Protein AF-A0A0M0BXH1-F1 (afdb_monomer_lite)

Secondary structure (DSSP, 8-state):
------------HHHHHHHHHHHHHHHHTPPPHHHHHHHHHHTPPP--EEEE--HHHHHHHHHHHHHT-SSEEEEE--HHHHHHHHHTHHHHHHHHHTT-EEEEEE---TTTTTHHHHHHTTSEEEE--TTPPPEEEETTTEEEE--S---TT-TT--S---TTEEEE--HHHHHHHHHHHHHHHHHS-PPPHHHHHHHHHTTTS--TT---TTHHHHTBTT-SS-EEPPTTSS-HHHHHHHHHHHHHHHHHTTTS--S-EEEEEEEEEEEE---TTSSS--EEEEEEEE-TTSTTSS-EEEEEEEE-TT-TT--EEEEEEEES-STTHHHHHHHTTTSGGGG-EEE--TTTEEEEEETTEEEEEESS-EEEETTEEE-SEEEEEEEEEEEEEEEEEEE-TTSEEEEEEEEEEEEEEEEEEGGGTEEEEESEEEEEEEEEEEEEE----

Sequence (449 aa):
KGKIEAVLCTNCQSIIKSFYNVFQDLWNKSSDIKERIYEIESGKPPSIMELIKDPKTAKKKYYNELDQAKNEILIVTSPKRLNEISKNVKMIRKWCKKGVSTKIMAPINYENLKAIPQLLTCTEVRHIPVGYRETTIIDGKKLFQFNKPCPQGIEDCELLNLQNVFFTTDLDYIKNTKNNLFEIWDKTHTPPTQGIEFIVKGRSSNNSDSIQHHSVLEKRGYNIELKHHKIGILSKKDVLTKINKERKITLKQKGKKTETRRYFGQRAFGLITLPKNFSLPNMIIGIFQDDELSATRGQKYMIIDIPQESTSDNTYIPVAYIQNSSELLEFRRKCLVDLPIANNMQVIKEDKFQIQVKGNTMFAGWTIPITLTPKYILPPACILFEGFGKVKSGMFTNNTPINRKYEIWYNSLDAFVTFFLPDYKYVGSGTEGFIDIDSVWINSLEKTN

Radius of gyration: 29.14 Å; chains: 1; bounding box: 98×65×79 Å

pLDDT: mean 85.39, std 14.07, range [36.31, 98.38]

Foldseek 3Di:
DDDPPDDDDDPPPVVVVVVVVVVVVCVVPDDDVVLVVCCVVVVPPDKDKDWDQDQVVLVVVVVVLVVPFQEEKEWEDELVVLQLCLVVLVSVVVCLVSVYAYEYEYAHAPVNLVSQVSNVVRYFYWYDDPDDFTKMQGPLFKIKTAPDDPDPPDPPPPDDNRGGIIIIRPSVVSVVVVVVVVLVVVQTDRFDPVLSCCQVVVPVPPPQFDDCQCVVVVLAPQFDDKFWDTWPPDDPVNLVVVVVVVLVVLVVCPPPDDLKFKWKFKKKKFFDDDPPPDLAATKIKMWDFTDCSGPCRGKTKMWIWGADPPDPRSHTYTQAIEIQDPPCLVVVLVQQVVGNHSVHYDHDHCVAWDWDDDDQKIKIWGQQWGDRDPSDIRHTWMKMWRFDDDWIWTWIWGAGPQQKIKIKTFTKGWTWMWIGDVVVSHTYTTSGMMMGRIMMIMIHHHPPD

Organism: NCBI:txid1685124

Structure (mmCIF, N/CA/C/O backbone):
data_AF-A0A0M0BXH1-F1
#
_entry.id   AF-A0A0M0BXH1-F1
#
loop_
_atom_site.group_PDB
_atom_site.id
_atom_site.type_symbol
_atom_site.label_atom_id
_atom_site.label_alt_id
_atom_site.label_comp_id
_atom_site.label_asym_id
_atom_site.label_entity_id
_atom_site.label_seq_id
_atom_site.pdbx_PDB_ins_code
_atom_site.Cartn_x
_atom_site.Cartn_y
_atom_site.Cartn_z
_atom_site.occupancy
_atom_site.B_iso_or_equiv
_atom_site.auth_seq_id
_atom_site.auth_comp_id
_atom_site.auth_asym_id
_atom_site.auth_atom_id
_atom_site.pdbx_PDB_model_num
ATOM 1 N N . LYS A 1 1 ? -60.736 15.916 41.309 1.00 45.72 1 LYS A N 1
ATOM 2 C CA . LYS A 1 1 ? -60.615 17.299 40.782 1.00 45.72 1 LYS A CA 1
ATOM 3 C C . LYS A 1 1 ? -59.588 18.032 41.638 1.00 45.72 1 LYS A C 1
ATOM 5 O O . LYS A 1 1 ? -59.911 18.341 42.776 1.00 45.72 1 LYS A O 1
ATOM 10 N N . GLY A 1 2 ? -58.356 18.218 41.157 1.00 54.97 2 GLY A N 1
ATOM 11 C CA . GLY A 1 2 ? -57.358 19.014 41.880 1.00 54.97 2 GLY A CA 1
ATOM 12 C C . GLY A 1 2 ? -57.732 20.493 41.802 1.00 54.97 2 GLY A C 1
ATOM 13 O O . GLY A 1 2 ? -57.953 20.997 40.702 1.00 54.97 2 GLY A O 1
ATOM 14 N N . LYS A 1 3 ? -57.878 21.164 42.948 1.00 57.50 3 LYS A N 1
ATOM 15 C CA . LYS A 1 3 ? -57.998 22.626 43.000 1.00 57.50 3 LYS A CA 1
ATOM 16 C C . LYS A 1 3 ? -56.649 23.208 42.579 1.00 57.50 3 LYS A C 1
ATOM 18 O O . LYS A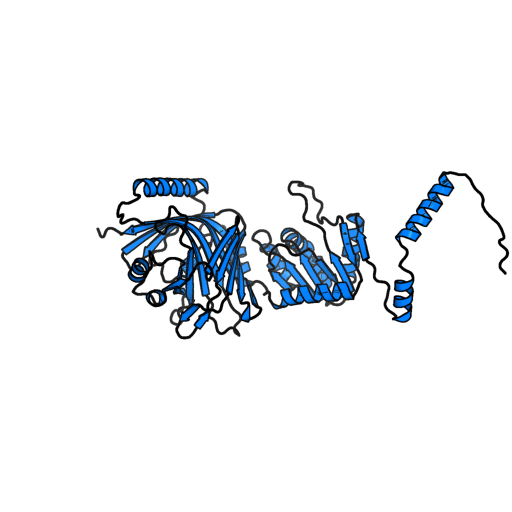 1 3 ? -55.628 22.830 43.137 1.00 57.50 3 LYS A O 1
ATOM 23 N N . ILE A 1 4 ? -56.639 24.102 41.594 1.00 61.06 4 ILE A N 1
ATOM 24 C CA . ILE A 1 4 ? -55.467 24.943 41.335 1.00 61.06 4 ILE A CA 1
ATOM 25 C C . ILE A 1 4 ? -55.407 25.939 42.496 1.00 61.06 4 ILE A C 1
ATOM 27 O O . ILE A 1 4 ? -56.326 26.739 42.651 1.00 61.06 4 ILE A O 1
ATOM 31 N N . GLU A 1 5 ? -54.385 25.838 43.346 1.00 73.25 5 GLU A N 1
ATOM 32 C CA . GLU A 1 5 ? -54.315 26.607 44.599 1.00 73.25 5 GLU A CA 1
ATOM 33 C C . GLU A 1 5 ? -53.728 28.016 44.421 1.00 73.25 5 GLU A C 1
ATOM 35 O O . GLU A 1 5 ? -54.073 28.911 45.186 1.00 73.25 5 GLU A O 1
ATOM 40 N N . ALA A 1 6 ? -52.914 28.259 43.386 1.00 72.38 6 ALA A N 1
ATOM 41 C CA . ALA A 1 6 ? -52.411 29.590 43.039 1.00 72.38 6 ALA A CA 1
ATOM 42 C C . ALA A 1 6 ? -51.923 29.650 41.580 1.00 72.38 6 ALA A C 1
ATOM 44 O O . ALA A 1 6 ? -51.388 28.672 41.058 1.00 72.38 6 ALA A O 1
ATOM 45 N N . VAL A 1 7 ? -52.077 30.810 40.931 1.00 79.00 7 VAL A N 1
ATOM 46 C CA . VAL A 1 7 ? -51.557 31.092 39.581 1.00 79.00 7 VAL A CA 1
ATOM 47 C C . VAL A 1 7 ? -50.621 32.294 39.658 1.00 79.00 7 VAL A C 1
ATOM 49 O O . VAL A 1 7 ? -51.010 33.356 40.139 1.00 79.00 7 VAL A O 1
ATOM 52 N N . LEU A 1 8 ? -49.390 32.132 39.170 1.00 78.69 8 LEU A N 1
ATOM 53 C CA . LEU A 1 8 ? -48.438 33.229 39.023 1.00 78.69 8 LEU A CA 1
ATOM 54 C C . LEU A 1 8 ? -48.594 33.862 37.635 1.00 78.69 8 LEU A C 1
ATOM 56 O O . LEU A 1 8 ? -48.186 33.278 36.634 1.00 78.69 8 LEU A O 1
ATOM 60 N N . CYS A 1 9 ? -49.137 35.077 37.586 1.00 85.88 9 CYS A N 1
ATOM 61 C CA . CYS A 1 9 ? -49.152 35.916 36.388 1.00 85.88 9 CYS A CA 1
ATOM 62 C C . CYS A 1 9 ? -48.051 36.973 36.510 1.00 85.88 9 CYS A C 1
ATOM 64 O O . CYS A 1 9 ? -48.033 37.740 37.470 1.00 85.88 9 CYS A O 1
ATOM 66 N N . THR A 1 10 ? -47.124 37.031 35.554 1.00 87.44 10 THR A N 1
ATOM 67 C CA . THR A 1 10 ? -46.030 38.010 35.576 1.00 87.44 10 THR A CA 1
ATOM 68 C C . THR A 1 10 ? -45.705 38.513 34.175 1.00 87.44 10 THR A C 1
ATOM 70 O O . THR A 1 10 ? -45.758 37.762 33.206 1.00 87.44 10 THR A O 1
ATOM 73 N N . ASN A 1 11 ? -45.344 39.791 34.076 1.00 88.81 11 ASN A N 1
ATOM 74 C CA . ASN A 1 11 ? -44.764 40.419 32.887 1.00 88.81 11 ASN A CA 1
ATOM 75 C C . ASN A 1 11 ? -43.248 40.661 33.048 1.00 88.81 11 ASN A C 1
ATOM 77 O O . ASN A 1 11 ? -42.631 41.342 32.227 1.00 88.81 11 ASN A O 1
ATOM 81 N N . CYS A 1 12 ? -42.638 40.126 34.112 1.00 92.94 12 CYS A N 1
ATOM 82 C CA . CYS A 1 12 ? -41.218 40.287 34.384 1.00 92.94 12 CYS A CA 1
ATOM 83 C C . CYS A 1 12 ? -40.387 39.544 33.326 1.00 92.94 12 CYS A C 1
ATOM 85 O O . CYS A 1 12 ? -40.346 38.312 33.290 1.00 92.94 12 CYS A O 1
ATOM 87 N N . GLN A 1 13 ? -39.698 40.301 32.470 1.00 93.25 13 GLN A N 1
ATOM 88 C CA . GLN A 1 13 ? -38.986 39.763 31.306 1.00 93.25 13 GLN A CA 1
ATOM 89 C C . GLN A 1 13 ? -37.889 38.752 31.666 1.00 93.25 13 GLN A C 1
ATOM 91 O O . GLN A 1 13 ? -37.664 37.796 30.926 1.00 93.25 13 GLN A O 1
ATOM 96 N N . SER A 1 14 ? -37.222 38.912 32.812 1.00 76.75 14 SER A N 1
ATOM 97 C CA . SER A 1 14 ? -36.190 37.971 33.267 1.00 76.75 14 SER A CA 1
ATOM 98 C C . SER A 1 14 ? -36.777 36.610 33.655 1.00 76.75 14 SER A C 1
ATOM 100 O O . SER A 1 14 ? -36.201 35.576 33.306 1.00 76.75 14 SER A O 1
ATOM 102 N N . ILE A 1 15 ? -37.945 36.595 34.306 1.00 83.06 15 ILE A N 1
ATOM 103 C CA . ILE A 1 15 ? -38.664 35.367 34.671 1.00 83.06 15 ILE A CA 1
ATOM 104 C C . ILE A 1 15 ? -39.186 34.685 33.407 1.00 83.06 15 ILE A C 1
ATOM 106 O O . ILE A 1 15 ? -38.923 33.501 33.203 1.00 83.06 15 ILE A O 1
ATOM 110 N N . ILE A 1 16 ? -39.835 35.441 32.514 1.00 89.31 16 ILE A N 1
ATOM 111 C CA . ILE A 1 16 ? -40.334 34.927 31.230 1.00 89.31 16 ILE A CA 1
ATOM 112 C C . ILE A 1 16 ? -39.198 34.286 30.426 1.00 89.31 16 ILE A C 1
ATOM 114 O O . ILE A 1 16 ? -39.330 33.153 29.971 1.00 89.31 16 ILE A O 1
ATOM 118 N N . LYS A 1 17 ? -38.052 34.965 30.298 1.00 84.06 17 LYS A N 1
ATOM 119 C CA . LYS A 1 17 ? -36.892 34.449 29.558 1.00 84.06 17 LYS A CA 1
ATOM 120 C C . LYS A 1 17 ? -36.299 33.193 30.199 1.00 84.06 17 LYS A C 1
ATOM 122 O O . LYS A 1 17 ? -35.901 32.276 29.486 1.00 84.06 17 LYS A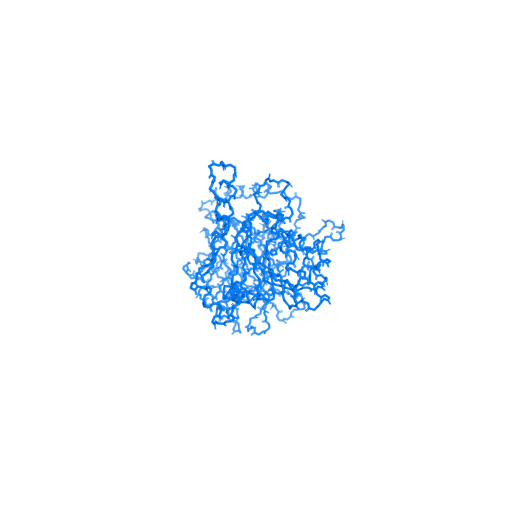 O 1
ATOM 127 N N . SER A 1 18 ? -36.266 33.129 31.529 1.00 75.12 18 SER A N 1
ATOM 128 C CA . SER A 1 18 ? -35.787 31.950 32.260 1.00 75.12 18 SER A CA 1
ATOM 129 C C . SER A 1 18 ? -36.677 30.735 32.002 1.00 75.12 18 SER A C 1
ATOM 131 O O . SER A 1 18 ? -36.173 29.686 31.607 1.00 75.12 18 SER A O 1
ATOM 133 N N . PHE A 1 19 ? -38.000 30.885 32.130 1.00 83.31 19 PHE A N 1
ATOM 134 C CA . PHE A 1 19 ? -38.938 29.799 31.839 1.00 83.31 19 PHE A CA 1
ATOM 135 C C . PHE A 1 19 ? -38.948 29.423 30.359 1.00 83.31 19 PHE A C 1
ATOM 137 O O . PHE A 1 19 ? -38.947 28.239 30.046 1.00 83.31 19 PHE A O 1
ATOM 144 N N . TYR A 1 20 ? -38.879 30.396 29.449 1.00 84.88 20 TYR A N 1
ATOM 145 C CA . TYR A 1 20 ? -38.756 30.129 28.017 1.00 84.88 20 TYR A CA 1
ATOM 146 C C . TYR A 1 20 ? -37.539 29.252 27.705 1.00 84.88 20 TYR A C 1
ATOM 148 O O . TYR A 1 20 ? -37.662 28.279 26.967 1.00 84.88 20 TYR A O 1
ATOM 156 N N . ASN A 1 21 ? -36.383 29.539 28.311 1.00 78.75 21 ASN A N 1
ATOM 157 C CA . ASN A 1 21 ? -35.187 28.718 28.136 1.00 78.75 21 ASN A CA 1
ATOM 158 C C . ASN A 1 21 ? -35.370 27.303 28.699 1.00 78.75 21 ASN A C 1
ATOM 160 O O . ASN A 1 21 ? -34.952 26.352 28.049 1.00 78.75 21 ASN A O 1
ATOM 164 N N . VAL A 1 22 ? -36.019 27.147 29.860 1.00 79.69 22 VAL A N 1
ATOM 165 C CA . VAL A 1 22 ? -36.348 25.823 30.421 1.00 79.69 22 VAL A CA 1
ATOM 166 C C . VAL A 1 22 ? -37.282 25.053 29.487 1.00 79.69 22 VAL A C 1
ATOM 168 O O . VAL A 1 22 ? -37.027 23.889 29.202 1.00 79.69 22 VAL A O 1
ATOM 171 N N . PHE A 1 23 ? -38.327 25.694 28.959 1.00 83.25 23 PHE A N 1
ATOM 172 C CA . PHE A 1 23 ? -39.249 25.068 28.010 1.00 83.25 23 PHE A CA 1
ATOM 173 C C . PHE A 1 23 ? -38.561 24.684 26.705 1.00 83.25 23 PHE A C 1
ATOM 175 O O . PHE A 1 23 ? -38.762 23.574 26.232 1.00 83.25 23 PHE A O 1
ATOM 182 N N . GLN A 1 24 ? -37.732 25.560 26.140 1.00 83.50 24 GLN A N 1
ATOM 183 C CA . GLN A 1 24 ? -36.962 25.245 24.939 1.00 83.50 24 GLN A CA 1
ATOM 184 C C . GLN A 1 24 ? -35.974 24.107 25.185 1.00 83.50 24 GLN A C 1
ATOM 186 O O . GLN A 1 24 ? -35.815 23.238 24.335 1.00 83.50 24 GLN A O 1
ATOM 191 N N . ASP A 1 25 ? -35.326 24.075 26.346 1.00 70.25 25 ASP A N 1
ATOM 192 C CA . ASP A 1 25 ? -34.417 22.992 26.707 1.00 70.25 25 ASP A CA 1
ATOM 193 C C . ASP A 1 25 ? -35.170 21.661 26.874 1.00 70.25 25 ASP A C 1
ATOM 195 O O . ASP A 1 25 ? -34.749 20.651 26.318 1.00 70.25 25 ASP A O 1
ATOM 199 N N . LEU A 1 26 ? -36.328 21.663 27.547 1.00 74.81 26 LEU A N 1
ATOM 200 C CA . LEU A 1 26 ? -37.208 20.492 27.662 1.00 74.81 26 LEU A CA 1
ATOM 201 C C . LEU A 1 26 ? -37.731 20.030 26.298 1.00 74.81 26 LEU A C 1
ATOM 203 O O . LEU A 1 26 ? -37.719 18.837 26.015 1.00 74.81 26 LEU A O 1
ATOM 207 N N . TRP A 1 27 ? -38.160 20.964 25.449 1.00 81.62 27 TRP A N 1
ATOM 208 C CA . TRP A 1 27 ? -38.701 20.679 24.123 1.00 81.62 27 TRP A CA 1
ATOM 209 C C . TRP A 1 27 ? -37.642 20.065 23.209 1.00 81.62 27 TRP A C 1
ATOM 211 O O . TRP A 1 27 ? -37.849 18.992 22.650 1.00 81.62 27 TRP A O 1
ATOM 221 N N . ASN A 1 28 ? -36.462 20.684 23.130 1.00 71.62 28 ASN A N 1
ATOM 222 C CA . ASN A 1 28 ? -35.353 20.192 22.310 1.00 71.62 28 ASN A CA 1
ATOM 223 C C . ASN A 1 28 ? -34.763 18.866 22.821 1.00 71.62 28 ASN A C 1
ATOM 225 O O . ASN A 1 28 ? -34.081 18.177 22.067 1.00 71.62 28 ASN A O 1
ATOM 229 N N . LYS A 1 29 ? -34.999 18.514 24.092 1.00 71.06 29 LYS A N 1
ATOM 230 C CA . LYS A 1 29 ? -34.599 17.233 24.697 1.00 71.06 29 LYS A CA 1
ATOM 231 C C . LYS A 1 29 ? -35.717 16.188 24.714 1.00 71.06 29 LYS A C 1
ATOM 233 O O . LYS A 1 29 ? -35.462 15.062 25.138 1.00 71.06 29 LYS A O 1
ATOM 238 N N . SER A 1 30 ? -36.938 16.545 24.316 1.00 74.12 30 SER A N 1
ATOM 239 C CA . SER A 1 30 ? -38.062 15.609 24.288 1.00 74.12 30 SER A CA 1
ATOM 240 C C . SER A 1 30 ? -37.917 14.619 23.128 1.00 74.12 30 SER A C 1
ATOM 242 O O . SER A 1 30 ? -37.426 14.978 22.059 1.00 74.12 30 SER A O 1
ATOM 244 N N . SER A 1 31 ? -38.302 13.362 23.354 1.00 69.88 31 SER A N 1
ATOM 245 C CA . SER A 1 31 ? -38.364 12.332 22.313 1.00 69.88 31 SER A CA 1
ATOM 246 C C . SER A 1 31 ? -39.736 12.319 21.640 1.00 69.88 31 SER A C 1
ATOM 248 O O . SER A 1 31 ? -40.735 12.737 22.235 1.00 69.88 31 SER A O 1
ATOM 250 N N . ASP A 1 32 ? -39.798 11.829 20.398 1.00 80.06 32 ASP A N 1
ATOM 251 C CA . ASP A 1 32 ? -41.076 11.639 19.715 1.00 80.06 32 ASP A CA 1
ATOM 252 C C . ASP A 1 32 ? -41.952 10.653 20.504 1.00 80.06 32 ASP A C 1
ATOM 254 O O . ASP A 1 32 ? -41.497 9.604 20.970 1.00 80.06 32 ASP A O 1
ATOM 258 N N . ILE A 1 33 ? -43.231 10.992 20.678 1.00 80.25 33 ILE A N 1
ATOM 259 C CA . ILE A 1 33 ? -44.138 10.206 21.519 1.00 80.25 33 ILE A CA 1
ATOM 260 C C . ILE A 1 33 ? -44.372 8.794 20.969 1.00 80.25 33 ILE A C 1
ATOM 262 O O . ILE A 1 33 ? -44.551 7.865 21.753 1.00 80.25 33 ILE A O 1
ATOM 266 N N . LYS A 1 34 ? -44.348 8.600 19.645 1.00 78.88 34 LYS A N 1
ATOM 267 C CA . LYS A 1 34 ? -44.528 7.275 19.034 1.00 78.88 34 LYS A CA 1
ATOM 268 C C . LYS A 1 34 ? -43.299 6.411 19.262 1.00 78.88 34 LYS A C 1
ATOM 270 O O . LYS A 1 34 ? -43.436 5.235 19.583 1.00 78.88 34 LYS A O 1
ATOM 275 N N . GLU A 1 35 ? -42.118 7.009 19.150 1.00 71.19 35 GLU A N 1
ATOM 276 C CA . GLU A 1 35 ? -40.853 6.354 19.477 1.00 71.19 35 GLU A CA 1
ATOM 277 C C . GLU A 1 35 ? -40.832 5.951 20.957 1.00 71.19 35 GLU A C 1
ATOM 279 O O . GLU A 1 35 ? -40.525 4.808 21.291 1.00 71.19 35 GLU A O 1
ATOM 284 N N . ARG A 1 36 ? -41.319 6.832 21.841 1.00 75.00 36 ARG A N 1
ATOM 285 C CA . ARG A 1 36 ? -41.430 6.548 23.273 1.00 75.00 36 ARG A CA 1
ATOM 286 C C . ARG A 1 36 ? -42.415 5.426 23.606 1.00 75.00 36 ARG A C 1
ATOM 288 O O . ARG A 1 36 ? -42.128 4.610 24.479 1.00 75.00 36 ARG A O 1
ATOM 295 N N . ILE A 1 37 ? -43.567 5.378 22.938 1.00 79.88 37 ILE A N 1
ATOM 296 C CA . ILE A 1 37 ? -44.537 4.282 23.089 1.00 79.88 37 ILE A CA 1
ATOM 297 C C . ILE A 1 37 ? -43.896 2.967 22.642 1.00 79.88 37 ILE A C 1
ATOM 299 O O . ILE A 1 37 ? -43.903 1.999 23.397 1.00 79.88 37 ILE A O 1
ATOM 303 N N . TYR A 1 38 ? -43.254 2.958 21.473 1.00 76.62 38 TYR A N 1
ATOM 304 C CA . TYR A 1 38 ? -42.578 1.775 20.952 1.00 76.62 38 TYR A CA 1
ATOM 305 C C . TYR A 1 38 ? -41.443 1.283 21.867 1.00 76.62 38 TYR A C 1
ATOM 307 O O . TYR A 1 38 ? -41.312 0.081 22.086 1.00 76.62 38 TYR A O 1
ATOM 315 N N . GLU A 1 39 ? -40.634 2.175 22.446 1.00 75.81 39 GLU A N 1
ATOM 316 C CA . GLU A 1 39 ? -39.606 1.828 23.443 1.00 75.81 39 GLU A CA 1
ATOM 317 C C . GLU A 1 39 ? -40.203 1.125 24.667 1.00 75.81 39 GLU A C 1
ATOM 319 O O . GLU A 1 39 ? -39.691 0.094 25.108 1.00 75.81 39 GLU A O 1
ATOM 324 N N . ILE A 1 40 ? -41.300 1.672 25.202 1.00 78.50 40 ILE A N 1
ATOM 325 C CA . ILE A 1 40 ? -41.991 1.127 26.375 1.00 78.50 40 ILE A CA 1
ATOM 326 C C . ILE A 1 40 ? -42.589 -0.245 26.051 1.00 78.50 40 ILE A C 1
ATOM 328 O O . ILE A 1 40 ? -42.398 -1.188 26.816 1.00 78.50 40 ILE A O 1
ATOM 332 N N . GLU A 1 41 ? -43.270 -0.375 24.914 1.00 84.25 41 GLU A N 1
ATOM 333 C CA . GLU A 1 41 ? -43.922 -1.618 24.492 1.00 84.25 41 GLU A CA 1
ATOM 334 C C . GLU A 1 41 ? -42.915 -2.713 24.119 1.00 84.25 41 GLU A C 1
ATOM 336 O O . GLU A 1 41 ? -43.134 -3.888 24.411 1.00 84.25 41 GLU A O 1
ATOM 341 N N . SER A 1 42 ? -41.786 -2.344 23.508 1.00 77.38 42 SER A N 1
ATOM 342 C CA . SER A 1 42 ? -40.736 -3.289 23.105 1.00 77.38 42 SER A CA 1
ATOM 343 C C . SER A 1 42 ? -39.723 -3.605 24.211 1.00 77.38 42 SER A C 1
ATOM 345 O O . SER A 1 42 ? -38.884 -4.491 24.034 1.00 77.38 42 SER A O 1
ATOM 347 N N . GLY A 1 43 ? -39.757 -2.879 25.333 1.00 73.12 43 GLY A N 1
ATOM 348 C CA . GLY A 1 43 ? -38.765 -2.979 26.407 1.00 73.12 43 GLY A CA 1
ATOM 349 C C . GLY A 1 43 ? -37.360 -2.508 26.005 1.00 73.12 43 GLY A C 1
ATOM 350 O O . GLY A 1 43 ? -36.387 -2.798 26.709 1.00 73.12 43 GLY A O 1
ATOM 351 N N . LYS A 1 44 ? -37.220 -1.806 24.871 1.00 67.00 44 LYS A N 1
ATOM 352 C CA . LYS A 1 44 ? -35.939 -1.269 24.402 1.00 67.00 44 LYS A CA 1
ATOM 353 C C . LYS A 1 44 ? -35.648 0.066 25.102 1.00 67.00 44 LYS A C 1
ATOM 355 O O . LYS A 1 44 ? -36.516 0.934 25.141 1.00 67.00 44 LYS A O 1
ATOM 360 N N . PRO A 1 45 ? -34.441 0.265 25.662 1.00 67.19 45 PRO A N 1
ATOM 361 C CA . PRO A 1 45 ? -34.079 1.545 26.258 1.00 67.19 45 PRO A CA 1
ATOM 362 C C . PRO A 1 45 ? -34.021 2.643 25.185 1.00 67.19 45 PRO A C 1
ATOM 364 O O . PRO A 1 45 ? -33.654 2.339 24.047 1.00 67.19 45 PRO A O 1
ATOM 367 N N . PRO A 1 46 ? -34.312 3.907 25.548 1.00 69.38 46 PRO A N 1
ATOM 368 C CA . PRO A 1 46 ? -34.284 5.011 24.603 1.00 69.38 46 PRO A CA 1
ATOM 369 C C . PRO A 1 46 ? -32.937 5.139 23.902 1.00 69.38 46 PRO A C 1
ATOM 371 O O . PRO A 1 46 ? -31.881 5.166 24.548 1.00 69.38 46 PRO A O 1
ATOM 374 N N . SER A 1 47 ? -32.975 5.220 22.572 1.00 78.44 47 SER A N 1
ATOM 375 C CA . SER A 1 47 ? -31.788 5.473 21.765 1.00 78.44 47 SER A CA 1
ATOM 376 C C . SER A 1 47 ? -31.415 6.943 21.866 1.00 78.44 47 SER A C 1
ATOM 378 O O . SER A 1 47 ? -32.139 7.827 21.423 1.00 78.44 47 SER A O 1
ATOM 380 N N . ILE A 1 48 ? -30.252 7.218 22.444 1.00 86.31 48 ILE A N 1
ATOM 381 C CA . ILE A 1 48 ? -29.688 8.560 22.468 1.00 86.31 48 ILE A CA 1
ATOM 382 C C . ILE A 1 48 ? -28.948 8.756 21.150 1.00 86.31 48 ILE A C 1
ATOM 384 O O . ILE A 1 48 ? -28.139 7.914 20.757 1.00 86.31 48 ILE A O 1
ATOM 388 N N . MET A 1 49 ? -29.190 9.878 20.485 1.00 88.19 49 MET A N 1
ATOM 389 C CA . MET A 1 49 ? -28.383 10.359 19.372 1.00 88.19 49 MET A CA 1
ATOM 390 C C . MET A 1 49 ? -28.099 11.838 19.611 1.00 88.19 49 MET A C 1
ATOM 392 O O . MET A 1 49 ? -29.014 12.654 19.646 1.00 88.19 49 MET A O 1
ATOM 396 N N . GLU A 1 50 ? -26.836 12.192 19.826 1.00 90.50 50 GLU A N 1
ATOM 397 C CA . GLU A 1 50 ? -26.458 13.564 20.167 1.00 90.50 50 GLU A CA 1
ATOM 398 C C . GLU A 1 50 ? -25.209 14.014 19.408 1.00 90.50 50 GLU A C 1
ATOM 400 O O . GLU A 1 50 ? -24.283 13.242 19.143 1.00 90.50 50 GLU A O 1
ATOM 405 N N . LEU A 1 51 ? -25.173 15.307 19.091 1.00 90.00 51 LEU A N 1
ATOM 406 C CA . LEU A 1 51 ? -23.988 15.981 18.580 1.00 90.00 51 LEU A CA 1
ATOM 407 C C . LEU A 1 51 ? -23.360 16.809 19.704 1.00 90.00 51 LEU A C 1
ATOM 409 O O . LEU A 1 51 ? -23.830 17.901 20.031 1.00 90.00 51 LEU A O 1
ATOM 413 N N . ILE A 1 52 ? -22.268 16.310 20.277 1.00 89.31 52 ILE A N 1
ATOM 414 C CA . ILE A 1 52 ? -21.529 16.983 21.343 1.00 89.31 52 ILE A CA 1
ATOM 415 C C . ILE A 1 52 ? -20.587 18.008 20.711 1.00 89.31 52 ILE A C 1
ATOM 417 O O . ILE A 1 52 ? -19.542 17.668 20.153 1.00 89.31 52 ILE A O 1
ATOM 421 N N . LYS A 1 53 ? -20.972 19.284 20.775 1.00 86.56 53 LYS A N 1
ATOM 422 C CA . LYS A 1 53 ? -20.198 20.389 20.188 1.00 86.56 53 LYS A CA 1
ATOM 423 C C . LYS A 1 53 ? -18.975 20.765 21.027 1.00 86.56 53 LYS A C 1
ATOM 425 O O . LYS A 1 53 ? -17.930 21.065 20.459 1.00 86.56 53 LYS A O 1
ATOM 430 N N . ASP A 1 54 ? -19.113 20.747 22.355 1.00 85.25 54 ASP A N 1
ATOM 431 C CA . ASP A 1 54 ? -18.060 21.150 23.292 1.00 85.25 54 ASP A CA 1
ATOM 432 C C . ASP A 1 54 ? -16.991 20.049 23.467 1.00 85.25 54 ASP A C 1
ATOM 434 O O . ASP A 1 54 ? -17.315 18.956 23.953 1.00 85.25 54 ASP A O 1
ATOM 438 N N . PRO A 1 55 ? -15.711 20.321 23.146 1.00 85.00 55 PRO A N 1
ATOM 439 C CA . PRO A 1 55 ? -14.644 19.329 23.242 1.00 85.00 55 PRO A CA 1
ATOM 440 C C . PRO A 1 55 ? -14.406 18.800 24.661 1.00 85.00 55 PRO A C 1
ATOM 442 O O . PRO A 1 55 ? -14.100 17.618 24.825 1.00 85.00 55 PRO A O 1
ATOM 445 N N . LYS A 1 56 ? -14.556 19.633 25.703 1.00 87.12 56 LYS A N 1
ATOM 446 C CA . LYS A 1 56 ? -14.330 19.212 27.101 1.00 87.12 56 LYS A CA 1
ATOM 447 C C . LYS A 1 56 ? -15.391 18.210 27.549 1.00 87.12 56 LYS A C 1
ATOM 449 O O . LYS A 1 56 ? -15.065 17.172 28.132 1.00 87.12 56 LYS A O 1
ATOM 454 N N . THR A 1 57 ? -16.647 18.490 27.221 1.00 89.94 57 THR A N 1
ATOM 455 C CA . THR A 1 57 ? -17.796 17.614 27.465 1.00 89.94 57 THR A CA 1
ATOM 456 C C . THR A 1 57 ? -17.648 16.306 26.699 1.00 89.94 57 THR A C 1
ATOM 458 O O . THR A 1 57 ? -17.766 15.234 27.297 1.00 89.94 57 THR A O 1
ATOM 461 N N . ALA A 1 58 ? -17.291 16.378 25.413 1.00 90.25 58 ALA A N 1
ATOM 462 C CA . ALA A 1 58 ? -17.042 15.200 24.590 1.00 90.25 58 ALA A CA 1
ATOM 463 C C . ALA A 1 58 ? -15.903 14.339 25.160 1.00 90.25 58 ALA A C 1
ATOM 465 O O . ALA A 1 58 ? -16.053 13.124 25.268 1.00 90.25 58 ALA A O 1
ATOM 466 N N . LYS A 1 59 ? -14.798 14.958 25.604 1.00 88.69 59 LYS A N 1
ATOM 467 C CA . LYS A 1 59 ? -13.653 14.273 26.228 1.00 88.69 59 LYS A CA 1
ATOM 468 C C . LYS A 1 59 ? -14.064 13.521 27.481 1.00 88.69 59 LYS A C 1
ATOM 470 O O . LYS A 1 59 ? -13.770 12.334 27.612 1.00 88.69 59 LYS A O 1
ATOM 475 N N . LYS A 1 60 ? -14.750 14.213 28.393 1.00 92.25 60 LYS A N 1
ATOM 476 C CA . LYS A 1 60 ? -15.214 13.640 29.658 1.00 92.25 60 LYS A CA 1
ATOM 477 C C . LYS A 1 60 ? -16.145 12.460 29.402 1.00 92.25 60 LYS A C 1
ATOM 479 O O . LYS A 1 60 ? -15.936 11.397 29.977 1.00 92.25 60 LYS A O 1
ATOM 484 N N . LYS A 1 61 ? -17.128 12.625 28.510 1.00 94.69 61 LYS A N 1
ATOM 485 C CA . LYS A 1 61 ? -18.057 11.547 28.161 1.00 94.69 61 LYS A CA 1
ATOM 486 C C . LYS A 1 61 ? -17.318 10.362 27.544 1.00 94.69 61 LYS A C 1
ATOM 488 O O . LYS A 1 61 ? -17.419 9.260 28.064 1.00 94.69 61 LYS A O 1
ATOM 493 N N . TYR A 1 62 ? -16.507 10.598 26.515 1.00 93.62 62 TYR A N 1
ATOM 494 C CA . TYR A 1 62 ? -15.755 9.557 25.815 1.00 93.62 62 TYR A CA 1
ATOM 495 C C . TYR A 1 62 ? -14.919 8.684 26.760 1.00 93.62 62 TYR A C 1
ATOM 497 O O . TYR A 1 62 ? -15.024 7.458 26.731 1.00 93.62 62 TYR A O 1
ATOM 505 N N . TYR A 1 63 ? -14.124 9.301 27.639 1.00 91.75 63 TYR A N 1
ATOM 506 C CA . TYR A 1 63 ? -13.286 8.550 28.572 1.00 91.75 63 TYR A CA 1
ATOM 507 C C . TYR A 1 63 ? -14.078 7.863 29.687 1.00 91.75 63 TYR A C 1
ATOM 509 O O . TYR A 1 63 ? -13.715 6.750 30.068 1.00 91.75 63 TYR A O 1
ATOM 517 N N . ASN A 1 64 ? -15.170 8.469 30.166 1.00 94.75 64 ASN A N 1
ATOM 518 C CA . ASN A 1 64 ? -16.067 7.819 31.121 1.00 94.75 64 ASN A CA 1
ATOM 519 C C . ASN A 1 64 ? -16.679 6.544 30.529 1.00 94.75 64 ASN A C 1
ATOM 521 O O . ASN A 1 64 ? -16.703 5.515 31.201 1.00 94.75 64 ASN A O 1
ATOM 525 N N . GLU A 1 65 ? -17.132 6.593 29.273 1.00 95.94 65 GLU A N 1
ATOM 526 C CA . GLU A 1 65 ? -17.709 5.423 28.608 1.00 95.94 65 GLU A CA 1
ATOM 527 C C . GLU A 1 65 ? -16.672 4.319 28.380 1.00 95.94 65 GLU A C 1
ATOM 529 O O . GLU A 1 65 ? -16.960 3.144 28.603 1.00 95.94 65 GLU A O 1
ATOM 534 N N . LEU A 1 66 ? -15.449 4.684 27.986 1.00 94.44 66 LEU A N 1
ATOM 535 C CA . LEU A 1 66 ? -14.356 3.727 27.813 1.00 94.44 66 LEU A CA 1
ATOM 536 C C . LEU A 1 66 ? -13.970 3.028 29.122 1.00 94.44 66 LEU A C 1
ATOM 538 O O . LEU A 1 66 ? -13.716 1.827 29.136 1.00 94.44 66 LEU A O 1
ATOM 542 N N . ASP A 1 67 ? -13.934 3.756 30.240 1.00 93.75 67 ASP A N 1
ATOM 543 C CA . ASP A 1 67 ? -13.568 3.181 31.539 1.00 93.75 67 ASP A CA 1
ATOM 544 C C . ASP A 1 67 ? -14.605 2.188 32.088 1.00 93.75 67 ASP A C 1
ATOM 546 O O . ASP A 1 67 ? -14.253 1.336 32.920 1.00 93.75 67 ASP A O 1
ATOM 550 N N . GLN A 1 68 ? -15.847 2.279 31.600 1.00 95.38 68 GLN A N 1
ATOM 551 C CA . GLN A 1 68 ? -16.963 1.384 31.909 1.00 95.38 68 GLN A CA 1
ATOM 552 C C . GLN A 1 68 ? -17.060 0.162 30.985 1.00 95.38 68 GLN A C 1
ATOM 554 O O . GLN A 1 68 ? -17.912 -0.694 31.233 1.00 95.38 68 GLN A O 1
ATOM 559 N N . ALA A 1 69 ? -16.226 0.071 29.944 1.00 96.75 69 ALA A N 1
ATOM 560 C CA . ALA A 1 69 ? -16.242 -1.047 29.006 1.00 96.75 69 ALA A CA 1
ATOM 561 C C . ALA A 1 69 ? -16.023 -2.390 29.720 1.00 96.75 69 ALA A C 1
ATOM 563 O O . ALA A 1 69 ? -15.186 -2.492 30.626 1.00 96.75 69 ALA A O 1
ATOM 564 N N . LYS A 1 70 ? -16.770 -3.417 29.302 1.00 96.81 70 LYS A N 1
ATOM 565 C CA . LYS A 1 70 ? -16.737 -4.756 29.916 1.00 96.81 70 LYS A CA 1
ATOM 566 C C . LYS A 1 70 ? -16.261 -5.856 28.974 1.00 96.81 70 LYS A C 1
ATOM 568 O O . LYS A 1 70 ? -15.658 -6.811 29.444 1.00 96.81 70 LYS A O 1
ATOM 573 N N . ASN A 1 71 ? -16.520 -5.726 27.677 1.00 96.81 71 ASN A N 1
ATOM 574 C CA . ASN A 1 71 ? -16.355 -6.802 26.706 1.00 96.81 71 ASN A CA 1
ATOM 575 C C . ASN A 1 71 ? -15.377 -6.418 25.593 1.00 96.81 71 ASN A C 1
ATOM 577 O O . ASN A 1 71 ? -14.375 -7.099 25.388 1.00 96.81 71 ASN A O 1
ATOM 581 N N . GLU A 1 72 ? -15.662 -5.341 24.855 1.00 97.00 72 GLU A N 1
ATOM 582 C CA . GLU A 1 72 ? -14.928 -5.004 23.632 1.00 97.00 72 GLU A CA 1
ATOM 583 C C . GLU A 1 72 ? -14.870 -3.495 23.382 1.00 97.00 72 GLU A C 1
ATOM 585 O O . GLU A 1 72 ? -15.869 -2.790 23.512 1.00 97.00 72 GLU A O 1
ATOM 590 N N . ILE A 1 73 ? -13.710 -3.008 22.946 1.00 97.50 73 ILE A N 1
ATOM 591 C CA . ILE A 1 73 ? -13.520 -1.662 22.411 1.00 97.50 73 ILE A CA 1
ATOM 592 C C . ILE A 1 73 ? -12.924 -1.789 21.006 1.00 97.50 73 ILE A C 1
ATOM 594 O O . ILE A 1 73 ? -11.803 -2.270 20.838 1.00 97.50 73 ILE A O 1
ATOM 598 N N . LEU A 1 74 ? -13.660 -1.323 19.997 1.00 97.44 74 LEU A N 1
ATOM 599 C CA . LEU A 1 74 ? -13.192 -1.215 18.615 1.00 97.44 74 LEU A CA 1
ATOM 600 C C . LEU A 1 74 ? -12.915 0.252 18.286 1.00 97.44 74 LEU A C 1
ATOM 602 O O . LEU A 1 74 ? -13.806 1.084 18.432 1.00 97.44 74 LEU A O 1
ATOM 606 N N . ILE A 1 75 ? -11.707 0.567 17.824 1.00 96.06 75 ILE A N 1
ATOM 607 C CA . ILE A 1 75 ? -11.265 1.930 17.510 1.00 96.06 75 ILE A CA 1
ATOM 608 C C . ILE A 1 75 ? -10.818 1.999 16.051 1.00 96.06 75 ILE A C 1
ATOM 610 O O . ILE A 1 75 ? -9.850 1.358 15.669 1.00 96.06 75 ILE A O 1
ATOM 614 N N . VAL A 1 76 ? -11.472 2.830 15.251 1.00 94.81 76 VAL A N 1
ATOM 615 C CA . VAL A 1 76 ? -11.024 3.285 13.932 1.00 94.81 76 VAL A CA 1
ATOM 616 C C . VAL A 1 76 ? -10.454 4.686 14.099 1.00 94.81 76 VAL A C 1
ATOM 618 O O . VAL A 1 76 ? -11.155 5.579 14.574 1.00 94.81 76 VAL A O 1
ATOM 621 N N . THR A 1 77 ? -9.191 4.899 13.737 1.00 92.44 77 THR A N 1
ATOM 622 C CA . THR A 1 77 ? -8.484 6.147 14.055 1.00 92.44 77 THR A CA 1
ATOM 623 C C . THR A 1 77 ? -7.551 6.610 12.937 1.00 92.44 77 THR A C 1
ATOM 625 O O . THR A 1 77 ? -7.093 5.815 12.121 1.00 92.44 77 THR A O 1
ATOM 628 N N . SER A 1 78 ? -7.230 7.906 12.910 1.00 87.69 78 SER A N 1
ATOM 629 C CA . SER A 1 78 ? -6.210 8.462 12.014 1.00 87.69 78 SER A CA 1
ATOM 630 C C . SER A 1 78 ? -4.781 8.082 12.431 1.00 87.69 78 SER A C 1
ATOM 632 O O . SER A 1 78 ? -4.546 7.713 13.592 1.00 87.69 78 SER A O 1
ATOM 634 N N . PRO A 1 79 ? -3.791 8.253 11.527 1.00 84.81 79 PRO A N 1
ATOM 635 C CA . PRO A 1 79 ? -2.394 7.988 11.846 1.00 84.81 79 PRO A CA 1
ATOM 636 C C . PRO A 1 79 ? -1.868 8.780 13.044 1.00 84.81 79 PRO A C 1
ATOM 638 O O . PRO A 1 79 ? -1.156 8.231 13.886 1.00 84.81 79 PRO A O 1
ATOM 641 N N . LYS A 1 80 ? -2.243 10.064 13.133 1.00 84.88 80 LYS A N 1
ATOM 642 C CA . LYS A 1 80 ? -1.821 10.975 14.204 1.00 84.88 80 LYS A CA 1
ATOM 643 C C . LYS A 1 80 ? -2.361 10.517 15.559 1.00 84.88 80 LYS A C 1
ATOM 645 O O . LYS A 1 80 ? -1.603 10.406 16.518 1.00 84.88 80 LYS A O 1
ATOM 650 N N . ARG A 1 81 ? -3.647 10.171 15.618 1.00 85.88 81 ARG A N 1
ATOM 651 C CA . ARG A 1 81 ? -4.298 9.731 16.854 1.00 85.88 81 ARG A CA 1
ATOM 652 C C . ARG A 1 81 ? -3.850 8.332 17.293 1.00 85.88 81 ARG A C 1
ATOM 654 O O . ARG A 1 81 ? -3.782 8.073 18.490 1.00 85.88 81 ARG A O 1
ATOM 661 N N . LEU A 1 82 ? -3.412 7.462 16.376 1.00 90.75 82 LEU A N 1
ATOM 662 C CA . LEU A 1 82 ? -2.766 6.190 16.740 1.00 90.75 82 LEU A CA 1
ATOM 663 C C . LEU A 1 82 ? -1.504 6.399 17.601 1.00 90.75 82 LEU A C 1
ATOM 665 O O . LEU A 1 82 ? -1.318 5.714 18.607 1.00 90.75 82 LEU A O 1
ATOM 669 N N . ASN A 1 83 ? -0.670 7.385 17.252 1.00 88.06 83 ASN A N 1
ATOM 670 C CA . ASN A 1 83 ? 0.498 7.771 18.054 1.00 88.06 83 ASN A CA 1
ATOM 671 C C . ASN A 1 83 ? 0.111 8.316 19.434 1.00 88.06 83 ASN A C 1
ATOM 673 O O . ASN A 1 83 ? 0.801 8.090 20.426 1.00 88.06 83 ASN A O 1
ATOM 677 N N . GLU A 1 84 ? -0.981 9.068 19.521 1.00 85.25 84 GLU A N 1
ATOM 678 C CA . GLU A 1 84 ? -1.482 9.591 20.796 1.00 85.25 84 GLU A CA 1
ATOM 679 C C . GLU A 1 84 ? -2.005 8.467 21.693 1.00 85.25 84 GLU A C 1
ATOM 681 O O . GLU A 1 84 ? -1.748 8.449 22.901 1.00 85.25 84 GLU A O 1
ATOM 686 N N . ILE A 1 85 ? -2.688 7.494 21.090 1.00 89.69 85 ILE A N 1
ATOM 687 C CA . ILE A 1 85 ? -3.146 6.290 21.770 1.00 89.69 85 ILE A CA 1
ATOM 688 C C . ILE A 1 85 ? -1.946 5.499 22.318 1.00 89.69 85 ILE A C 1
ATOM 690 O O . ILE A 1 85 ? -1.972 5.094 23.481 1.00 89.69 85 ILE A O 1
ATOM 694 N N . SER A 1 86 ? -0.860 5.339 21.551 1.00 90.50 86 SER A N 1
ATOM 695 C CA . SER A 1 86 ? 0.327 4.612 22.029 1.00 90.50 86 SER A CA 1
ATOM 696 C C . SER A 1 86 ? 1.075 5.333 23.149 1.00 90.50 86 SER A C 1
ATOM 698 O O . SER A 1 86 ? 1.521 4.687 24.097 1.00 90.50 86 SER A O 1
ATOM 700 N N . LYS A 1 87 ? 1.132 6.672 23.132 1.00 88.62 87 LYS A N 1
ATOM 701 C CA . LYS A 1 87 ? 1.650 7.462 24.267 1.00 88.62 87 LYS A CA 1
ATOM 702 C C . LYS A 1 87 ? 0.862 7.202 25.557 1.00 88.62 87 LYS A C 1
ATOM 704 O O . LYS A 1 87 ? 1.431 7.241 26.645 1.00 88.62 87 LYS A O 1
ATOM 709 N N . ASN A 1 88 ? -0.424 6.870 25.435 1.00 85.25 88 ASN A N 1
ATOM 710 C CA . ASN A 1 88 ? -1.321 6.548 26.543 1.00 85.25 88 ASN A CA 1
ATOM 711 C C . ASN A 1 88 ? -1.578 5.037 26.702 1.00 85.25 88 ASN A C 1
ATOM 713 O O . ASN A 1 88 ? -2.591 4.642 27.283 1.00 85.25 88 ASN A O 1
ATOM 717 N N . VAL A 1 89 ? -0.651 4.171 26.264 1.00 88.44 89 VAL A N 1
ATOM 718 C CA . VAL A 1 89 ? -0.811 2.700 26.302 1.00 88.44 89 VAL A CA 1
ATOM 719 C C . VAL A 1 89 ? -1.156 2.148 27.693 1.00 88.44 89 VAL A C 1
ATOM 721 O O . VAL A 1 89 ? -1.793 1.104 27.808 1.00 88.44 89 VAL A O 1
ATOM 724 N N . LYS A 1 90 ? -0.796 2.852 28.777 1.00 90.25 90 LYS A N 1
ATOM 725 C CA . LYS A 1 90 ? -1.187 2.486 30.151 1.00 90.25 90 LYS A CA 1
ATOM 726 C C . LYS A 1 90 ? -2.710 2.394 30.319 1.00 90.25 90 LYS A C 1
ATOM 728 O O . LYS A 1 90 ? -3.178 1.495 31.014 1.00 90.25 90 LYS A O 1
ATOM 733 N N . MET A 1 91 ? -3.465 3.289 29.679 1.00 88.19 91 MET A N 1
ATOM 734 C CA . MET A 1 91 ? -4.928 3.286 29.725 1.00 88.19 91 MET A CA 1
ATOM 735 C C . MET A 1 91 ? -5.496 2.050 29.028 1.00 88.19 91 MET A C 1
ATOM 737 O O . MET A 1 91 ? -6.338 1.357 29.584 1.00 88.19 91 MET A O 1
ATOM 741 N N . ILE A 1 92 ? -4.961 1.716 27.859 1.00 90.62 92 ILE A N 1
ATOM 742 C CA . ILE A 1 92 ? -5.341 0.502 27.137 1.00 90.62 92 ILE A CA 1
ATOM 743 C C . ILE A 1 92 ? -5.025 -0.742 27.968 1.00 90.62 92 ILE A C 1
ATOM 745 O O . ILE A 1 92 ? -5.892 -1.583 28.180 1.00 90.62 92 ILE A O 1
ATOM 749 N N . ARG A 1 93 ? -3.814 -0.828 28.531 1.00 93.00 93 ARG A N 1
ATOM 750 C CA . ARG A 1 93 ? -3.416 -1.948 29.398 1.00 93.00 93 ARG A CA 1
ATOM 751 C C . ARG A 1 93 ? -4.357 -2.126 30.588 1.00 93.00 93 ARG A C 1
ATOM 753 O O . ARG A 1 93 ? -4.567 -3.258 31.010 1.00 93.00 93 ARG A O 1
ATOM 760 N N . LYS A 1 94 ? -4.921 -1.041 31.133 1.00 94.19 94 LYS A N 1
ATOM 761 C CA . LYS A 1 94 ? -5.942 -1.103 32.193 1.00 94.19 94 LYS A CA 1
ATOM 762 C C . LYS A 1 94 ? -7.194 -1.837 31.702 1.00 94.19 94 LYS A C 1
ATOM 764 O O . LYS A 1 94 ? -7.701 -2.673 32.441 1.00 94.19 94 LYS A O 1
ATOM 769 N N . TRP A 1 95 ? -7.674 -1.571 30.488 1.00 93.81 95 TRP A N 1
ATOM 770 C CA . TRP A 1 95 ? -8.829 -2.274 29.916 1.00 93.81 95 TRP A CA 1
ATOM 771 C C . TRP A 1 95 ? -8.510 -3.739 29.610 1.00 93.81 95 TRP A C 1
ATOM 773 O O . TRP A 1 95 ? -9.264 -4.619 30.012 1.00 93.81 95 TRP A O 1
ATOM 783 N N . CYS A 1 96 ? -7.346 -4.022 29.025 1.00 91.88 96 CYS A N 1
ATOM 784 C CA . CYS A 1 96 ? -6.933 -5.396 28.732 1.00 91.88 96 CYS A CA 1
ATOM 785 C C . CYS A 1 96 ? -6.792 -6.236 30.012 1.00 91.88 96 CYS A C 1
ATOM 787 O O . CYS A 1 96 ? -7.228 -7.381 30.051 1.00 91.88 96 CYS A O 1
ATOM 789 N N . LYS A 1 97 ? -6.264 -5.654 31.101 1.00 94.31 97 LYS A N 1
ATOM 790 C CA . LYS A 1 97 ? -6.206 -6.305 32.425 1.00 94.31 97 LYS A CA 1
ATOM 791 C C . LYS A 1 97 ? -7.584 -6.593 33.027 1.00 94.31 97 LYS A C 1
ATOM 793 O O . LYS A 1 97 ? -7.697 -7.509 33.831 1.00 94.31 97 LYS A O 1
ATOM 798 N N . LYS A 1 98 ? -8.615 -5.828 32.656 1.00 94.31 98 LYS A N 1
ATOM 799 C CA . LYS A 1 98 ? -10.014 -6.106 33.019 1.00 94.31 98 LYS A CA 1
ATOM 800 C C . LYS A 1 98 ? -10.652 -7.195 32.139 1.00 94.31 98 LYS A C 1
ATOM 802 O O . LYS A 1 98 ? -11.817 -7.506 32.345 1.00 94.31 98 LYS A O 1
ATOM 807 N N . GLY A 1 99 ? -9.926 -7.741 31.160 1.00 95.25 99 GLY A N 1
ATOM 808 C CA . GLY A 1 99 ? -10.448 -8.712 30.196 1.00 95.25 99 GLY A CA 1
ATOM 809 C C . GLY A 1 99 ? -11.162 -8.092 28.991 1.00 95.25 99 GLY A C 1
ATOM 810 O O . GLY A 1 99 ? -11.777 -8.820 28.220 1.00 95.25 99 GLY A O 1
ATOM 811 N N . V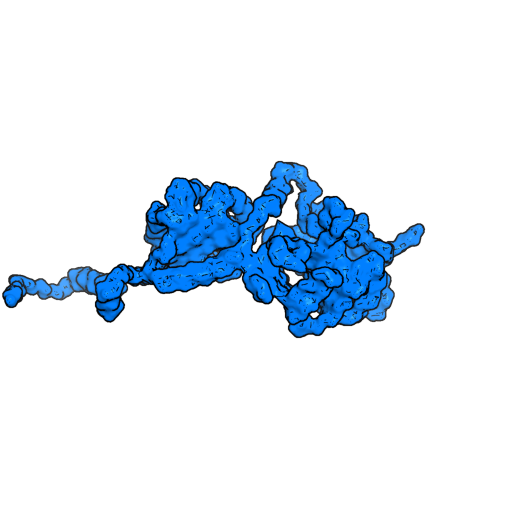AL A 1 100 ? -11.084 -6.769 28.798 1.00 97.31 100 VAL A N 1
ATOM 812 C CA . VAL A 1 100 ? -11.716 -6.090 27.656 1.00 97.31 100 VAL A CA 1
ATOM 813 C C . VAL A 1 100 ? -10.879 -6.306 26.393 1.00 97.31 100 VAL A C 1
ATOM 815 O O . VAL A 1 100 ? -9.714 -5.899 26.336 1.00 97.31 100 VAL A O 1
ATOM 818 N N . SER A 1 101 ? -11.477 -6.894 25.355 1.00 96.12 101 SER A N 1
ATOM 819 C CA . SER A 1 101 ? -10.846 -7.034 24.038 1.00 96.12 101 SER A CA 1
ATOM 820 C C . SER A 1 101 ? -10.713 -5.662 23.376 1.00 96.12 101 SER A C 1
ATOM 822 O O . SER A 1 101 ? -11.700 -4.948 23.227 1.00 96.12 101 SER A O 1
ATOM 824 N N . THR A 1 102 ? -9.500 -5.264 22.989 1.00 95.75 102 THR A N 1
ATOM 825 C CA . THR A 1 102 ? -9.265 -3.966 22.335 1.00 95.75 102 THR A CA 1
ATOM 826 C C . THR A 1 102 ? -8.701 -4.173 20.935 1.00 95.75 102 THR A C 1
ATOM 828 O O . THR A 1 102 ? -7.647 -4.791 20.768 1.00 95.75 102 THR A O 1
ATOM 831 N N . LYS A 1 103 ? -9.399 -3.622 19.939 1.00 96.50 103 LYS A N 1
ATOM 832 C CA . LYS A 1 103 ? -9.093 -3.737 18.509 1.00 96.50 103 LYS A CA 1
ATOM 833 C C . LYS A 1 103 ? -8.935 -2.349 17.906 1.00 96.50 103 LYS A C 1
ATOM 835 O O . LYS A 1 103 ? -9.809 -1.501 18.076 1.00 96.50 103 LYS A O 1
ATOM 840 N N . ILE A 1 104 ? -7.832 -2.102 17.209 1.00 96.00 104 ILE A N 1
ATOM 841 C CA . ILE A 1 104 ? -7.513 -0.800 16.619 1.00 96.00 104 ILE A CA 1
ATOM 842 C C . ILE A 1 104 ? -7.292 -0.959 15.117 1.00 96.00 104 ILE A C 1
ATOM 844 O O . ILE A 1 104 ? -6.444 -1.727 14.680 1.00 96.00 104 ILE A O 1
ATOM 848 N N . MET A 1 105 ? -8.025 -0.193 14.321 1.00 94.81 105 MET A N 1
ATOM 849 C CA . MET A 1 105 ? -7.819 -0.038 12.889 1.00 94.81 105 MET A CA 1
ATOM 850 C C . MET A 1 105 ? -7.339 1.378 12.601 1.00 94.81 105 MET A C 1
ATOM 852 O O . MET A 1 105 ? -7.977 2.354 13.000 1.00 94.81 105 MET A O 1
ATOM 856 N N . ALA A 1 106 ? -6.217 1.505 11.906 1.00 91.94 106 ALA A N 1
ATOM 857 C CA . ALA A 1 106 ? -5.694 2.807 11.519 1.00 91.94 106 ALA A CA 1
ATOM 858 C C . ALA A 1 106 ? -4.893 2.715 10.222 1.00 91.94 106 ALA A C 1
ATOM 860 O O . ALA A 1 106 ? -4.265 1.683 9.977 1.00 91.94 106 ALA A O 1
ATOM 861 N N . PRO A 1 107 ? -4.809 3.796 9.430 1.00 85.81 107 PRO A N 1
ATOM 862 C CA . PRO A 1 107 ? -3.759 3.900 8.437 1.00 85.81 107 PRO A CA 1
ATOM 863 C C . PRO A 1 107 ? -2.420 3.966 9.168 1.00 85.81 107 PRO A C 1
ATOM 865 O O . PRO A 1 107 ? -2.098 4.902 9.909 1.00 85.81 107 PRO A O 1
ATOM 868 N N . ILE A 1 108 ? -1.663 2.892 9.022 1.00 85.19 108 ILE A N 1
ATOM 869 C CA . ILE A 1 108 ? -0.302 2.789 9.541 1.00 85.19 108 ILE A CA 1
ATOM 870 C C . ILE A 1 108 ? 0.600 3.513 8.555 1.00 85.19 108 ILE A C 1
ATOM 872 O O . ILE A 1 108 ? 0.414 3.359 7.356 1.00 85.19 108 ILE A O 1
ATOM 876 N N . ASN A 1 109 ? 1.508 4.344 9.065 1.00 72.44 109 ASN A N 1
ATOM 877 C CA . ASN A 1 109 ? 2.487 5.105 8.306 1.00 72.44 109 ASN A CA 1
ATOM 878 C C . ASN A 1 109 ? 3.849 5.229 9.000 1.00 72.44 109 ASN A C 1
ATOM 880 O O . ASN A 1 109 ? 4.012 4.816 10.145 1.00 72.44 109 ASN A O 1
ATOM 884 N N . TYR A 1 110 ? 4.855 5.785 8.312 1.00 67.50 110 TYR A N 1
ATOM 885 C CA . TYR A 1 110 ? 6.194 6.012 8.892 1.00 67.50 110 TYR A CA 1
ATOM 886 C C . TYR A 1 110 ? 6.139 6.714 10.245 1.00 67.50 110 TYR A C 1
ATOM 888 O O . TYR A 1 110 ? 6.925 6.421 11.147 1.00 67.50 110 TYR A O 1
ATOM 896 N N . GLU A 1 111 ? 5.230 7.676 10.363 1.00 75.56 111 GLU A N 1
ATOM 897 C CA . GLU A 1 111 ? 5.128 8.546 11.522 1.00 75.56 111 GLU A CA 1
ATOM 898 C C . GLU A 1 111 ? 4.577 7.798 12.733 1.00 75.56 111 GLU A C 1
ATOM 900 O O . GLU A 1 111 ? 4.925 8.153 13.859 1.00 75.56 111 GLU A O 1
ATOM 905 N N . ASN A 1 112 ? 3.765 6.754 12.525 1.00 84.00 112 ASN A N 1
ATOM 906 C CA . ASN A 1 112 ? 3.163 5.963 13.598 1.00 84.00 112 ASN A CA 1
ATOM 907 C C . ASN A 1 112 ? 3.648 4.512 13.700 1.00 84.00 112 ASN A C 1
ATOM 909 O O . ASN A 1 112 ? 3.241 3.792 14.604 1.00 84.00 112 ASN A O 1
ATOM 913 N N . LEU A 1 113 ? 4.588 4.091 12.857 1.00 80.94 113 LEU A N 1
ATOM 914 C CA . LEU A 1 113 ? 5.161 2.743 12.888 1.00 80.94 113 LEU A CA 1
ATOM 915 C C . LEU A 1 113 ? 5.731 2.363 14.267 1.00 80.94 113 LEU A C 1
ATOM 917 O O . LEU A 1 113 ? 5.598 1.224 14.704 1.00 80.94 113 LEU A O 1
ATOM 921 N N . LYS A 1 114 ? 6.303 3.327 15.003 1.00 85.50 114 LYS A N 1
ATOM 922 C CA . LYS A 1 114 ? 6.820 3.104 16.368 1.00 85.50 114 LYS A CA 1
ATOM 923 C C . LYS A 1 114 ? 5.724 2.869 17.416 1.00 85.50 114 LYS A C 1
ATOM 925 O O . LYS A 1 114 ? 6.017 2.307 18.469 1.00 85.50 114 LYS A O 1
ATOM 930 N N . ALA A 1 115 ? 4.487 3.289 17.148 1.00 88.50 115 ALA A N 1
ATOM 931 C CA . ALA A 1 115 ? 3.344 3.053 18.027 1.00 88.50 115 ALA A CA 1
ATOM 932 C C . ALA A 1 115 ? 2.928 1.578 18.033 1.00 88.50 115 ALA A C 1
ATOM 934 O O . ALA A 1 115 ? 2.489 1.063 19.061 1.00 88.50 115 ALA A O 1
ATOM 935 N N . ILE A 1 116 ? 3.092 0.889 16.900 1.00 89.38 116 ILE A N 1
ATOM 936 C CA . ILE A 1 116 ? 2.531 -0.448 16.688 1.00 89.38 116 ILE A CA 1
ATOM 937 C C . ILE A 1 116 ? 3.086 -1.479 17.680 1.00 89.38 116 ILE A C 1
ATOM 939 O O . ILE A 1 116 ? 2.273 -2.101 18.363 1.00 89.38 116 ILE A O 1
ATOM 943 N N . PRO A 1 117 ? 4.416 -1.627 17.880 1.00 88.12 117 PRO A N 1
ATOM 944 C CA . PRO A 1 117 ? 4.937 -2.607 18.835 1.00 88.12 117 PRO A CA 1
ATOM 945 C C . PRO A 1 117 ? 4.450 -2.360 20.266 1.00 88.12 117 PRO A C 1
ATOM 947 O O . PRO A 1 117 ? 4.194 -3.303 21.005 1.00 88.12 117 PRO A O 1
ATOM 950 N N . GLN A 1 118 ? 4.272 -1.092 20.657 1.00 89.31 118 GLN A N 1
ATOM 951 C CA . GLN A 1 118 ? 3.772 -0.737 21.987 1.00 89.31 118 GLN A CA 1
ATOM 952 C C . GLN A 1 118 ? 2.317 -1.181 22.170 1.00 89.31 118 GLN A C 1
ATOM 954 O O . GLN A 1 118 ? 1.966 -1.737 23.212 1.00 89.31 118 GLN A O 1
ATOM 959 N N . LEU A 1 119 ? 1.480 -0.964 21.155 1.00 92.50 119 LEU A N 1
ATOM 960 C CA . LEU A 1 119 ? 0.059 -1.309 21.176 1.00 92.50 119 LEU A CA 1
ATOM 961 C C . LEU A 1 119 ? -0.177 -2.820 21.079 1.00 92.50 119 LEU A C 1
ATOM 963 O O . LEU A 1 119 ? -1.017 -3.349 21.810 1.00 92.50 119 LEU A O 1
ATOM 967 N N . LEU A 1 120 ? 0.610 -3.527 20.264 1.00 91.31 120 LEU A N 1
ATOM 968 C CA . LEU A 1 120 ? 0.518 -4.983 20.106 1.00 91.31 120 LEU A CA 1
ATOM 969 C C . LEU A 1 120 ? 0.816 -5.762 21.399 1.00 91.31 120 LEU A C 1
ATOM 971 O O . LEU A 1 120 ? 0.444 -6.923 21.505 1.00 91.31 120 LEU A O 1
ATOM 975 N N . THR A 1 121 ? 1.407 -5.128 22.424 1.00 89.19 121 THR A N 1
ATOM 976 C CA . THR A 1 121 ? 1.598 -5.768 23.743 1.00 89.19 121 THR A CA 1
ATOM 977 C C . THR A 1 121 ? 0.295 -6.131 24.459 1.00 89.19 121 THR A C 1
ATOM 979 O O . THR A 1 121 ? 0.322 -6.906 25.411 1.00 89.19 121 THR A O 1
ATOM 982 N N . CYS A 1 122 ? -0.834 -5.537 24.067 1.00 89.00 122 CYS A N 1
ATOM 983 C CA . CYS A 1 122 ? -2.116 -5.760 24.739 1.00 89.00 122 CYS A CA 1
ATOM 984 C C . CYS A 1 122 ? -3.349 -5.601 23.836 1.00 89.00 122 CYS A C 1
ATOM 986 O O . CYS A 1 122 ? -4.463 -5.809 24.305 1.00 89.00 122 CYS A O 1
ATOM 988 N N . THR A 1 123 ? -3.178 -5.241 22.563 1.00 93.06 123 THR A N 1
ATOM 989 C CA . THR A 1 123 ? -4.278 -5.003 21.615 1.00 93.06 123 THR A CA 1
ATOM 990 C C . THR A 1 123 ? -3.990 -5.648 20.275 1.00 93.06 123 THR A C 1
ATOM 992 O O . THR A 1 123 ? -2.834 -5.908 19.943 1.00 93.06 123 THR A O 1
ATOM 995 N N . GLU A 1 124 ? -5.032 -5.835 19.477 1.00 93.25 124 GLU A N 1
ATOM 996 C CA . GLU A 1 124 ? -4.878 -6.123 18.056 1.00 93.25 124 GLU A CA 1
ATOM 997 C C . GLU A 1 124 ? -4.868 -4.808 17.270 1.00 93.25 124 GLU A C 1
ATOM 999 O O . GLU A 1 124 ? -5.749 -3.966 17.454 1.00 93.25 124 GLU A O 1
ATOM 1004 N N . VAL A 1 125 ? -3.892 -4.630 16.377 1.00 93.19 125 VAL A N 1
ATOM 1005 C CA . VAL A 1 125 ? -3.798 -3.452 15.503 1.00 93.19 125 VAL A CA 1
ATOM 1006 C C . VAL A 1 125 ? -3.773 -3.903 14.049 1.00 93.19 125 VAL A C 1
ATOM 1008 O O . VAL A 1 125 ? -2.937 -4.728 13.688 1.00 93.19 125 VAL A O 1
ATOM 1011 N N . ARG A 1 126 ? -4.657 -3.359 13.208 1.00 89.81 126 ARG A N 1
ATOM 1012 C CA . ARG A 1 126 ? -4.721 -3.649 11.766 1.00 89.81 126 ARG A CA 1
ATOM 1013 C C . ARG A 1 126 ? -4.587 -2.378 10.935 1.00 89.81 126 ARG A C 1
ATOM 1015 O O . ARG A 1 126 ? -5.086 -1.315 11.314 1.00 89.81 126 ARG A O 1
ATOM 1022 N N . HIS A 1 127 ? -3.890 -2.496 9.807 1.00 86.19 127 HIS A N 1
ATOM 1023 C CA . HIS A 1 127 ? -3.808 -1.418 8.826 1.00 86.19 127 HIS A CA 1
ATOM 1024 C C . HIS A 1 127 ? -5.129 -1.315 8.056 1.00 86.19 127 HIS A C 1
ATOM 1026 O O . HIS A 1 127 ? -5.644 -2.327 7.585 1.00 86.19 127 HIS A O 1
ATOM 1032 N N . ILE A 1 128 ? -5.637 -0.096 7.887 1.00 85.69 128 ILE A N 1
ATOM 1033 C CA . ILE A 1 128 ? -6.720 0.224 6.949 1.00 85.69 128 ILE A CA 1
ATOM 1034 C C . ILE A 1 128 ? -6.295 1.400 6.056 1.00 85.69 128 ILE A C 1
ATOM 1036 O O . ILE A 1 128 ? -5.543 2.255 6.528 1.00 85.69 128 ILE A O 1
ATOM 1040 N N . PRO A 1 129 ? -6.797 1.500 4.813 1.00 74.25 129 PRO A N 1
ATOM 1041 C CA . PRO A 1 129 ? -6.567 2.668 3.962 1.00 74.25 129 PRO A CA 1
ATOM 1042 C C . PRO A 1 129 ? -7.010 3.985 4.611 1.00 74.25 129 PRO A C 1
ATOM 1044 O O . PRO A 1 129 ? -7.824 4.008 5.537 1.00 74.25 129 PRO A O 1
ATOM 1047 N N . VAL A 1 130 ? -6.526 5.117 4.100 1.00 75.25 130 VAL A N 1
ATOM 1048 C CA . VAL A 1 130 ? -7.046 6.431 4.512 1.00 75.25 130 VAL A CA 1
ATOM 1049 C C . VAL A 1 130 ? -8.504 6.625 4.068 1.00 75.25 130 VAL A C 1
ATOM 1051 O O . VAL A 1 130 ? -8.954 6.056 3.079 1.00 75.25 130 VAL A O 1
ATOM 1054 N N . GLY A 1 131 ? -9.252 7.468 4.787 1.00 73.25 131 GLY A N 1
ATOM 1055 C CA . GLY A 1 131 ? -10.616 7.870 4.406 1.00 73.25 131 GLY A CA 1
ATOM 1056 C C . GLY A 1 131 ? -11.737 7.305 5.280 1.00 73.25 131 GLY A C 1
ATOM 1057 O O . GLY A 1 131 ? -12.865 7.787 5.193 1.00 73.25 131 GLY A O 1
ATOM 1058 N N . TYR A 1 132 ? -11.442 6.361 6.177 1.00 83.19 132 TYR A N 1
ATOM 1059 C CA . TYR A 1 132 ? -12.421 5.920 7.169 1.00 83.19 132 TYR A CA 1
ATOM 1060 C C . TYR A 1 132 ? -12.698 7.006 8.206 1.00 83.19 132 TYR A C 1
ATOM 1062 O O . TYR A 1 132 ? -11.792 7.690 8.690 1.00 83.19 132 TYR A O 1
ATOM 1070 N N . ARG A 1 133 ? -13.974 7.141 8.572 1.00 85.31 133 ARG A N 1
ATOM 1071 C CA . ARG A 1 133 ? -14.401 8.041 9.641 1.00 85.31 133 ARG A CA 1
ATOM 1072 C C . ARG A 1 133 ? -13.920 7.493 10.977 1.00 85.31 133 ARG A C 1
ATOM 1074 O O . ARG A 1 133 ? -14.215 6.345 11.315 1.00 85.31 133 ARG A O 1
ATOM 1081 N N . GLU A 1 134 ? -13.216 8.320 11.746 1.00 91.12 134 GLU A N 1
ATOM 1082 C CA . GLU A 1 134 ? -12.788 7.931 13.087 1.00 91.12 134 GLU A CA 1
ATOM 1083 C C . GLU A 1 134 ? -14.011 7.543 13.920 1.00 91.12 134 GLU A C 1
ATOM 1085 O O . GLU A 1 134 ? -14.970 8.315 14.031 1.00 91.12 134 GLU A O 1
ATOM 1090 N N . THR A 1 135 ? -13.981 6.336 14.473 1.00 94.75 135 THR A N 1
ATOM 1091 C CA . THR A 1 135 ? -15.128 5.705 15.123 1.00 94.75 135 THR A CA 1
ATOM 1092 C C . THR A 1 135 ? -14.647 4.886 16.310 1.00 94.75 135 THR A C 1
ATOM 1094 O O . THR A 1 135 ? -13.697 4.125 16.176 1.00 94.75 135 THR A O 1
ATOM 1097 N N . THR A 1 136 ? -15.320 4.981 17.450 1.00 96.81 136 THR A N 1
ATOM 1098 C CA . THR A 1 136 ? -15.104 4.078 18.585 1.00 96.81 136 THR A CA 1
ATOM 1099 C C . THR A 1 136 ? -16.411 3.391 18.931 1.00 96.81 136 THR A C 1
ATOM 1101 O O . THR A 1 136 ? -17.406 4.073 19.161 1.00 96.81 136 THR A O 1
ATOM 1104 N N . ILE A 1 137 ? -16.408 2.063 19.008 1.00 97.88 137 ILE A N 1
ATOM 1105 C CA . ILE A 1 137 ? -17.545 1.255 19.456 1.00 97.88 137 ILE A CA 1
ATOM 1106 C C . ILE A 1 137 ? -17.168 0.579 20.770 1.00 97.88 137 ILE A C 1
ATOM 1108 O O . ILE A 1 137 ? -16.116 -0.049 20.862 1.00 97.88 137 ILE A O 1
ATOM 1112 N N . ILE A 1 138 ? -18.033 0.703 21.775 1.00 97.94 138 ILE A N 1
ATOM 1113 C CA . ILE A 1 138 ? -17.830 0.158 23.121 1.00 97.94 138 ILE A CA 1
ATOM 1114 C C . ILE A 1 138 ? -18.941 -0.849 23.407 1.00 97.94 138 ILE A C 1
ATOM 1116 O O . ILE A 1 138 ? -20.129 -0.519 23.340 1.00 97.94 138 ILE A O 1
ATOM 1120 N N . ASP A 1 139 ? -18.547 -2.089 23.687 1.00 96.81 139 ASP A N 1
ATOM 1121 C CA . ASP A 1 139 ? -19.386 -3.248 24.010 1.00 96.81 139 ASP A CA 1
ATOM 1122 C C . ASP A 1 139 ? -20.505 -3.547 22.996 1.00 96.81 139 ASP A C 1
ATOM 1124 O O . ASP A 1 139 ? -21.461 -4.253 23.314 1.00 96.81 139 ASP A O 1
ATOM 1128 N N . GLY A 1 140 ? -20.419 -2.994 21.780 1.00 94.81 140 GLY A N 1
ATOM 1129 C CA . GLY A 1 140 ? -21.501 -3.037 20.790 1.00 94.81 140 GLY A CA 1
ATOM 1130 C C . GLY A 1 140 ? -22.763 -2.270 21.206 1.00 94.81 140 GLY A C 1
ATOM 1131 O O . GLY A 1 140 ? -23.831 -2.543 20.672 1.00 94.81 140 GLY A O 1
ATOM 1132 N N . LYS A 1 141 ? -22.657 -1.347 22.170 1.00 95.19 141 LYS A N 1
ATOM 1133 C CA . LYS A 1 141 ? -23.797 -0.619 22.764 1.00 95.19 141 LYS A CA 1
ATOM 1134 C C . LYS A 1 141 ? -23.679 0.895 22.684 1.00 95.19 141 LYS A C 1
ATOM 1136 O O . LYS A 1 141 ? -24.674 1.595 22.832 1.00 95.19 141 LYS A O 1
ATOM 1141 N N . LYS A 1 142 ? -22.461 1.406 22.517 1.00 97.00 142 LYS A N 1
ATOM 1142 C CA . LYS A 1 142 ? -22.176 2.841 22.466 1.00 97.00 142 LYS A CA 1
ATOM 1143 C C . LYS A 1 142 ? -21.236 3.110 21.308 1.00 97.00 142 LYS A C 1
ATOM 1145 O O . LYS A 1 142 ? -20.286 2.349 21.112 1.00 97.00 142 LYS A O 1
ATOM 1150 N N . LEU A 1 143 ? -21.483 4.182 20.567 1.00 96.94 143 LEU A N 1
ATOM 1151 C CA . LEU A 1 143 ? -20.657 4.574 19.433 1.00 96.94 143 LEU A CA 1
ATOM 1152 C C . LEU A 1 143 ? -20.345 6.063 19.476 1.00 96.94 143 LEU A C 1
ATOM 1154 O O . LEU A 1 143 ? -21.223 6.890 19.700 1.00 96.94 143 LEU A O 1
ATOM 1158 N N . PHE A 1 144 ? -19.078 6.378 19.228 1.00 96.00 144 PHE A N 1
ATOM 1159 C CA . PHE A 1 144 ? -18.574 7.727 19.026 1.00 96.00 144 PHE A CA 1
ATOM 1160 C C . PHE A 1 144 ? -18.027 7.851 17.609 1.00 96.00 144 PHE A C 1
ATOM 1162 O O . PHE A 1 144 ? -17.254 7.000 17.180 1.00 96.00 144 PHE A O 1
ATOM 1169 N N . GLN A 1 145 ? -18.384 8.914 16.901 1.00 93.38 145 GLN A N 1
ATOM 1170 C CA . GLN A 1 145 ? -17.814 9.281 15.608 1.00 93.38 145 GLN A CA 1
ATOM 1171 C C . GLN A 1 145 ? -17.262 10.699 15.672 1.00 93.38 145 GLN A C 1
ATOM 1173 O O . GLN A 1 145 ? -17.922 11.617 16.160 1.00 93.38 145 GLN A O 1
ATOM 1178 N N . PHE A 1 146 ? -16.052 10.883 15.155 1.00 87.94 146 PHE A N 1
ATOM 1179 C CA . PHE A 1 146 ? -15.336 12.155 15.233 1.00 87.94 146 PHE A CA 1
ATOM 1180 C C . PHE A 1 146 ? -15.336 12.827 13.853 1.00 87.94 146 PHE A C 1
ATOM 1182 O O . PHE A 1 146 ? -15.047 12.193 12.834 1.00 87.94 146 PHE A O 1
ATOM 1189 N N . ASN A 1 147 ? -15.723 14.103 13.799 1.00 74.19 147 ASN A N 1
ATOM 1190 C CA . ASN A 1 147 ? -15.863 14.851 12.550 1.00 74.19 147 ASN A CA 1
ATOM 1191 C C . ASN A 1 147 ? -14.581 15.634 12.213 1.00 74.19 147 ASN A C 1
ATOM 1193 O O . ASN A 1 147 ? -14.302 16.642 12.846 1.00 74.19 147 ASN A O 1
ATOM 1197 N N . LYS A 1 148 ? -13.891 15.197 11.143 1.00 64.88 148 LYS A N 1
ATOM 1198 C CA . LYS A 1 148 ? -12.733 15.805 10.441 1.00 64.88 148 LYS A CA 1
ATOM 1199 C C . LYS A 1 148 ? -11.445 16.097 11.262 1.00 64.88 148 LYS A C 1
ATOM 1201 O O . LYS A 1 148 ? -11.489 16.410 12.447 1.00 64.88 148 LYS A O 1
ATOM 1206 N N . PRO A 1 149 ? -10.262 15.995 10.613 1.00 49.09 149 PRO A N 1
ATOM 1207 C CA . PRO A 1 149 ? -8.955 16.189 11.250 1.00 49.09 149 PRO A CA 1
ATOM 1208 C C . PRO A 1 149 ? -8.712 17.670 11.594 1.00 49.09 149 PRO A C 1
ATOM 1210 O O . PRO A 1 149 ? -9.321 18.539 10.972 1.00 49.09 149 PRO A O 1
ATOM 1213 N N . CYS A 1 150 ? -7.829 17.961 12.566 1.00 39.56 150 CYS A N 1
ATOM 1214 C CA . CYS A 1 150 ? -7.389 19.336 12.881 1.00 39.56 150 CYS A CA 1
ATOM 1215 C C . CYS A 1 150 ? -7.141 20.142 11.589 1.00 39.56 150 CYS A C 1
ATOM 1217 O O . CYS A 1 150 ? -6.529 19.601 10.659 1.00 39.56 150 CYS A O 1
ATOM 1219 N N . PRO A 1 151 ? -7.530 21.429 11.540 1.00 40.84 151 PRO A N 1
ATOM 1220 C CA . PRO A 1 151 ? -7.027 22.349 10.529 1.00 40.84 151 PRO A CA 1
ATOM 1221 C C . PRO A 1 151 ? -5.496 22.264 10.474 1.00 40.84 151 PRO A C 1
ATOM 1223 O O . PRO A 1 151 ? -4.825 22.312 11.508 1.00 40.84 151 PRO A O 1
ATOM 1226 N N . GLN A 1 152 ? -4.938 22.083 9.277 1.00 36.31 152 GLN A N 1
ATOM 1227 C CA . GLN A 1 152 ? -3.491 22.142 9.078 1.00 36.31 152 GLN A CA 1
ATOM 1228 C C . GLN A 1 152 ? -3.016 23.568 9.404 1.00 36.31 152 GLN A C 1
ATOM 1230 O O . GLN A 1 152 ? -3.576 24.522 8.873 1.00 36.31 152 GLN A O 1
ATOM 1235 N N . GLY A 1 153 ? -2.004 23.709 10.268 1.00 40.38 153 GLY A N 1
ATOM 1236 C CA . GLY A 1 153 ? -1.367 25.003 10.561 1.00 40.38 153 GLY A CA 1
ATOM 1237 C C . GLY A 1 153 ? -1.606 25.600 11.953 1.00 40.38 153 GLY A C 1
ATOM 1238 O O . GLY A 1 153 ? -1.186 26.727 12.181 1.00 40.38 153 GLY A O 1
ATOM 1239 N N . ILE A 1 154 ? -2.235 24.877 12.889 1.00 39.16 154 ILE A N 1
ATOM 1240 C CA . ILE A 1 154 ? -2.340 25.307 14.296 1.00 39.16 154 ILE A CA 1
ATOM 1241 C C . ILE A 1 154 ? -1.470 24.381 15.154 1.00 39.16 154 ILE A C 1
ATOM 1243 O O . ILE A 1 154 ? -1.818 23.216 15.364 1.00 39.16 154 ILE A O 1
ATOM 1247 N N . GLU A 1 155 ? -0.325 24.890 15.616 1.00 40.06 155 GLU A N 1
ATOM 1248 C CA . GLU A 1 155 ? 0.618 24.161 16.484 1.00 40.06 155 GLU A CA 1
ATOM 1249 C C . GLU A 1 155 ? 0.020 23.843 17.873 1.00 40.06 155 GLU A C 1
ATOM 1251 O O . GLU A 1 155 ? 0.404 22.844 18.475 1.00 40.06 155 GLU A O 1
ATOM 1256 N N . ASP A 1 156 ? -1.025 24.569 18.292 1.00 37.88 156 ASP A N 1
ATOM 1257 C CA . ASP A 1 156 ? -1.752 24.404 19.566 1.00 37.88 156 ASP A CA 1
ATOM 1258 C C . ASP A 1 156 ? -3.145 23.750 19.424 1.00 37.88 156 ASP A C 1
ATOM 1260 O O . ASP A 1 156 ? -4.108 24.089 20.115 1.00 37.88 156 ASP A O 1
ATOM 1264 N N . CYS A 1 157 ? -3.307 22.785 18.516 1.00 39.66 157 CYS A N 1
ATOM 1265 C CA . CYS A 1 157 ? -4.530 21.974 18.479 1.00 39.66 157 CYS A CA 1
ATOM 1266 C C . CYS A 1 157 ? -4.482 20.978 19.663 1.00 39.66 157 CYS A C 1
ATOM 1268 O O . CYS A 1 157 ? -3.867 19.915 19.539 1.00 39.66 157 CYS A O 1
ATOM 1270 N N . GLU A 1 158 ? -5.069 21.322 20.821 1.00 44.19 158 GLU A N 1
ATOM 1271 C CA . GLU A 1 158 ? -5.169 20.432 21.992 1.00 44.19 158 GLU A CA 1
ATOM 1272 C C . GLU A 1 158 ? -5.644 19.025 21.578 1.00 44.19 158 GLU A C 1
ATOM 1274 O O . GLU A 1 158 ? -6.796 18.832 21.209 1.00 44.19 158 GLU A O 1
ATOM 1279 N N . LEU A 1 159 ? -4.710 18.067 21.646 1.00 50.09 159 LEU A N 1
ATOM 1280 C CA . LEU A 1 159 ? -4.736 16.618 21.933 1.00 50.09 159 LEU A CA 1
ATOM 1281 C C . LEU A 1 159 ? -5.911 15.692 21.568 1.00 50.09 159 LEU A C 1
ATOM 1283 O O . LEU A 1 159 ? -5.694 14.490 21.563 1.00 50.09 159 LEU A O 1
ATOM 1287 N N . LEU A 1 160 ? -7.108 16.164 21.260 1.00 53.31 160 LEU A N 1
ATOM 1288 C CA . LEU A 1 160 ? -8.178 15.429 20.599 1.00 53.31 160 LEU A CA 1
ATOM 1289 C C . LEU A 1 160 ? -9.090 16.503 19.993 1.00 53.31 160 LEU A C 1
ATOM 1291 O O . LEU A 1 160 ? -9.720 17.246 20.745 1.00 53.31 160 LEU A O 1
ATOM 1295 N N . ASN A 1 161 ? -9.217 16.584 18.666 1.00 59.69 161 ASN A N 1
ATOM 1296 C CA . ASN A 1 161 ? -10.222 17.457 18.055 1.00 59.69 161 ASN A CA 1
ATOM 1297 C C . ASN A 1 161 ? -11.618 16.827 18.255 1.00 59.69 161 ASN A C 1
ATOM 1299 O O . ASN A 1 161 ? -12.213 16.280 17.333 1.00 59.69 161 ASN A O 1
ATOM 1303 N N . LEU A 1 162 ? -12.108 16.820 19.502 1.00 71.44 162 LEU A N 1
ATOM 1304 C CA . LEU A 1 162 ? -13.425 16.306 19.903 1.00 71.44 162 LEU A CA 1
ATOM 1305 C C . LEU A 1 162 ? -14.521 17.347 19.709 1.00 71.44 162 LEU A C 1
ATOM 1307 O O . LEU A 1 162 ? -15.540 17.335 20.399 1.00 71.44 162 LEU A O 1
ATOM 1311 N N . GLN A 1 163 ? -14.304 18.279 18.795 1.00 70.62 163 GLN A N 1
ATOM 1312 C CA . GLN A 1 163 ? -15.355 19.180 18.398 1.00 70.62 163 GLN A CA 1
ATOM 1313 C C . GLN A 1 163 ? -16.347 18.408 17.528 1.00 70.62 163 GLN A C 1
ATOM 1315 O O . GLN A 1 163 ? -15.954 17.657 16.635 1.00 70.62 163 GLN A O 1
ATOM 1320 N N . ASN A 1 164 ? -17.641 18.602 17.777 1.00 81.50 164 ASN A N 1
ATOM 1321 C CA . ASN A 1 164 ? -18.714 17.988 16.990 1.00 81.50 164 ASN A CA 1
ATOM 1322 C C . ASN A 1 164 ? -18.647 16.450 16.964 1.00 81.50 164 ASN A C 1
ATOM 1324 O O . ASN A 1 164 ? -18.753 15.831 15.900 1.00 81.50 164 ASN A O 1
ATOM 1328 N N . VAL A 1 165 ? -18.468 15.836 18.136 1.00 90.00 165 VAL A N 1
ATOM 1329 C CA . VAL A 1 165 ? -18.506 14.378 18.289 1.00 90.00 165 VAL A CA 1
ATOM 1330 C C . VAL A 1 165 ? -19.943 13.898 18.211 1.00 90.00 165 VAL A C 1
ATOM 1332 O O . VAL A 1 165 ? -20.796 14.330 18.980 1.00 90.00 165 VAL A O 1
ATOM 1335 N N . PHE A 1 166 ? -20.199 12.983 17.289 1.00 92.50 166 PHE A N 1
ATOM 1336 C CA . PHE A 1 166 ? -21.464 12.277 17.212 1.00 92.50 166 PHE A CA 1
ATOM 1337 C C . PHE A 1 166 ? -21.433 11.100 18.188 1.00 92.50 166 PHE A C 1
ATOM 1339 O O . PHE A 1 166 ? -20.547 10.250 18.090 1.00 92.50 166 PHE A O 1
ATOM 1346 N N . PHE A 1 167 ? -22.371 11.060 19.129 1.00 94.81 167 PHE A N 1
ATOM 1347 C CA . PHE A 1 167 ? -22.543 9.956 20.069 1.00 94.81 167 PHE A CA 1
ATOM 1348 C C . PHE A 1 167 ? -23.909 9.314 19.869 1.00 94.81 167 PHE A C 1
ATOM 1350 O O . PHE A 1 167 ? -24.911 10.013 19.714 1.00 94.81 167 PHE A O 1
ATOM 1357 N N . THR A 1 168 ? -23.958 7.983 19.909 1.00 94.56 168 THR A N 1
ATOM 1358 C CA . THR A 1 168 ? -25.230 7.268 19.866 1.00 94.56 168 THR A CA 1
ATOM 1359 C C . THR A 1 168 ? -25.238 5.966 20.666 1.00 94.56 168 THR A C 1
ATOM 1361 O O . THR A 1 168 ? -24.198 5.324 20.852 1.00 94.56 168 THR A O 1
ATOM 1364 N N . THR A 1 169 ? -26.432 5.591 21.133 1.00 94.44 169 THR A N 1
ATOM 1365 C CA . THR A 1 169 ? -26.776 4.280 21.708 1.00 94.44 169 THR A CA 1
ATOM 1366 C C . THR A 1 169 ? -27.831 3.533 20.882 1.00 94.44 169 THR A C 1
ATOM 1368 O O . THR A 1 169 ? -28.383 2.544 21.361 1.00 94.44 169 THR A O 1
ATOM 1371 N N . ASP A 1 170 ? -28.121 3.991 19.658 1.00 89.62 170 ASP A N 1
ATOM 1372 C CA . ASP A 1 170 ? -28.977 3.283 18.701 1.00 89.62 170 ASP A CA 1
ATOM 1373 C C . ASP A 1 170 ? -28.321 1.949 18.314 1.00 89.62 170 ASP A C 1
ATOM 1375 O O . ASP A 1 170 ? -27.310 1.902 17.610 1.00 89.62 170 ASP A O 1
ATOM 1379 N N . LEU A 1 171 ? -28.892 0.848 18.805 1.00 89.06 171 LEU A N 1
ATOM 1380 C CA . LEU A 1 171 ? -28.328 -0.486 18.630 1.00 89.06 171 LEU A CA 1
ATOM 1381 C C . LEU A 1 171 ? -28.321 -0.943 17.170 1.00 89.06 171 LEU A C 1
ATOM 1383 O O . LEU A 1 171 ? -27.409 -1.678 16.793 1.00 89.06 171 LEU A O 1
ATOM 1387 N N . ASP A 1 172 ? -29.278 -0.509 16.349 1.00 86.81 172 ASP A N 1
ATOM 1388 C CA . ASP A 1 172 ? -29.354 -0.911 14.945 1.00 86.81 172 ASP A CA 1
ATOM 1389 C C . ASP A 1 172 ? -28.281 -0.179 14.132 1.00 86.81 172 ASP A C 1
ATOM 1391 O O . ASP A 1 172 ? -27.517 -0.813 13.394 1.00 86.81 172 ASP A O 1
ATOM 1395 N N . TYR A 1 173 ? -28.116 1.130 14.352 1.00 88.94 173 TYR A N 1
ATOM 1396 C CA . TYR A 1 173 ? -27.015 1.896 13.758 1.00 88.94 173 TYR A CA 1
ATOM 1397 C C . TYR A 1 173 ? -25.642 1.352 14.182 1.00 88.94 173 TYR A C 1
ATOM 1399 O O . TYR A 1 173 ? -24.735 1.189 13.355 1.00 88.94 173 TYR A O 1
ATOM 1407 N N . ILE A 1 174 ? -25.483 1.031 15.470 1.00 94.44 174 ILE A N 1
ATOM 1408 C CA . ILE A 1 174 ? -24.236 0.487 16.020 1.00 94.44 174 ILE A CA 1
ATOM 1409 C C . ILE A 1 174 ? -23.946 -0.895 15.450 1.00 94.44 174 ILE A C 1
ATOM 1411 O O . ILE A 1 174 ? -22.812 -1.149 15.049 1.00 94.44 174 ILE A O 1
ATOM 1415 N N . LYS A 1 175 ? -24.946 -1.778 15.382 1.00 92.00 175 LYS A N 1
ATOM 1416 C CA . LYS A 1 175 ? -24.809 -3.124 14.818 1.00 92.00 175 LYS A CA 1
ATOM 1417 C C . LYS A 1 175 ? -24.406 -3.061 13.349 1.00 92.00 175 LYS A C 1
ATOM 1419 O O . LYS A 1 175 ? -23.442 -3.718 12.965 1.00 92.00 175 LYS A O 1
ATOM 1424 N N . ASN A 1 176 ? -25.075 -2.230 12.553 1.00 90.56 176 ASN A N 1
ATOM 1425 C CA . ASN A 1 176 ? -24.750 -2.054 1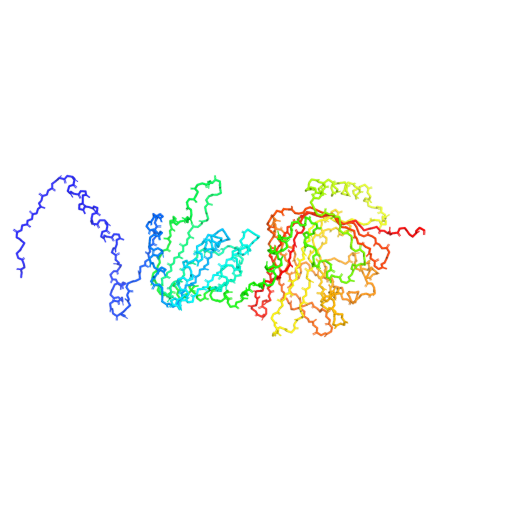1.138 1.00 90.56 176 ASN A CA 1
ATOM 1426 C C . ASN A 1 176 ? -23.332 -1.499 10.950 1.00 90.56 176 ASN A C 1
ATOM 1428 O O . ASN A 1 176 ? -22.549 -2.042 10.172 1.00 90.56 176 ASN A O 1
ATOM 1432 N N . THR A 1 177 ? -22.960 -0.470 11.719 1.00 92.88 177 THR A N 1
ATOM 1433 C CA . THR A 1 177 ? -21.604 0.097 11.663 1.00 92.88 177 THR A CA 1
ATOM 1434 C C . THR A 1 177 ? -20.556 -0.929 12.090 1.00 92.88 177 THR A C 1
ATOM 1436 O O . THR A 1 177 ? -19.539 -1.085 11.418 1.00 92.88 177 THR A O 1
ATOM 1439 N N . LYS A 1 178 ? -20.805 -1.662 13.181 1.00 94.62 178 LYS A N 1
ATOM 1440 C CA . LYS A 1 178 ? -19.920 -2.720 13.674 1.00 94.62 178 LYS A CA 1
ATOM 1441 C C . LYS A 1 178 ? -19.723 -3.799 12.612 1.00 94.62 178 LYS A C 1
ATOM 1443 O O . LYS A 1 178 ? -18.579 -4.123 12.330 1.00 94.62 178 LYS A O 1
ATOM 1448 N N . ASN A 1 179 ? -20.790 -4.304 11.996 1.00 92.00 179 ASN A N 1
ATOM 1449 C CA . ASN A 1 179 ? -20.701 -5.330 10.955 1.00 92.00 179 ASN A CA 1
ATOM 1450 C C . ASN A 1 179 ? -19.828 -4.870 9.780 1.00 92.00 179 ASN A C 1
ATOM 1452 O O . ASN A 1 179 ? -18.889 -5.573 9.420 1.00 92.00 179 ASN A O 1
ATOM 1456 N N . ASN A 1 180 ? -20.046 -3.653 9.268 1.00 88.56 180 ASN A N 1
ATOM 1457 C CA . ASN A 1 180 ? -19.223 -3.092 8.191 1.00 88.56 180 ASN A CA 1
ATOM 1458 C C . ASN A 1 180 ? -17.738 -3.003 8.581 1.00 88.56 180 ASN A C 1
ATOM 1460 O O . ASN A 1 180 ? -16.856 -3.332 7.790 1.00 88.56 180 ASN A O 1
ATOM 1464 N N . LEU A 1 181 ? -17.449 -2.570 9.812 1.00 92.50 181 LEU A N 1
ATOM 1465 C CA . LEU A 1 181 ? -16.079 -2.490 10.319 1.00 92.50 181 LEU A CA 1
ATOM 1466 C C . LEU A 1 181 ? -15.452 -3.871 10.548 1.00 92.50 181 LEU A C 1
ATOM 1468 O O . LEU A 1 181 ? -14.257 -4.026 10.316 1.00 92.50 181 LEU A O 1
ATOM 1472 N N . PHE A 1 182 ? -16.229 -4.872 10.966 1.00 90.62 182 PHE A N 1
ATOM 1473 C CA . PHE A 1 182 ? -15.749 -6.244 11.127 1.00 90.62 182 PHE A CA 1
ATOM 1474 C C . PHE A 1 182 ? -15.497 -6.939 9.792 1.00 90.62 182 PHE A C 1
ATOM 1476 O O . PHE A 1 182 ? -14.506 -7.646 9.666 1.00 90.62 182 PHE A O 1
ATOM 1483 N N . GLU A 1 183 ? -16.291 -6.661 8.759 1.00 85.81 183 GLU A N 1
ATOM 1484 C CA . GLU A 1 183 ? -15.971 -7.136 7.412 1.00 85.81 183 GLU A CA 1
ATOM 1485 C C . GLU A 1 183 ? -14.615 -6.615 6.924 1.00 85.81 183 GLU A C 1
ATOM 1487 O O . GLU A 1 183 ? -13.895 -7.324 6.226 1.00 85.81 183 GLU A O 1
ATOM 1492 N N . ILE A 1 184 ? -14.257 -5.374 7.267 1.00 84.94 184 ILE A N 1
ATOM 1493 C CA . ILE A 1 184 ? -12.937 -4.808 6.958 1.00 84.94 184 ILE A CA 1
ATOM 1494 C C . ILE A 1 184 ? -11.875 -5.441 7.853 1.00 84.94 184 ILE A C 1
ATOM 1496 O O . ILE A 1 184 ? -10.812 -5.828 7.366 1.00 84.94 184 ILE A O 1
ATOM 1500 N N . TRP A 1 185 ? -12.163 -5.569 9.149 1.00 86.94 185 TRP A N 1
ATOM 1501 C CA . TRP A 1 185 ? -11.287 -6.226 10.110 1.00 86.94 185 TRP A CA 1
ATOM 1502 C C . TRP A 1 185 ? -10.879 -7.601 9.595 1.00 86.94 185 TRP A C 1
ATOM 1504 O O . TRP A 1 185 ? -9.696 -7.819 9.376 1.00 86.94 185 TRP A O 1
ATOM 1514 N N . ASP A 1 186 ? -11.834 -8.474 9.284 1.00 83.06 186 ASP A N 1
ATOM 1515 C CA . ASP A 1 186 ? -11.600 -9.860 8.870 1.00 83.06 186 ASP A CA 1
ATOM 1516 C C . ASP A 1 186 ? -10.830 -9.980 7.549 1.00 83.06 186 ASP A C 1
ATOM 1518 O O . ASP A 1 186 ? -10.104 -10.951 7.341 1.00 83.06 186 ASP A O 1
ATOM 1522 N N . LYS A 1 187 ? -10.937 -8.976 6.672 1.00 76.06 187 LYS A N 1
ATOM 1523 C CA . LYS A 1 187 ? -10.178 -8.911 5.415 1.00 76.06 187 LYS A CA 1
ATOM 1524 C C . LYS A 1 187 ? -8.750 -8.408 5.622 1.00 76.06 187 LYS A C 1
ATOM 1526 O O . LYS A 1 187 ? -7.862 -8.802 4.871 1.00 76.06 187 LYS A O 1
ATOM 1531 N N . THR A 1 188 ? -8.523 -7.560 6.625 1.00 75.88 188 THR A N 1
ATOM 1532 C CA . THR A 1 188 ? -7.216 -6.958 6.930 1.00 75.88 188 THR A CA 1
ATOM 1533 C C . THR A 1 188 ? -6.392 -7.827 7.875 1.00 75.88 188 THR A C 1
ATOM 1535 O O . THR A 1 188 ? -6.917 -8.606 8.667 1.00 75.88 188 THR A O 1
ATOM 1538 N N . HIS A 1 189 ? -5.068 -7.700 7.799 1.00 68.56 189 HIS A N 1
ATOM 1539 C CA . HIS A 1 189 ? -4.142 -8.510 8.590 1.00 68.56 189 HIS A CA 1
ATOM 1540 C C . HIS A 1 189 ? -3.408 -7.651 9.617 1.00 68.56 189 HIS A C 1
ATOM 1542 O O . HIS A 1 189 ? -3.144 -6.465 9.391 1.00 68.56 189 HIS A O 1
ATOM 1548 N N . THR A 1 190 ? -3.061 -8.263 10.751 1.00 72.94 190 THR A N 1
ATOM 1549 C CA . THR A 1 190 ? -2.121 -7.660 11.696 1.00 72.94 190 THR A CA 1
ATOM 1550 C C . THR A 1 190 ? -0.789 -7.469 10.972 1.00 72.94 190 THR A C 1
ATOM 1552 O O . THR A 1 190 ? -0.258 -8.444 10.431 1.00 72.94 190 THR A O 1
ATOM 1555 N N . PRO A 1 191 ? -0.236 -6.247 10.936 1.00 65.31 191 PRO A N 1
ATOM 1556 C CA . PRO A 1 191 ? 1.052 -6.007 10.312 1.00 65.31 191 PRO A CA 1
ATOM 1557 C C . PRO A 1 191 ? 2.117 -6.921 10.932 1.00 65.31 191 PRO A C 1
ATOM 1559 O O . PRO A 1 191 ? 2.176 -7.027 12.163 1.00 65.31 191 PRO A O 1
ATOM 1562 N N . PRO A 1 192 ? 2.974 -7.571 10.130 1.00 61.88 192 PRO A N 1
ATOM 1563 C CA . PRO A 1 192 ? 3.984 -8.465 10.668 1.00 61.88 192 PRO A CA 1
ATOM 1564 C C . PRO A 1 192 ? 4.958 -7.690 11.556 1.00 61.88 192 PRO A C 1
ATOM 1566 O O . PRO A 1 192 ? 5.626 -6.750 11.116 1.00 61.88 192 PRO A O 1
ATOM 1569 N N . THR A 1 193 ? 5.065 -8.115 12.815 1.00 62.72 193 THR A N 1
ATOM 1570 C CA . THR A 1 193 ? 5.965 -7.522 13.812 1.00 62.72 193 THR A CA 1
ATOM 1571 C C . THR A 1 193 ? 7.412 -7.563 13.360 1.00 62.72 193 THR A C 1
ATOM 1573 O O . THR A 1 193 ? 8.115 -6.588 13.574 1.00 62.72 193 THR A O 1
ATOM 1576 N N . GLN A 1 194 ? 7.842 -8.624 12.670 1.00 54.81 194 GLN A N 1
ATOM 1577 C CA . GLN A 1 194 ? 9.194 -8.713 12.111 1.00 54.81 194 GLN A CA 1
ATOM 1578 C C . GLN A 1 194 ? 9.465 -7.582 11.110 1.00 54.81 194 GLN A C 1
ATOM 1580 O O . GLN A 1 194 ? 10.447 -6.868 11.271 1.00 54.81 194 GLN A O 1
ATOM 1585 N N . GLY A 1 195 ? 8.571 -7.349 10.140 1.00 55.59 195 GLY A N 1
ATOM 1586 C CA . GLY A 1 195 ? 8.721 -6.261 9.164 1.00 55.59 195 GLY A CA 1
ATOM 1587 C C . GLY A 1 195 ? 8.762 -4.882 9.829 1.00 55.59 195 GLY A C 1
ATOM 1588 O O . GLY A 1 195 ? 9.636 -4.070 9.533 1.00 55.59 195 GLY A O 1
ATOM 1589 N N . ILE A 1 196 ? 7.883 -4.641 10.808 1.00 61.00 196 ILE A N 1
ATOM 1590 C CA . ILE A 1 196 ? 7.893 -3.394 11.589 1.00 61.00 196 ILE A CA 1
ATOM 1591 C C . ILE A 1 196 ? 9.184 -3.261 12.399 1.00 61.00 196 ILE A C 1
ATOM 1593 O O . ILE A 1 196 ? 9.783 -2.189 12.429 1.00 61.00 196 ILE A O 1
ATOM 1597 N N . GLU A 1 197 ? 9.621 -4.326 13.065 1.00 59.50 197 GLU A N 1
ATOM 1598 C CA . GLU A 1 197 ? 10.848 -4.330 13.850 1.00 59.50 197 GLU A CA 1
ATOM 1599 C C . GLU A 1 197 ? 12.075 -4.098 12.981 1.00 59.50 197 GLU A C 1
ATOM 1601 O O . GLU A 1 197 ? 12.931 -3.341 13.412 1.00 59.50 197 GLU A O 1
ATOM 1606 N N . PHE A 1 198 ? 12.160 -4.645 11.767 1.00 55.00 198 PHE A N 1
ATOM 1607 C CA . PHE A 1 198 ? 13.230 -4.316 10.819 1.00 55.00 198 PHE A CA 1
ATOM 1608 C C . PHE A 1 198 ? 13.223 -2.819 10.473 1.00 55.00 198 PHE A C 1
ATOM 1610 O O . PHE A 1 198 ? 14.243 -2.145 10.631 1.00 55.00 198 PHE A O 1
ATOM 1617 N N . ILE A 1 199 ? 12.055 -2.261 10.131 1.00 54.66 199 ILE A N 1
ATOM 1618 C CA . ILE A 1 199 ? 11.890 -0.830 9.815 1.00 54.66 199 ILE A CA 1
ATOM 1619 C C . ILE A 1 199 ? 12.248 0.070 11.017 1.00 54.66 199 ILE A C 1
ATOM 1621 O O . ILE A 1 199 ? 12.787 1.170 10.854 1.00 54.66 199 ILE A O 1
ATOM 1625 N N . VAL A 1 200 ? 11.947 -0.370 12.243 1.00 58.69 200 VAL A N 1
ATOM 1626 C CA . VAL A 1 200 ? 12.192 0.395 13.476 1.00 58.69 200 VAL A CA 1
ATOM 1627 C C . VAL A 1 200 ? 13.624 0.209 14.001 1.00 58.69 200 VAL A C 1
ATOM 1629 O O . VAL A 1 200 ? 14.247 1.203 14.375 1.00 58.69 200 VAL A O 1
ATOM 1632 N N . LYS A 1 201 ? 14.160 -1.020 14.028 1.00 52.62 201 LYS A N 1
ATOM 1633 C CA . LYS A 1 201 ? 15.492 -1.391 14.554 1.00 52.62 201 LYS A CA 1
ATOM 1634 C C . LYS A 1 201 ? 16.631 -1.046 13.604 1.00 52.62 201 LYS A C 1
ATOM 1636 O O . LYS A 1 201 ? 17.704 -0.717 14.104 1.00 52.62 201 LYS A O 1
ATOM 1641 N N . GLY A 1 202 ? 16.396 -0.971 12.290 1.00 52.09 202 GLY A N 1
ATOM 1642 C CA . GLY A 1 202 ? 17.349 -0.391 11.329 1.00 52.09 202 GLY A CA 1
ATOM 1643 C C . GLY A 1 202 ? 17.754 1.063 11.643 1.00 52.09 202 GLY A C 1
ATOM 1644 O O . GLY A 1 202 ? 18.588 1.636 10.956 1.00 52.09 202 GLY A O 1
ATOM 1645 N N . ARG A 1 203 ? 17.176 1.674 12.690 1.00 47.78 203 ARG A N 1
ATOM 1646 C CA . ARG A 1 203 ? 17.491 3.016 13.204 1.00 47.78 203 ARG A CA 1
ATOM 1647 C C . ARG A 1 203 ? 18.327 3.010 14.490 1.00 47.78 203 ARG A C 1
ATOM 1649 O O . ARG A 1 203 ? 18.695 4.085 14.942 1.00 47.78 203 ARG A O 1
ATOM 1656 N N . SER A 1 204 ? 18.575 1.854 15.116 1.00 43.28 204 SER A N 1
ATOM 1657 C CA . SER A 1 204 ? 19.294 1.769 16.401 1.00 43.28 204 SER A CA 1
ATOM 1658 C C . SER A 1 204 ? 20.804 1.586 16.251 1.00 43.28 204 SER A C 1
ATOM 1660 O O . SER A 1 204 ? 21.527 1.801 17.223 1.00 43.28 204 SER A O 1
ATOM 1662 N N . SER A 1 205 ? 21.305 1.198 15.077 1.00 41.28 205 SER A N 1
ATOM 1663 C CA . SER A 1 205 ? 22.736 1.307 14.816 1.00 41.28 205 SER A CA 1
ATOM 1664 C C . SER A 1 205 ? 23.034 2.743 14.407 1.00 41.28 205 SER A C 1
ATOM 1666 O O . SER A 1 205 ? 22.631 3.176 13.331 1.00 41.28 205 SER A O 1
ATOM 1668 N N . ASN A 1 206 ? 23.806 3.458 15.222 1.00 42.84 206 ASN A N 1
ATOM 1669 C CA . ASN A 1 206 ? 24.425 4.740 14.863 1.00 42.84 206 ASN A CA 1
ATOM 1670 C C . ASN A 1 206 ? 25.408 4.642 13.673 1.00 42.84 206 ASN A C 1
ATOM 1672 O O . ASN A 1 206 ? 26.082 5.617 13.356 1.00 42.84 206 ASN A O 1
ATOM 1676 N N . ASN A 1 207 ? 25.474 3.501 12.983 1.00 38.69 207 ASN A N 1
ATOM 1677 C CA . ASN A 1 207 ? 26.139 3.390 11.696 1.00 38.69 207 ASN A CA 1
ATOM 1678 C C . ASN A 1 207 ? 25.172 3.864 10.610 1.00 38.69 207 ASN A C 1
ATOM 1680 O O . ASN A 1 207 ? 24.260 3.156 10.192 1.00 38.69 207 ASN A O 1
ATOM 1684 N N . SER A 1 208 ? 25.403 5.094 10.168 1.00 40.34 208 SER A N 1
ATOM 1685 C CA . SER A 1 208 ? 24.684 5.859 9.149 1.00 40.34 208 SER A CA 1
ATOM 1686 C C . SER A 1 208 ? 24.672 5.261 7.732 1.00 40.34 208 SER A C 1
ATOM 1688 O O . SER A 1 208 ? 24.407 5.998 6.787 1.00 40.34 208 SER A O 1
ATOM 1690 N N . ASP A 1 209 ? 24.980 3.979 7.531 1.00 38.94 209 ASP A N 1
ATOM 1691 C CA . ASP A 1 209 ? 25.507 3.528 6.235 1.00 38.94 209 ASP A CA 1
ATOM 1692 C C . ASP A 1 209 ? 24.632 2.583 5.393 1.00 38.94 209 ASP A C 1
ATOM 1694 O O . ASP A 1 209 ? 25.025 2.269 4.275 1.00 38.94 209 ASP A O 1
ATOM 1698 N N . SER A 1 210 ? 23.414 2.203 5.793 1.00 39.25 210 SER A N 1
ATOM 1699 C CA . SER A 1 210 ? 22.464 1.629 4.814 1.00 39.25 210 SER A CA 1
ATOM 1700 C C . SER A 1 210 ? 21.007 1.686 5.272 1.00 39.25 210 SER A C 1
ATOM 1702 O O . SER A 1 210 ? 20.511 0.850 6.021 1.00 39.25 210 SER A O 1
ATOM 1704 N N . ILE A 1 211 ? 20.262 2.674 4.776 1.00 45.19 211 ILE A N 1
ATOM 1705 C CA . ILE A 1 211 ? 18.799 2.589 4.796 1.00 45.19 211 ILE A CA 1
ATOM 1706 C C . ILE A 1 211 ? 18.400 1.531 3.754 1.00 45.19 211 ILE A C 1
ATOM 1708 O O . ILE A 1 211 ? 18.608 1.735 2.561 1.00 45.19 211 ILE A O 1
ATOM 1712 N N . GLN A 1 212 ? 17.812 0.430 4.230 1.00 53.88 212 GLN A N 1
ATOM 1713 C CA . GLN A 1 212 ? 17.370 -0.804 3.545 1.00 53.88 212 GLN A CA 1
ATOM 1714 C C . GLN A 1 212 ? 16.264 -0.619 2.479 1.00 53.88 212 GLN A C 1
ATOM 1716 O O . GLN A 1 212 ? 15.473 -1.519 2.221 1.00 53.88 212 GLN A O 1
ATOM 1721 N N . HIS A 1 213 ? 16.166 0.560 1.860 1.00 51.12 213 HIS A N 1
ATOM 1722 C CA . HIS A 1 213 ? 15.067 0.937 0.960 1.00 51.12 213 HIS A CA 1
ATOM 1723 C C . HIS A 1 213 ? 14.977 0.087 -0.317 1.00 51.12 213 HIS A C 1
ATOM 1725 O O . HIS A 1 213 ? 13.937 0.055 -0.965 1.00 51.12 213 HIS A O 1
ATOM 1731 N N . HIS A 1 214 ? 16.052 -0.637 -0.635 1.00 59.31 214 HIS A N 1
ATOM 1732 C CA . HIS A 1 214 ? 16.179 -1.491 -1.813 1.00 59.31 214 HIS A CA 1
ATOM 1733 C C . HIS A 1 214 ? 16.228 -2.982 -1.490 1.00 59.31 214 HIS A C 1
ATOM 1735 O O . HIS A 1 214 ? 16.517 -3.754 -2.396 1.00 59.31 214 HIS A O 1
ATOM 1741 N N . SER A 1 215 ? 15.875 -3.414 -0.271 1.00 66.94 215 SER A N 1
ATOM 1742 C CA . SER A 1 215 ? 15.826 -4.847 0.078 1.00 66.94 215 SER A CA 1
ATOM 1743 C C . SER A 1 215 ? 14.993 -5.652 -0.923 1.00 66.94 215 SER A C 1
ATOM 1745 O O . SER A 1 215 ? 15.356 -6.760 -1.303 1.00 66.94 215 SER A O 1
ATOM 1747 N N . VAL A 1 216 ? 13.886 -5.076 -1.403 1.00 76.50 216 VAL A N 1
ATOM 1748 C CA . VAL A 1 216 ? 13.021 -5.699 -2.414 1.00 76.50 216 VAL A CA 1
ATOM 1749 C C . VAL A 1 216 ? 13.732 -5.823 -3.763 1.00 76.50 216 VAL A C 1
ATOM 1751 O O . VAL A 1 216 ? 13.554 -6.828 -4.440 1.00 76.50 216 VAL A O 1
ATOM 1754 N N . LEU A 1 217 ? 14.554 -4.845 -4.159 1.00 81.19 217 LEU A N 1
ATOM 1755 C CA . LEU A 1 217 ? 15.337 -4.927 -5.396 1.00 81.19 217 LEU A CA 1
ATOM 1756 C C . LEU A 1 217 ? 16.517 -5.892 -5.257 1.00 81.19 217 LEU A C 1
ATOM 1758 O O . LEU A 1 217 ? 16.774 -6.655 -6.182 1.00 81.19 217 LEU A O 1
ATOM 1762 N N . GLU A 1 218 ? 17.200 -5.893 -4.116 1.00 81.81 218 GLU A N 1
ATOM 1763 C CA . GLU A 1 218 ? 18.309 -6.803 -3.804 1.00 81.81 218 GLU A CA 1
ATOM 1764 C C . GLU A 1 218 ? 17.861 -8.270 -3.820 1.00 81.81 218 GLU A C 1
ATOM 1766 O O . GLU A 1 218 ? 18.598 -9.136 -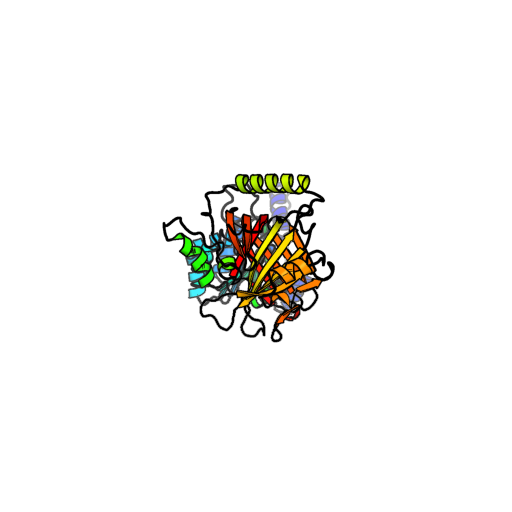4.276 1.00 81.81 218 GLU A O 1
ATOM 1771 N N . LYS A 1 219 ? 16.612 -8.544 -3.421 1.00 81.00 219 LYS A N 1
ATOM 1772 C CA . LYS A 1 219 ? 16.001 -9.879 -3.497 1.00 81.00 219 LYS A CA 1
ATOM 1773 C C . LYS A 1 219 ? 15.748 -10.362 -4.931 1.00 81.00 219 LYS A C 1
ATOM 1775 O O . LYS A 1 219 ? 15.423 -11.532 -5.109 1.00 81.00 219 LYS A O 1
ATOM 1780 N N . ARG A 1 220 ? 15.855 -9.513 -5.961 1.00 84.38 220 ARG A N 1
ATOM 1781 C CA . ARG A 1 220 ? 15.589 -9.911 -7.355 1.00 84.38 220 ARG A CA 1
ATOM 1782 C C . ARG A 1 220 ? 16.825 -10.556 -7.979 1.00 84.38 220 ARG A C 1
ATOM 1784 O O . ARG A 1 220 ? 17.832 -9.885 -8.186 1.00 84.38 220 ARG A O 1
ATOM 1791 N N . GLY A 1 221 ? 16.701 -11.805 -8.421 1.00 78.81 221 GLY A N 1
ATOM 1792 C CA . GLY A 1 221 ? 17.778 -12.578 -9.060 1.00 78.81 221 GLY A CA 1
ATOM 1793 C C . GLY A 1 221 ? 18.229 -12.064 -10.433 1.00 78.81 221 GLY A C 1
ATOM 1794 O O . GLY A 1 221 ? 19.136 -12.627 -11.032 1.00 78.81 221 GLY A O 1
ATOM 1795 N N . TYR A 1 222 ? 17.610 -10.999 -10.952 1.00 79.31 222 TYR A N 1
ATOM 1796 C CA . TYR A 1 222 ? 18.010 -10.357 -12.210 1.00 79.31 222 TYR A CA 1
ATOM 1797 C C . TYR A 1 222 ? 19.174 -9.361 -12.054 1.00 79.31 222 TYR A C 1
ATOM 1799 O O . TYR A 1 222 ? 19.721 -8.864 -13.041 1.00 79.31 222 TYR A O 1
ATOM 1807 N N . ASN A 1 223 ? 19.540 -9.019 -10.821 1.00 79.50 223 ASN A N 1
ATOM 1808 C CA . ASN A 1 223 ? 20.600 -8.060 -10.563 1.00 79.50 223 ASN A CA 1
ATOM 1809 C C . ASN A 1 223 ? 21.942 -8.784 -10.392 1.00 79.50 223 ASN A C 1
ATOM 1811 O O . ASN A 1 223 ? 22.110 -9.522 -9.428 1.00 79.50 223 ASN A O 1
ATOM 1815 N N . ILE A 1 224 ? 22.888 -8.567 -11.313 1.00 79.62 224 ILE A N 1
ATOM 1816 C CA . ILE A 1 224 ? 24.215 -9.211 -11.263 1.00 79.62 224 ILE A CA 1
ATOM 1817 C C . ILE A 1 224 ? 25.178 -8.397 -10.396 1.00 79.62 224 ILE A C 1
ATOM 1819 O O . ILE A 1 224 ? 25.856 -8.931 -9.528 1.00 79.62 224 ILE A O 1
ATOM 1823 N N . GLU A 1 225 ? 25.225 -7.082 -10.617 1.00 83.75 225 GLU A N 1
ATOM 1824 C CA . GLU A 1 225 ? 26.134 -6.171 -9.912 1.00 83.75 225 GLU A CA 1
ATOM 1825 C C . GLU A 1 225 ? 25.390 -4.913 -9.470 1.00 83.75 225 GLU A C 1
ATOM 1827 O O . GLU A 1 225 ? 25.662 -3.798 -9.932 1.00 83.75 225 GLU A O 1
ATOM 1832 N N . LEU A 1 226 ? 24.409 -5.085 -8.585 1.00 84.81 226 LEU A N 1
ATOM 1833 C CA . LEU A 1 226 ? 23.683 -3.954 -8.027 1.00 84.81 226 LEU A CA 1
ATOM 1834 C C . LEU A 1 226 ? 24.614 -3.135 -7.126 1.00 84.81 226 LEU A C 1
ATOM 1836 O O . LEU A 1 226 ? 24.999 -3.566 -6.043 1.00 84.81 226 LEU A O 1
ATOM 1840 N N . LYS A 1 227 ? 24.978 -1.934 -7.576 1.00 87.25 227 LYS A N 1
ATOM 1841 C CA . LYS A 1 227 ? 25.829 -1.000 -6.830 1.00 87.25 227 LYS A CA 1
ATOM 1842 C C . LYS A 1 227 ? 25.017 0.232 -6.462 1.00 87.25 227 LYS A C 1
ATOM 1844 O O . LYS A 1 227 ? 24.746 1.097 -7.303 1.00 87.25 227 LYS A O 1
ATOM 1849 N N . HIS A 1 228 ? 24.624 0.312 -5.196 1.00 83.56 228 HIS A N 1
ATOM 1850 C CA . HIS A 1 228 ? 23.973 1.490 -4.638 1.00 83.56 228 HIS A CA 1
ATOM 1851 C C . HIS A 1 228 ? 25.003 2.583 -4.359 1.00 83.56 228 HIS A C 1
ATOM 1853 O O . HIS A 1 228 ? 26.008 2.353 -3.691 1.00 83.56 228 HIS A O 1
ATOM 1859 N N . HIS A 1 229 ? 24.735 3.798 -4.834 1.00 81.88 229 HIS A N 1
ATOM 1860 C CA . HIS A 1 229 ? 25.438 4.969 -4.319 1.00 81.88 229 HIS A CA 1
ATOM 1861 C C . HIS A 1 229 ? 24.819 5.332 -2.965 1.00 81.88 229 HIS A C 1
ATOM 1863 O O . HIS A 1 229 ? 23.601 5.209 -2.801 1.00 81.88 229 HIS A O 1
ATOM 1869 N N . LYS A 1 230 ? 25.641 5.753 -1.989 1.00 73.25 230 LYS A N 1
ATOM 1870 C CA . LYS A 1 230 ? 25.174 6.026 -0.619 1.00 73.25 230 LYS A CA 1
ATOM 1871 C C . LYS A 1 230 ? 23.949 6.953 -0.634 1.00 73.25 230 LYS A C 1
ATOM 1873 O O . LYS A 1 230 ? 23.993 8.071 -1.155 1.00 73.25 230 LYS A O 1
ATOM 1878 N N . ILE A 1 231 ? 22.852 6.463 -0.056 1.00 65.88 231 ILE A N 1
ATOM 1879 C CA . ILE A 1 231 ? 21.594 7.204 0.085 1.00 65.88 231 ILE A CA 1
ATOM 1880 C C . ILE A 1 231 ? 21.855 8.440 0.954 1.00 65.88 231 ILE A C 1
ATOM 1882 O O . ILE A 1 231 ? 22.518 8.349 1.982 1.00 65.88 231 ILE A O 1
ATOM 1886 N N . GLY A 1 232 ? 21.330 9.597 0.542 1.00 68.75 232 GLY A N 1
ATOM 1887 C CA . GLY A 1 232 ? 21.491 10.863 1.267 1.00 68.75 232 GLY A CA 1
ATOM 1888 C C . GLY A 1 232 ? 22.632 11.758 0.776 1.00 68.75 232 GLY A C 1
ATOM 1889 O O . GLY A 1 232 ? 22.663 12.925 1.151 1.00 68.75 232 GLY A O 1
ATOM 1890 N N . ILE A 1 233 ? 23.514 11.267 -0.107 1.00 84.94 233 ILE A N 1
ATOM 1891 C CA . ILE A 1 233 ? 24.471 12.133 -0.823 1.00 84.94 233 ILE A CA 1
ATOM 1892 C C . ILE A 1 233 ? 23.745 12.991 -1.865 1.00 84.94 233 ILE A C 1
ATOM 1894 O O . ILE A 1 233 ? 24.066 14.160 -2.054 1.00 84.94 233 ILE A O 1
ATOM 1898 N N . LEU A 1 234 ? 22.763 12.403 -2.549 1.00 91.94 234 LEU A N 1
ATOM 1899 C CA . LEU A 1 234 ? 22.002 13.080 -3.588 1.00 91.94 234 LEU A CA 1
ATOM 1900 C C . LEU A 1 234 ? 20.791 13.785 -2.985 1.00 91.94 234 LEU A C 1
ATOM 1902 O O . LEU A 1 234 ? 20.028 13.193 -2.223 1.00 91.94 234 LEU A O 1
ATOM 1906 N N . SER A 1 235 ? 20.583 15.037 -3.375 1.00 94.56 235 SER A N 1
ATOM 1907 C CA . SER A 1 235 ? 19.361 15.775 -3.077 1.00 94.56 235 SER A CA 1
ATOM 1908 C C . SER A 1 235 ? 18.277 15.510 -4.128 1.00 94.56 235 SER A C 1
ATOM 1910 O O . SER A 1 235 ? 18.552 15.114 -5.266 1.00 94.56 235 SER A O 1
ATOM 1912 N N . LYS A 1 236 ? 17.023 15.840 -3.789 1.00 95.50 236 LYS A N 1
ATOM 1913 C CA . LYS A 1 236 ? 15.905 15.833 -4.751 1.00 95.50 236 LYS A CA 1
ATOM 1914 C C . LYS A 1 236 ? 16.216 16.668 -5.997 1.00 95.50 236 LYS A C 1
ATOM 1916 O O . LYS A 1 236 ? 15.835 16.301 -7.109 1.00 95.50 236 LYS A O 1
ATOM 1921 N N . LYS A 1 237 ? 16.928 17.786 -5.818 1.00 97.00 237 LYS A N 1
ATOM 1922 C CA . LYS A 1 237 ? 17.320 18.698 -6.897 1.00 97.00 237 LYS A CA 1
ATOM 1923 C C . LYS A 1 237 ? 18.328 18.056 -7.851 1.00 97.00 237 LYS A C 1
ATOM 1925 O O . LYS A 1 237 ? 18.218 18.277 -9.057 1.00 97.00 237 LYS A O 1
ATOM 1930 N N . ASP A 1 238 ? 19.258 17.246 -7.352 1.00 97.06 238 ASP A N 1
ATOM 1931 C CA . ASP A 1 238 ? 20.268 16.578 -8.185 1.00 97.06 238 ASP A CA 1
ATOM 1932 C C . ASP A 1 238 ? 19.619 15.555 -9.115 1.00 97.06 238 ASP A C 1
ATOM 1934 O O . ASP A 1 238 ? 19.861 15.564 -10.324 1.00 97.06 238 ASP A O 1
ATOM 1938 N N . VAL A 1 239 ? 18.703 14.745 -8.573 1.00 96.81 239 VAL A N 1
ATOM 1939 C CA . VAL A 1 239 ? 17.919 13.776 -9.350 1.00 96.81 239 VAL A CA 1
ATOM 1940 C C . VAL A 1 239 ? 17.101 14.483 -10.432 1.00 96.81 239 VAL A C 1
ATOM 1942 O O . VAL A 1 239 ? 17.174 14.108 -11.602 1.00 96.81 239 VAL A O 1
ATOM 1945 N N . LEU A 1 240 ? 16.377 15.553 -10.087 1.00 97.94 240 LEU A N 1
ATOM 1946 C CA . LEU A 1 240 ? 15.596 16.322 -11.066 1.00 97.94 240 LEU A CA 1
ATOM 1947 C C . LEU A 1 240 ? 16.485 16.972 -12.135 1.00 97.94 240 LEU A C 1
ATOM 1949 O O . LEU A 1 240 ? 16.127 17.007 -13.313 1.00 97.94 240 LEU A O 1
ATOM 1953 N N . THR A 1 241 ? 17.668 17.453 -11.751 1.00 98.25 241 THR A N 1
ATOM 1954 C CA . THR A 1 241 ? 18.650 18.017 -12.685 1.00 98.25 241 THR A CA 1
ATOM 1955 C C . THR A 1 241 ? 19.124 16.959 -13.677 1.00 98.25 241 THR A C 1
ATOM 1957 O O . THR A 1 241 ? 19.155 17.217 -14.885 1.00 98.25 241 THR A O 1
ATOM 1960 N N . LYS A 1 242 ? 19.423 15.745 -13.200 1.00 97.94 242 LYS A N 1
ATOM 1961 C CA . LYS A 1 242 ? 19.782 14.609 -14.053 1.00 97.94 242 LYS A CA 1
ATOM 1962 C C . LYS A 1 242 ? 18.635 14.214 -14.984 1.00 97.94 242 LYS A C 1
ATOM 1964 O O . LYS A 1 242 ? 18.866 14.119 -16.188 1.00 97.94 242 LYS A O 1
ATOM 1969 N N . ILE A 1 243 ? 17.409 14.068 -14.477 1.00 98.19 243 ILE A N 1
ATOM 1970 C CA . ILE A 1 243 ? 16.214 13.772 -15.291 1.00 98.19 243 ILE A CA 1
ATOM 1971 C C . ILE A 1 243 ? 16.070 14.804 -16.418 1.00 98.19 243 ILE A C 1
ATOM 1973 O O . ILE A 1 243 ? 15.956 14.443 -17.590 1.00 98.19 243 ILE A O 1
ATOM 1977 N N . ASN A 1 244 ? 16.160 16.097 -16.095 1.00 98.25 244 ASN A N 1
ATOM 1978 C CA . ASN A 1 244 ? 16.040 17.175 -17.077 1.00 98.25 244 ASN A CA 1
ATOM 1979 C C . ASN A 1 244 ? 17.166 17.161 -18.120 1.00 98.25 244 ASN A C 1
ATOM 1981 O O . ASN A 1 244 ? 16.916 17.408 -19.304 1.00 98.25 244 ASN A O 1
ATOM 1985 N N . LYS A 1 245 ? 18.402 16.850 -17.714 1.00 98.38 245 LYS A N 1
ATOM 1986 C CA . LYS A 1 245 ? 19.534 16.675 -18.635 1.00 98.38 245 LYS A CA 1
ATOM 1987 C C . LYS A 1 245 ? 19.269 15.536 -19.620 1.00 98.38 245 LYS A C 1
ATOM 1989 O O . LYS A 1 245 ? 19.403 15.730 -20.827 1.00 98.38 245 LYS A O 1
ATOM 1994 N N . GLU A 1 246 ? 18.861 14.372 -19.126 1.00 98.19 246 GLU A N 1
ATOM 1995 C CA . GLU A 1 246 ? 18.613 13.197 -19.965 1.00 98.19 246 GLU A CA 1
ATOM 1996 C C . GLU A 1 246 ? 17.387 13.384 -20.878 1.00 98.19 246 GLU A C 1
ATOM 1998 O O . GLU A 1 246 ? 17.414 12.950 -22.034 1.00 98.19 246 GLU A O 1
ATOM 2003 N N . ARG A 1 247 ? 16.349 14.114 -20.437 1.00 97.88 247 ARG A N 1
ATOM 2004 C CA . ARG A 1 247 ? 15.227 14.532 -21.302 1.00 97.88 247 ARG A CA 1
ATOM 2005 C C . ARG A 1 247 ? 15.709 15.395 -22.471 1.00 97.88 247 ARG A C 1
ATOM 2007 O O . ARG A 1 247 ? 15.371 15.116 -23.620 1.00 97.88 247 ARG A O 1
ATOM 2014 N N . LYS A 1 248 ? 16.566 16.394 -22.213 1.00 97.94 248 LYS A N 1
ATOM 2015 C CA . LYS A 1 248 ? 17.163 17.238 -23.269 1.00 97.94 248 LYS A CA 1
ATOM 2016 C C . LYS A 1 248 ? 17.982 16.417 -24.269 1.00 97.94 248 LYS A C 1
ATOM 2018 O O . LYS A 1 248 ? 17.910 16.678 -25.468 1.00 97.94 248 LYS A O 1
ATOM 2023 N N . ILE A 1 249 ? 18.747 15.429 -23.800 1.00 97.25 249 ILE A N 1
ATOM 2024 C CA . ILE A 1 249 ? 19.512 14.533 -24.682 1.00 97.25 249 ILE A CA 1
ATOM 2025 C C . ILE A 1 249 ? 18.565 13.696 -25.548 1.00 97.25 249 ILE A C 1
ATOM 2027 O O . ILE A 1 249 ? 18.765 13.616 -26.758 1.00 97.25 249 ILE A O 1
ATOM 2031 N N . THR A 1 250 ? 17.509 13.136 -24.954 1.00 96.38 250 THR A N 1
ATOM 2032 C CA . THR A 1 250 ? 16.510 12.323 -25.668 1.00 96.38 250 THR A CA 1
ATOM 2033 C C . THR A 1 250 ? 15.838 13.113 -26.787 1.00 96.38 250 THR A C 1
ATOM 2035 O O . THR A 1 250 ? 15.744 12.629 -27.911 1.00 96.38 250 THR A O 1
ATOM 2038 N N . LEU A 1 251 ? 15.461 14.367 -26.524 1.00 96.19 251 LEU A N 1
ATOM 2039 C CA . LEU A 1 251 ? 14.880 15.256 -27.534 1.00 96.19 251 LEU A CA 1
ATOM 2040 C C . LEU A 1 251 ? 15.841 15.529 -28.699 1.00 96.19 251 LEU A C 1
ATOM 2042 O O . LEU A 1 251 ? 15.435 15.450 -29.855 1.00 96.19 251 LEU A O 1
ATOM 2046 N N . LYS A 1 252 ? 17.127 15.778 -28.417 1.00 96.50 252 LYS A N 1
ATOM 2047 C CA . LYS A 1 252 ? 18.161 15.966 -29.455 1.00 96.50 252 LYS A CA 1
ATOM 2048 C C . LYS A 1 252 ? 18.429 14.700 -30.279 1.00 96.50 252 LYS A C 1
ATOM 2050 O O . LYS A 1 252 ? 18.943 14.785 -31.393 1.00 96.50 252 LYS A O 1
ATOM 2055 N N . GLN A 1 253 ? 18.129 13.532 -29.717 1.00 94.69 253 GLN A N 1
ATOM 2056 C CA . GLN A 1 253 ? 18.318 12.223 -30.343 1.00 94.69 253 GLN A CA 1
ATOM 2057 C C . GLN A 1 253 ? 17.035 11.673 -30.984 1.00 94.69 253 GLN A C 1
ATOM 2059 O O . GLN A 1 253 ? 17.063 10.577 -31.541 1.00 94.69 253 GLN A O 1
ATOM 2064 N N . LYS A 1 254 ? 15.919 12.415 -30.947 1.00 91.25 254 LYS A N 1
ATOM 2065 C CA . LYS A 1 254 ? 14.639 11.974 -31.509 1.00 91.25 254 LYS A CA 1
ATOM 2066 C C . LYS A 1 254 ? 14.805 11.598 -32.989 1.00 91.25 254 LYS A C 1
ATOM 2068 O O . LYS A 1 254 ? 15.334 12.375 -33.776 1.00 91.25 254 LYS A O 1
ATOM 2073 N N . GLY A 1 255 ? 14.379 10.386 -33.347 1.00 87.06 255 GLY A N 1
ATOM 2074 C CA . GLY A 1 255 ? 14.497 9.837 -34.706 1.00 87.06 255 GLY A CA 1
ATOM 2075 C C . GLY A 1 255 ? 15.846 9.189 -35.044 1.00 87.06 255 GLY A C 1
ATOM 2076 O O . GLY A 1 255 ? 15.970 8.585 -36.105 1.00 87.06 255 GLY A O 1
ATOM 2077 N N . LYS A 1 256 ? 16.850 9.252 -34.159 1.00 91.12 256 LYS A N 1
ATOM 2078 C CA . LYS A 1 256 ? 18.137 8.566 -34.347 1.00 91.12 256 LYS A CA 1
ATOM 2079 C C . LYS A 1 256 ? 18.110 7.206 -33.652 1.00 91.12 256 LYS A C 1
ATOM 2081 O O . LYS A 1 256 ? 17.614 7.088 -32.534 1.00 91.12 256 LYS A O 1
ATOM 2086 N N . LYS A 1 257 ? 18.684 6.177 -34.284 1.00 86.62 257 LYS A N 1
ATOM 2087 C CA . LYS A 1 257 ? 18.964 4.908 -33.598 1.00 86.62 257 LYS A CA 1
ATOM 2088 C C . LYS A 1 257 ? 20.082 5.155 -32.588 1.00 86.62 257 LYS A C 1
ATOM 2090 O O . LYS A 1 257 ? 21.201 5.472 -32.977 1.00 86.62 257 LYS A O 1
ATOM 2095 N N . THR A 1 258 ? 19.770 5.044 -31.301 1.00 88.56 258 THR A N 1
ATOM 2096 C CA . THR A 1 258 ? 20.749 5.172 -30.220 1.00 88.56 258 THR A CA 1
ATOM 2097 C C . THR A 1 258 ? 20.909 3.846 -29.500 1.00 88.56 258 THR A C 1
ATOM 2099 O O . THR A 1 258 ? 19.936 3.153 -29.201 1.00 88.56 258 THR A O 1
ATOM 2102 N N . GLU A 1 259 ? 22.150 3.502 -29.179 1.00 90.88 259 GLU A N 1
ATOM 2103 C CA . GLU A 1 259 ? 22.452 2.338 -28.344 1.00 90.88 259 GLU A CA 1
ATOM 2104 C C . GLU A 1 259 ? 21.979 2.536 -26.901 1.00 90.88 259 GLU A C 1
ATOM 2106 O O . GLU A 1 259 ? 21.581 1.579 -26.233 1.00 90.88 259 GLU A O 1
ATOM 2111 N N . THR A 1 260 ? 21.978 3.787 -26.432 1.00 94.94 260 THR A N 1
ATOM 2112 C CA . THR A 1 260 ? 21.433 4.180 -25.132 1.00 94.94 260 THR A CA 1
ATOM 2113 C C . THR A 1 260 ? 19.931 4.412 -25.223 1.00 94.94 260 THR A C 1
ATOM 2115 O O . THR A 1 260 ? 19.474 5.237 -26.015 1.00 94.94 260 THR A O 1
ATOM 2118 N N . ARG A 1 261 ? 19.167 3.742 -24.360 1.00 94.38 261 ARG A N 1
ATOM 2119 C CA . ARG A 1 261 ? 17.728 3.966 -24.173 1.00 94.38 261 ARG A CA 1
ATOM 2120 C C . ARG A 1 261 ? 17.480 4.640 -22.831 1.00 94.38 261 ARG A C 1
ATOM 2122 O O . ARG A 1 261 ? 18.177 4.345 -21.864 1.00 94.38 261 ARG A O 1
ATOM 2129 N N . ARG A 1 262 ? 16.504 5.545 -22.781 1.00 97.06 262 ARG A N 1
ATOM 2130 C CA . ARG A 1 262 ? 16.141 6.298 -21.576 1.00 97.06 262 ARG A CA 1
ATOM 2131 C C . ARG A 1 262 ? 14.671 6.103 -21.270 1.00 97.06 262 ARG A C 1
ATOM 2133 O O . ARG A 1 262 ? 13.847 6.222 -22.173 1.00 97.06 262 ARG A O 1
ATOM 2140 N N . TYR A 1 263 ? 14.370 5.825 -20.016 1.00 96.88 263 TYR A N 1
ATOM 2141 C CA . TYR A 1 263 ? 13.012 5.666 -19.517 1.00 96.88 263 TYR A CA 1
ATOM 2142 C C . TYR A 1 263 ? 12.821 6.687 -18.405 1.00 96.88 263 TYR A C 1
ATOM 2144 O O . TYR A 1 263 ? 13.652 6.774 -17.504 1.00 96.88 263 TYR A O 1
ATOM 2152 N N . PHE A 1 264 ? 11.787 7.502 -18.520 1.00 98.00 264 PHE A N 1
ATOM 2153 C CA . PHE A 1 264 ? 11.393 8.516 -17.554 1.00 98.00 264 PHE A CA 1
ATOM 2154 C C . PHE A 1 264 ? 10.036 8.128 -17.005 1.00 98.00 264 PHE A C 1
ATOM 2156 O O . PHE A 1 264 ? 9.217 7.615 -17.758 1.00 98.00 264 PHE A O 1
ATOM 2163 N N . GLY A 1 265 ? 9.786 8.414 -15.737 1.00 97.19 265 GLY A N 1
ATOM 2164 C CA . GLY A 1 265 ? 8.455 8.263 -15.172 1.00 97.19 265 GLY A CA 1
ATOM 2165 C C . GLY A 1 265 ? 8.496 7.703 -13.767 1.00 97.19 265 GLY A C 1
ATOM 2166 O O . GLY A 1 265 ? 9.436 7.954 -13.000 1.00 97.19 265 GLY A O 1
ATOM 2167 N N . GLN A 1 266 ? 7.453 6.954 -13.444 1.00 97.62 266 GLN A N 1
ATOM 2168 C CA . GLN A 1 266 ? 7.148 6.499 -12.099 1.00 97.62 266 GLN A CA 1
ATOM 2169 C C . GLN A 1 266 ? 7.160 4.984 -12.031 1.00 97.62 266 GLN A C 1
ATOM 2171 O O . GLN A 1 266 ? 6.799 4.284 -12.979 1.00 97.62 266 GLN A O 1
ATOM 2176 N N . ARG A 1 267 ? 7.551 4.469 -10.872 1.00 97.12 267 ARG A N 1
ATOM 2177 C CA . ARG A 1 267 ? 7.493 3.036 -10.600 1.00 97.12 267 ARG A CA 1
ATOM 2178 C C . ARG A 1 267 ? 7.185 2.777 -9.146 1.00 97.12 267 ARG A C 1
ATOM 2180 O O . ARG A 1 267 ? 7.520 3.591 -8.293 1.00 97.12 267 ARG A O 1
ATOM 2187 N N . ALA A 1 268 ? 6.617 1.622 -8.869 1.00 97.25 268 ALA A N 1
ATOM 2188 C CA . ALA A 1 268 ? 6.437 1.147 -7.514 1.00 97.25 268 ALA A CA 1
ATOM 2189 C C . ALA A 1 268 ? 6.785 -0.332 -7.431 1.00 97.25 268 ALA A C 1
ATOM 2191 O O . ALA A 1 268 ? 6.607 -1.072 -8.397 1.00 97.25 268 ALA A O 1
ATOM 2192 N N . PHE A 1 269 ? 7.286 -0.754 -6.279 1.00 96.38 269 PHE A N 1
ATOM 2193 C CA . PHE A 1 269 ? 7.528 -2.160 -5.984 1.00 96.38 269 PHE A CA 1
ATOM 2194 C C . PHE A 1 269 ? 6.890 -2.516 -4.658 1.00 96.38 269 PHE A C 1
ATOM 2196 O O . PHE A 1 269 ? 6.909 -1.712 -3.725 1.00 96.38 269 PHE A O 1
ATOM 2203 N N . GLY A 1 270 ? 6.344 -3.726 -4.579 1.00 93.94 270 GLY A N 1
ATOM 2204 C CA . GLY A 1 270 ? 5.758 -4.263 -3.361 1.00 93.94 270 GLY A CA 1
ATOM 2205 C C . GLY A 1 270 ? 6.011 -5.754 -3.222 1.00 93.94 270 GLY A C 1
ATOM 2206 O O . GLY A 1 270 ? 5.755 -6.511 -4.157 1.00 93.94 270 GLY A O 1
ATOM 2207 N N . LEU A 1 271 ? 6.482 -6.171 -2.047 1.00 92.25 271 LEU A N 1
ATOM 2208 C CA . LEU A 1 271 ? 6.500 -7.569 -1.634 1.00 92.25 271 LEU A CA 1
ATOM 2209 C C . LEU A 1 271 ? 5.125 -7.952 -1.077 1.00 92.25 271 LEU A C 1
ATOM 2211 O O . LEU A 1 271 ? 4.679 -7.421 -0.056 1.00 92.25 271 LEU A O 1
ATOM 2215 N N . ILE A 1 272 ? 4.470 -8.891 -1.748 1.00 92.31 272 ILE A N 1
ATOM 2216 C CA . ILE A 1 272 ? 3.157 -9.419 -1.396 1.00 92.31 272 ILE A CA 1
ATOM 2217 C C . ILE A 1 272 ? 3.339 -10.770 -0.711 1.00 92.31 272 ILE A C 1
ATOM 2219 O O . ILE A 1 272 ? 3.893 -11.706 -1.290 1.00 92.31 272 ILE A O 1
ATOM 2223 N N . THR A 1 273 ? 2.850 -10.863 0.525 1.00 87.19 273 THR A N 1
ATOM 2224 C CA . THR A 1 273 ? 2.788 -12.113 1.289 1.00 87.19 273 THR A CA 1
ATOM 2225 C C . THR A 1 273 ? 1.330 -12.518 1.427 1.00 87.19 273 THR A C 1
ATOM 2227 O O . THR A 1 273 ? 0.540 -11.777 2.013 1.00 87.19 273 THR A O 1
ATOM 2230 N N . LEU A 1 274 ? 0.968 -13.674 0.874 1.00 85.56 274 LEU A N 1
ATOM 2231 C CA . LEU A 1 274 ? -0.404 -14.175 0.908 1.00 85.56 274 LEU A CA 1
ATOM 2232 C C . LEU A 1 274 ? -0.583 -15.220 2.020 1.00 85.56 274 LEU A C 1
ATOM 2234 O O . LEU A 1 274 ? 0.367 -15.929 2.363 1.00 85.56 274 LEU A O 1
ATOM 2238 N N . PRO A 1 275 ? -1.789 -15.345 2.603 1.00 83.56 275 PRO A N 1
ATOM 2239 C CA . PRO A 1 275 ? -2.081 -16.421 3.541 1.00 83.56 275 PRO A CA 1
ATOM 2240 C C . PRO A 1 275 ? -1.897 -17.804 2.894 1.00 83.56 275 PRO A C 1
ATOM 2242 O O . PRO A 1 275 ? -2.175 -17.990 1.713 1.00 83.56 275 PRO A O 1
ATOM 2245 N N . LYS A 1 276 ? -1.473 -18.804 3.679 1.00 84.94 276 LYS A N 1
ATOM 2246 C CA . LYS A 1 276 ? -1.126 -20.152 3.176 1.00 84.94 276 LYS A CA 1
ATOM 2247 C C . LYS A 1 276 ? -2.269 -20.892 2.467 1.00 84.94 276 LYS A C 1
ATOM 2249 O O . LYS A 1 276 ? -2.006 -21.835 1.734 1.00 84.94 276 LYS A O 1
ATOM 2254 N N . ASN A 1 277 ? -3.522 -20.511 2.710 1.00 85.81 277 ASN A N 1
ATOM 2255 C CA . ASN A 1 277 ? -4.685 -21.091 2.036 1.00 85.81 277 ASN A CA 1
ATOM 2256 C C . ASN A 1 277 ? -4.867 -20.573 0.599 1.00 85.81 277 ASN A C 1
ATOM 2258 O O . ASN A 1 277 ? -5.677 -21.125 -0.142 1.00 85.81 277 ASN A O 1
ATOM 2262 N N . PHE A 1 278 ? -4.136 -19.534 0.190 1.00 86.94 278 PHE A N 1
ATOM 2263 C CA . PHE A 1 278 ? -4.098 -19.103 -1.200 1.00 86.94 278 PHE A CA 1
ATOM 2264 C C . PHE A 1 278 ? -3.144 -20.015 -1.967 1.00 86.94 278 PHE A C 1
ATOM 2266 O O . PHE A 1 278 ? -2.003 -20.222 -1.563 1.00 86.94 278 PHE A O 1
ATOM 2273 N N . SER A 1 279 ? -3.592 -20.530 -3.112 1.00 91.75 279 SER A N 1
ATOM 2274 C CA . SER A 1 279 ? -2.755 -21.325 -4.027 1.00 91.75 279 SER A CA 1
ATOM 2275 C C . SER A 1 279 ? -1.823 -20.436 -4.865 1.00 91.75 279 SER A C 1
ATOM 2277 O O . SER A 1 279 ? -1.667 -20.636 -6.067 1.00 91.75 279 SER A O 1
ATOM 2279 N N . LEU A 1 280 ? -1.241 -19.410 -4.242 1.00 94.31 280 LEU A N 1
ATOM 2280 C CA . LEU A 1 280 ? -0.354 -18.431 -4.860 1.00 94.31 280 LEU A CA 1
ATOM 2281 C C . LEU A 1 280 ? 0.910 -18.282 -4.008 1.00 94.31 280 LEU A C 1
ATOM 2283 O O . LEU A 1 280 ? 0.810 -18.250 -2.779 1.00 94.31 280 LEU A O 1
ATOM 2287 N N . PRO A 1 281 ? 2.095 -18.175 -4.630 1.00 94.62 281 PRO A N 1
ATOM 2288 C CA . PRO A 1 281 ? 3.322 -17.932 -3.892 1.00 94.62 281 PRO A CA 1
ATOM 2289 C C . PRO A 1 281 ? 3.357 -16.491 -3.367 1.00 94.62 281 PRO A C 1
ATOM 2291 O O . PRO A 1 281 ? 2.633 -15.611 -3.842 1.00 94.62 281 PRO A O 1
ATOM 2294 N N . ASN A 1 282 ? 4.269 -16.227 -2.430 1.00 92.88 282 ASN A N 1
ATOM 2295 C CA . ASN A 1 282 ? 4.721 -14.856 -2.200 1.00 92.88 282 ASN A CA 1
ATOM 2296 C C . ASN A 1 282 ? 5.274 -14.290 -3.512 1.00 92.88 282 ASN A C 1
ATOM 2298 O O . ASN A 1 282 ? 5.776 -15.039 -4.348 1.00 92.88 282 ASN A O 1
ATOM 2302 N N . MET A 1 283 ? 5.192 -12.981 -3.709 1.00 95.94 283 MET A N 1
ATOM 2303 C CA . MET A 1 283 ? 5.620 -12.379 -4.970 1.00 95.94 283 MET A CA 1
ATOM 2304 C C . MET A 1 283 ? 6.076 -10.939 -4.790 1.00 95.94 283 MET A C 1
ATOM 2306 O O . MET A 1 283 ? 5.573 -10.225 -3.925 1.00 95.94 283 MET A O 1
ATOM 2310 N N . ILE A 1 284 ? 7.006 -10.505 -5.633 1.00 96.12 284 ILE A N 1
ATOM 2311 C CA . ILE A 1 284 ? 7.341 -9.092 -5.800 1.00 96.12 284 ILE A CA 1
ATOM 2312 C C . ILE A 1 284 ? 6.619 -8.605 -7.048 1.00 96.12 284 ILE A C 1
ATOM 2314 O O . ILE A 1 284 ? 6.775 -9.177 -8.125 1.00 96.12 284 ILE A O 1
ATOM 2318 N N . ILE A 1 285 ? 5.836 -7.540 -6.906 1.00 97.31 285 ILE A N 1
ATOM 2319 C CA . ILE A 1 285 ? 5.159 -6.890 -8.029 1.00 97.31 285 ILE A CA 1
ATOM 2320 C C . ILE A 1 285 ? 5.808 -5.528 -8.252 1.00 97.31 285 ILE A C 1
ATOM 2322 O O . ILE A 1 285 ? 5.793 -4.676 -7.362 1.00 97.31 285 ILE A O 1
ATOM 2326 N N . GLY A 1 286 ? 6.378 -5.335 -9.441 1.00 97.31 286 GLY A N 1
ATOM 2327 C CA . GLY A 1 286 ? 6.874 -4.053 -9.930 1.00 97.31 286 GLY A CA 1
ATOM 2328 C C . GLY A 1 286 ? 5.897 -3.444 -10.932 1.00 97.31 286 GLY A C 1
ATOM 2329 O O . GLY A 1 286 ? 5.577 -4.081 -11.932 1.00 97.31 286 GLY A O 1
ATOM 2330 N N . ILE A 1 287 ? 5.447 -2.217 -10.687 1.00 98.12 287 ILE A N 1
ATOM 2331 C CA . ILE A 1 287 ? 4.554 -1.439 -11.556 1.00 98.12 287 ILE A CA 1
ATOM 2332 C C . ILE A 1 287 ? 5.332 -0.271 -12.149 1.00 98.12 287 ILE A C 1
ATOM 2334 O O . ILE A 1 287 ? 6.082 0.392 -11.434 1.00 98.12 287 ILE A O 1
ATOM 2338 N N . PHE A 1 288 ? 5.142 -0.002 -13.438 1.00 97.69 288 PHE A N 1
ATOM 2339 C CA . PHE A 1 288 ? 5.881 1.023 -14.166 1.00 97.69 288 PHE A CA 1
ATOM 2340 C C . PHE A 1 288 ? 4.954 1.815 -15.081 1.00 97.69 288 PHE A C 1
ATOM 2342 O O . PHE A 1 288 ? 4.208 1.243 -15.880 1.00 97.69 288 PHE A O 1
ATOM 2349 N N . GLN A 1 289 ? 5.042 3.136 -14.980 1.00 97.62 289 GLN A N 1
ATOM 2350 C CA . GLN A 1 289 ? 4.385 4.078 -15.871 1.00 97.62 289 GLN A CA 1
ATOM 2351 C C . GLN A 1 289 ? 5.446 5.015 -16.435 1.00 97.62 289 GLN A C 1
ATOM 2353 O O . GLN A 1 289 ? 5.954 5.893 -15.735 1.00 97.62 289 GLN A O 1
ATOM 2358 N N . ASP A 1 290 ? 5.771 4.806 -17.705 1.00 97.12 290 ASP A N 1
ATOM 2359 C CA . ASP A 1 290 ? 6.724 5.639 -18.412 1.00 97.12 290 ASP A CA 1
ATOM 2360 C C . ASP A 1 290 ? 6.049 6.913 -18.945 1.00 97.12 290 ASP A C 1
ATOM 2362 O O . ASP A 1 290 ? 4.871 6.914 -19.297 1.00 97.12 290 ASP A O 1
ATOM 2366 N N . ASP A 1 291 ? 6.815 7.993 -19.061 1.00 96.62 291 ASP A N 1
ATOM 2367 C CA . ASP A 1 291 ? 6.396 9.235 -19.708 1.00 96.62 291 ASP A CA 1
ATOM 2368 C C . ASP A 1 291 ? 6.449 9.113 -21.244 1.00 96.62 291 ASP A C 1
ATOM 2370 O O . ASP A 1 291 ? 7.196 8.309 -21.808 1.00 96.62 291 ASP A O 1
ATOM 2374 N N . GLU A 1 292 ? 5.764 10.017 -21.947 1.00 96.19 292 GLU A N 1
ATOM 2375 C CA . GLU A 1 292 ? 5.793 10.135 -23.419 1.00 96.19 292 GLU A CA 1
ATOM 2376 C C . GLU A 1 292 ? 7.194 10.371 -24.008 1.00 96.19 292 GLU A C 1
ATOM 2378 O O . GLU A 1 292 ? 7.483 10.001 -25.145 1.00 96.19 292 GLU A O 1
ATOM 2383 N N . LEU A 1 293 ? 8.095 10.988 -23.236 1.00 95.94 293 LEU A N 1
ATOM 2384 C CA . LEU A 1 293 ? 9.480 11.223 -23.658 1.00 95.94 293 LEU A CA 1
ATOM 2385 C C . LEU A 1 293 ? 10.376 9.987 -23.522 1.00 95.94 293 LEU A C 1
ATOM 2387 O O . LEU A 1 293 ? 11.531 10.028 -23.948 1.00 95.94 293 LEU A O 1
ATOM 2391 N N . SER A 1 294 ? 9.886 8.913 -22.911 1.00 95.38 294 SER A N 1
ATOM 2392 C CA . SER A 1 294 ? 10.633 7.670 -22.760 1.00 95.38 294 SER A CA 1
ATOM 2393 C C . SER A 1 294 ? 10.841 6.976 -24.099 1.00 95.38 294 SER A C 1
ATOM 2395 O O . SER A 1 294 ? 10.063 7.130 -25.038 1.00 95.38 294 SER A O 1
ATOM 2397 N N . ALA A 1 295 ? 11.857 6.117 -24.168 1.00 91.44 295 ALA A N 1
ATOM 2398 C CA . ALA A 1 295 ? 12.075 5.222 -25.305 1.00 91.44 295 ALA A CA 1
ATOM 2399 C C . ALA A 1 295 ? 10.875 4.289 -25.579 1.00 91.44 295 ALA A C 1
ATOM 2401 O O . ALA A 1 295 ? 10.801 3.691 -26.647 1.00 91.44 295 ALA A O 1
ATOM 2402 N N . THR A 1 296 ? 9.970 4.165 -24.610 1.00 89.94 296 THR A N 1
ATOM 2403 C CA . THR A 1 296 ? 8.732 3.379 -24.612 1.00 89.94 296 THR A CA 1
ATOM 2404 C C . THR A 1 296 ? 7.474 4.190 -24.925 1.00 89.94 296 THR A C 1
ATOM 2406 O O . THR A 1 296 ? 6.419 3.583 -25.056 1.00 89.94 296 THR A O 1
ATOM 2409 N N . ARG A 1 297 ? 7.565 5.527 -25.034 1.00 92.75 297 ARG A N 1
ATOM 2410 C CA . ARG A 1 297 ? 6.454 6.433 -25.387 1.00 92.75 297 ARG A CA 1
ATOM 2411 C C . ARG A 1 297 ? 5.187 6.226 -24.542 1.00 92.75 297 ARG A C 1
ATOM 2413 O O . ARG A 1 297 ? 4.162 5.790 -25.053 1.00 92.75 297 ARG A O 1
ATOM 2420 N N . GLY A 1 298 ? 5.265 6.490 -23.238 1.00 94.44 298 GLY A N 1
ATOM 2421 C CA . GLY A 1 298 ? 4.071 6.426 -22.384 1.00 94.44 298 GLY A CA 1
ATOM 2422 C C . GLY A 1 298 ? 3.656 5.013 -21.948 1.00 94.44 298 GLY A C 1
ATOM 2423 O O . GLY A 1 298 ? 2.534 4.805 -21.482 1.00 94.44 298 GLY A O 1
ATOM 2424 N N . GLN A 1 299 ? 4.517 4.007 -22.137 1.00 95.69 299 GLN A N 1
ATOM 2425 C CA . GLN A 1 299 ? 4.155 2.619 -21.862 1.00 95.69 299 GLN A CA 1
ATOM 2426 C C . GLN A 1 299 ? 3.866 2.369 -20.377 1.00 95.69 299 GLN A C 1
ATOM 2428 O O . GLN A 1 299 ? 4.575 2.825 -19.480 1.00 95.69 299 GLN A O 1
ATOM 2433 N N . LYS A 1 300 ? 2.853 1.540 -20.140 1.00 97.31 300 LYS A N 1
ATOM 2434 C CA . LYS A 1 300 ? 2.482 0.995 -18.837 1.00 97.31 300 LYS A CA 1
ATOM 2435 C C . LYS A 1 300 ? 2.837 -0.481 -18.820 1.00 97.31 300 LYS A C 1
ATOM 2437 O O . LYS A 1 300 ? 2.460 -1.221 -19.735 1.00 97.31 300 LYS A O 1
ATOM 2442 N N . TYR A 1 301 ? 3.557 -0.921 -17.798 1.00 97.62 301 TYR A N 1
ATOM 2443 C CA . TYR A 1 301 ? 3.910 -2.328 -17.659 1.00 97.62 301 TYR A CA 1
ATOM 2444 C C . TYR A 1 301 ? 4.023 -2.767 -16.202 1.00 97.62 301 TYR A C 1
ATOM 2446 O O . TYR A 1 301 ? 4.147 -1.958 -15.285 1.00 97.62 301 TYR A O 1
ATOM 2454 N N . MET A 1 302 ? 3.951 -4.076 -16.002 1.00 97.88 302 MET A N 1
ATOM 2455 C CA . MET A 1 302 ? 4.075 -4.746 -14.719 1.00 97.88 302 MET A CA 1
ATOM 2456 C C . MET A 1 302 ? 5.009 -5.945 -14.862 1.00 97.88 302 MET A C 1
ATOM 2458 O O . MET A 1 302 ? 4.981 -6.652 -15.870 1.00 97.88 302 MET A O 1
ATOM 2462 N N . ILE A 1 303 ? 5.831 -6.170 -13.844 1.00 97.44 303 ILE A N 1
ATOM 2463 C CA . ILE A 1 303 ? 6.704 -7.335 -13.721 1.00 97.44 303 ILE A CA 1
ATOM 2464 C C . ILE A 1 303 ? 6.341 -8.052 -12.429 1.00 97.44 303 ILE A C 1
ATOM 2466 O O . ILE A 1 303 ? 6.182 -7.401 -11.395 1.00 97.44 303 ILE A O 1
ATOM 2470 N N . ILE A 1 304 ? 6.216 -9.373 -12.494 1.00 97.62 304 ILE A N 1
ATOM 2471 C CA . ILE A 1 304 ? 5.936 -10.211 -11.331 1.00 97.62 304 ILE A CA 1
ATOM 2472 C C . ILE A 1 304 ? 7.088 -11.190 -11.160 1.00 97.62 304 ILE A C 1
ATOM 2474 O O . ILE A 1 304 ? 7.406 -11.951 -12.080 1.00 97.62 304 ILE A O 1
ATOM 2478 N N . ASP A 1 305 ? 7.676 -11.173 -9.970 1.00 96.81 305 ASP A N 1
ATOM 2479 C CA . ASP A 1 305 ? 8.721 -12.095 -9.563 1.00 96.81 305 ASP A CA 1
ATOM 2480 C C . ASP A 1 305 ? 8.203 -13.021 -8.454 1.00 96.81 305 ASP A C 1
ATOM 2482 O O . ASP A 1 305 ? 7.466 -12.580 -7.570 1.00 96.81 305 ASP A O 1
ATOM 2486 N N . ILE A 1 306 ? 8.615 -14.288 -8.461 1.00 96.00 306 ILE A N 1
ATOM 2487 C CA . ILE A 1 306 ? 8.266 -15.276 -7.424 1.00 96.00 306 ILE A CA 1
ATOM 2488 C C . ILE A 1 306 ? 9.535 -15.914 -6.836 1.00 96.00 306 ILE A C 1
ATOM 2490 O O . ILE A 1 306 ? 10.566 -15.909 -7.514 1.00 96.00 306 ILE A O 1
ATOM 2494 N N . PRO A 1 307 ? 9.488 -16.469 -5.610 1.00 94.00 307 PRO A N 1
ATOM 2495 C CA . PRO A 1 307 ? 10.614 -17.161 -5.002 1.00 94.00 307 PRO A CA 1
ATOM 2496 C C . PRO A 1 307 ? 11.120 -18.300 -5.882 1.00 94.00 307 PRO A C 1
ATOM 2498 O O . PRO A 1 307 ? 10.336 -19.098 -6.400 1.00 94.00 307 PRO A O 1
ATOM 2501 N N . GLN A 1 308 ? 12.437 -18.397 -6.011 1.00 90.56 308 GLN A N 1
ATOM 2502 C CA . GLN A 1 308 ? 13.090 -19.532 -6.640 1.00 90.56 308 GLN A CA 1
ATOM 2503 C C . GLN A 1 308 ? 13.104 -20.715 -5.659 1.00 90.56 308 GLN A C 1
ATOM 2505 O O . GLN A 1 308 ? 13.706 -20.629 -4.595 1.00 90.56 308 GLN A O 1
ATOM 2510 N N . GLU A 1 309 ? 12.446 -21.828 -6.008 1.00 84.31 309 GLU A N 1
ATOM 2511 C CA . GLU A 1 309 ? 12.286 -22.992 -5.109 1.00 84.31 309 GLU A CA 1
ATOM 2512 C C . GLU A 1 309 ? 13.625 -23.651 -4.705 1.00 84.31 309 GLU A C 1
ATOM 2514 O O . GLU A 1 309 ? 13.680 -24.371 -3.712 1.00 84.31 309 GLU A O 1
ATOM 2519 N N . SER A 1 310 ? 14.706 -23.408 -5.455 1.00 76.56 310 SER A N 1
ATOM 2520 C CA . SER A 1 310 ? 15.990 -24.105 -5.316 1.00 76.56 310 SER A CA 1
ATOM 2521 C C . SER A 1 310 ? 17.072 -23.352 -4.535 1.00 76.56 310 SER A C 1
ATOM 2523 O O . SER A 1 310 ? 18.164 -23.896 -4.383 1.00 76.56 310 SER A O 1
ATOM 2525 N N . THR A 1 311 ? 16.842 -22.111 -4.095 1.00 71.94 311 THR A N 1
ATOM 2526 C CA . THR A 1 311 ? 17.880 -21.306 -3.426 1.00 71.94 311 THR A CA 1
ATOM 2527 C C . THR A 1 311 ? 17.530 -21.046 -1.963 1.00 71.94 311 THR A C 1
ATOM 2529 O O . THR A 1 311 ? 16.397 -20.720 -1.619 1.00 71.94 311 THR A O 1
ATOM 2532 N N . SER A 1 312 ? 18.524 -21.165 -1.079 1.00 71.19 312 SER A N 1
ATOM 2533 C CA . SER A 1 312 ? 18.404 -20.791 0.339 1.00 71.19 312 SER A CA 1
ATOM 2534 C C . SER A 1 312 ? 18.173 -19.290 0.547 1.00 71.19 312 SER A C 1
ATOM 2536 O O . SER A 1 312 ? 17.762 -18.868 1.626 1.00 71.19 312 SER A O 1
ATOM 2538 N N . ASP A 1 313 ? 18.421 -18.483 -0.486 1.00 72.19 313 ASP A N 1
ATOM 2539 C CA . ASP A 1 313 ? 18.716 -17.057 -0.346 1.00 72.19 313 ASP A CA 1
ATOM 2540 C C . ASP A 1 313 ? 17.491 -16.148 -0.529 1.00 72.19 313 ASP A C 1
ATOM 2542 O O . ASP A 1 313 ? 17.631 -14.939 -0.706 1.00 72.19 313 ASP A O 1
ATOM 2546 N N . ASN A 1 314 ? 16.270 -16.698 -0.466 1.00 79.19 314 ASN A N 1
ATOM 2547 C CA . ASN A 1 314 ? 15.021 -15.947 -0.666 1.00 79.19 314 ASN A CA 1
ATOM 2548 C C . ASN A 1 314 ? 15.038 -15.084 -1.948 1.00 79.19 314 ASN A C 1
ATOM 2550 O O . ASN A 1 314 ? 14.489 -13.979 -1.971 1.00 79.19 314 ASN A O 1
ATOM 2554 N N . THR A 1 315 ? 15.689 -15.570 -3.007 1.00 89.50 315 THR A N 1
ATOM 2555 C CA . THR A 1 315 ? 15.799 -14.864 -4.286 1.00 89.50 315 THR A CA 1
ATOM 2556 C C . THR A 1 315 ? 14.497 -14.983 -5.071 1.00 89.50 315 THR A C 1
ATOM 2558 O O . THR A 1 315 ? 13.924 -16.065 -5.195 1.00 89.50 315 THR A O 1
ATOM 2561 N N . TYR A 1 316 ? 14.037 -13.871 -5.632 1.00 93.44 316 TYR A N 1
ATOM 2562 C CA . TYR A 1 316 ? 12.853 -13.788 -6.476 1.00 93.44 316 TYR A CA 1
ATOM 2563 C C . TYR A 1 316 ? 13.277 -13.662 -7.933 1.00 93.44 316 TYR A C 1
ATOM 2565 O O . TYR A 1 316 ? 14.074 -12.790 -8.286 1.00 93.44 316 TYR A O 1
ATOM 2573 N N . ILE A 1 317 ? 12.728 -14.512 -8.790 1.00 93.69 317 ILE A N 1
ATOM 2574 C CA . ILE A 1 317 ? 13.011 -14.510 -10.223 1.00 93.69 317 ILE A CA 1
ATOM 2575 C C . ILE A 1 317 ? 11.810 -13.970 -10.999 1.00 93.69 317 ILE A C 1
ATOM 2577 O O . ILE A 1 317 ? 10.671 -14.298 -10.657 1.00 93.69 317 ILE A O 1
ATOM 2581 N N . PRO A 1 318 ? 12.032 -13.151 -12.040 1.00 95.62 318 PRO A N 1
ATOM 2582 C CA . PRO A 1 318 ? 10.950 -12.646 -12.870 1.00 95.62 318 PRO A CA 1
ATOM 2583 C C . PRO A 1 318 ? 10.293 -13.798 -13.633 1.00 95.62 318 PRO A C 1
ATOM 2585 O O . PRO A 1 318 ? 10.975 -14.571 -14.311 1.00 95.62 318 PRO A O 1
ATOM 2588 N N . VAL A 1 319 ? 8.964 -13.892 -13.552 1.00 96.69 319 VAL A N 1
ATOM 2589 C CA . VAL A 1 319 ? 8.191 -14.968 -14.196 1.00 96.69 319 VAL A CA 1
ATOM 2590 C C . VAL A 1 319 ? 7.061 -14.484 -15.091 1.00 96.69 319 VAL A C 1
ATOM 2592 O O . VAL A 1 319 ? 6.644 -15.241 -15.959 1.00 96.69 319 VAL A O 1
ATOM 2595 N N . ALA A 1 320 ? 6.589 -13.243 -14.946 1.00 97.38 320 ALA A N 1
ATOM 2596 C CA . ALA A 1 320 ? 5.582 -12.672 -15.841 1.00 97.38 320 ALA A CA 1
ATOM 2597 C C . ALA A 1 320 ? 5.867 -11.201 -16.163 1.00 97.38 320 ALA A C 1
ATOM 2599 O O . ALA A 1 320 ? 6.246 -10.422 -15.283 1.00 97.38 320 ALA A O 1
ATOM 2600 N N . TYR A 1 321 ? 5.656 -10.826 -17.428 1.00 97.50 321 TYR A N 1
ATOM 2601 C CA . TYR A 1 321 ? 5.780 -9.457 -17.927 1.00 97.50 321 TYR A CA 1
ATOM 2602 C C . TYR A 1 321 ? 4.493 -9.028 -18.622 1.00 97.50 321 TYR A C 1
ATOM 2604 O O . TYR A 1 321 ? 4.125 -9.590 -19.652 1.00 97.50 321 TYR A O 1
ATOM 2612 N N . ILE A 1 322 ? 3.840 -7.991 -18.119 1.00 97.19 322 ILE A N 1
ATOM 2613 C CA . ILE A 1 322 ? 2.591 -7.475 -18.674 1.00 97.19 322 ILE A CA 1
ATOM 2614 C C . ILE A 1 322 ? 2.818 -6.064 -19.185 1.00 97.19 322 ILE A C 1
ATOM 2616 O O . ILE A 1 322 ? 3.408 -5.253 -18.483 1.00 97.19 322 ILE A O 1
ATOM 2620 N N . GLN A 1 323 ? 2.350 -5.742 -20.387 1.00 96.94 323 GLN A N 1
ATOM 2621 C CA . GLN A 1 323 ? 2.503 -4.402 -20.957 1.00 96.94 323 GLN A CA 1
ATOM 2622 C C . GLN A 1 323 ? 1.322 -3.997 -21.835 1.00 96.94 323 GLN A C 1
ATOM 2624 O O . GLN A 1 323 ? 0.681 -4.851 -22.437 1.00 96.94 323 GLN A O 1
ATOM 2629 N N . ASN A 1 324 ? 1.081 -2.692 -21.971 1.00 96.00 324 ASN A N 1
ATOM 2630 C CA . ASN A 1 324 ? 0.006 -2.159 -22.817 1.00 96.00 324 ASN A CA 1
ATOM 2631 C C . ASN A 1 324 ? 0.394 -1.908 -24.289 1.00 96.00 324 ASN A C 1
ATOM 2633 O O . ASN A 1 324 ? -0.441 -1.480 -25.079 1.00 96.00 324 ASN A O 1
ATOM 2637 N N . SER A 1 325 ? 1.651 -2.154 -24.669 1.00 94.00 325 SER A N 1
ATOM 2638 C CA . SER A 1 325 ? 2.169 -1.910 -26.025 1.00 94.00 325 SER A CA 1
ATOM 2639 C C . SER A 1 325 ? 3.101 -3.032 -26.473 1.00 94.00 325 SER A C 1
ATOM 2641 O O . SER A 1 325 ? 3.873 -3.557 -25.669 1.00 94.00 325 SER A O 1
ATOM 2643 N N . SER A 1 326 ? 3.045 -3.386 -27.760 1.00 93.38 326 SER A N 1
ATOM 2644 C CA . SER A 1 326 ? 3.894 -4.404 -28.389 1.00 93.38 326 SER A CA 1
ATOM 2645 C C . SER A 1 326 ? 5.246 -3.875 -28.880 1.00 93.38 326 SER A C 1
ATOM 2647 O O . SER A 1 326 ? 6.132 -4.686 -29.145 1.00 93.38 326 SER A O 1
ATOM 2649 N N . GLU A 1 327 ? 5.441 -2.551 -28.953 1.00 90.50 327 GLU A N 1
ATOM 2650 C CA . GLU A 1 327 ? 6.596 -1.897 -29.607 1.00 90.50 327 GLU A CA 1
ATOM 2651 C C . GLU A 1 327 ? 7.957 -2.417 -29.109 1.00 90.50 327 GLU A C 1
ATOM 2653 O O . GLU A 1 327 ? 8.930 -2.485 -29.858 1.00 90.50 327 GLU A O 1
ATOM 2658 N N . LEU A 1 328 ? 8.029 -2.829 -27.842 1.00 88.25 328 LEU A N 1
ATOM 2659 C CA . LEU A 1 328 ? 9.267 -3.262 -27.191 1.00 88.25 328 LEU A CA 1
ATOM 2660 C C . LEU A 1 328 ? 9.291 -4.733 -26.791 1.00 88.25 328 LEU A C 1
ATOM 2662 O O . LEU A 1 328 ? 10.238 -5.166 -26.133 1.00 88.25 328 LEU A O 1
ATOM 2666 N N . LEU A 1 329 ? 8.286 -5.507 -27.201 1.00 91.75 329 LEU A N 1
ATOM 2667 C CA . LEU A 1 329 ? 8.159 -6.911 -26.824 1.00 91.75 329 LEU A CA 1
ATOM 2668 C C . LEU A 1 329 ? 9.365 -7.739 -27.286 1.00 91.75 329 LEU A C 1
ATOM 2670 O O . LEU A 1 329 ? 9.976 -8.434 -26.480 1.00 91.75 329 LEU A O 1
ATOM 2674 N N . GLU A 1 330 ? 9.751 -7.630 -28.558 1.00 91.25 330 GLU A N 1
ATOM 2675 C CA . GLU A 1 330 ? 10.881 -8.397 -29.100 1.00 91.25 330 GLU A CA 1
ATOM 2676 C C . GLU A 1 330 ? 12.212 -8.002 -28.466 1.00 91.25 330 GLU A C 1
ATOM 2678 O O . GLU A 1 330 ? 13.034 -8.860 -28.149 1.00 91.25 330 GLU A O 1
ATOM 2683 N N . PHE A 1 331 ? 12.419 -6.699 -28.252 1.00 89.06 331 PHE A N 1
ATOM 2684 C CA . PHE A 1 331 ? 13.608 -6.205 -27.566 1.00 89.06 331 PHE A CA 1
ATOM 2685 C C . PHE A 1 331 ? 13.692 -6.787 -26.152 1.00 89.06 331 PHE A C 1
ATOM 2687 O O . PHE A 1 331 ? 14.734 -7.310 -25.774 1.00 89.06 331 PHE A O 1
ATOM 2694 N N . ARG A 1 332 ? 12.588 -6.763 -25.394 1.00 90.75 332 ARG A N 1
ATOM 2695 C CA . ARG A 1 332 ? 12.533 -7.307 -24.031 1.00 90.75 332 ARG A CA 1
ATOM 2696 C C . ARG A 1 332 ? 12.737 -8.818 -23.998 1.00 90.75 332 ARG A C 1
ATOM 2698 O O . ARG A 1 332 ? 13.500 -9.272 -23.154 1.00 90.75 332 ARG A O 1
ATOM 2705 N N . ARG A 1 333 ? 12.150 -9.579 -24.932 1.00 92.06 333 ARG A N 1
ATOM 2706 C CA . ARG A 1 333 ? 12.408 -11.027 -25.056 1.00 92.06 333 ARG A CA 1
ATOM 2707 C C . ARG A 1 333 ? 13.882 -11.318 -25.276 1.00 92.06 333 ARG A C 1
ATOM 2709 O O . ARG A 1 333 ? 14.435 -12.148 -24.572 1.00 92.06 333 ARG A O 1
ATOM 2716 N N . LYS A 1 334 ? 14.531 -10.597 -26.197 1.00 89.62 334 LYS A N 1
ATOM 2717 C CA . LYS A 1 334 ? 15.979 -10.730 -26.423 1.00 89.62 334 LYS A CA 1
ATOM 2718 C C . LYS A 1 334 ? 16.777 -10.380 -25.171 1.00 89.62 334 LYS A C 1
ATOM 2720 O O . LYS A 1 334 ? 17.751 -11.049 -24.866 1.00 89.62 334 LYS A O 1
ATOM 2725 N N . CYS A 1 335 ? 16.354 -9.350 -24.439 1.00 84.69 335 CYS A N 1
ATOM 2726 C CA . CYS A 1 335 ? 17.032 -8.932 -23.220 1.00 84.69 335 CYS A CA 1
ATOM 2727 C C . CYS A 1 335 ? 16.904 -9.914 -22.049 1.00 84.69 335 CYS A C 1
ATOM 2729 O O . CYS A 1 335 ? 17.676 -9.819 -21.101 1.00 84.69 335 CYS A O 1
ATOM 2731 N N . LEU A 1 336 ? 15.906 -10.794 -22.081 1.00 88.88 336 LEU A N 1
ATOM 2732 C CA . LEU A 1 336 ? 15.536 -11.650 -20.958 1.00 88.88 336 LEU A CA 1
ATOM 2733 C C . LEU A 1 336 ? 15.530 -13.131 -21.351 1.00 88.88 336 LEU A C 1
ATOM 2735 O O . LEU A 1 336 ? 14.954 -13.917 -20.615 1.00 88.88 336 LEU A O 1
ATOM 2739 N N . VAL A 1 337 ? 16.139 -13.497 -22.487 1.00 90.69 337 VAL A N 1
ATOM 2740 C CA . VAL A 1 337 ? 16.019 -14.820 -23.132 1.00 90.69 337 VAL A CA 1
ATOM 2741 C C . VAL A 1 337 ? 16.370 -15.988 -22.208 1.00 90.69 337 VAL A C 1
ATOM 2743 O O . VAL A 1 337 ? 15.709 -17.020 -22.264 1.00 90.69 337 VAL A O 1
ATOM 2746 N N . ASP A 1 338 ? 17.326 -15.790 -21.302 1.00 88.25 338 ASP A N 1
ATOM 2747 C CA . ASP A 1 338 ? 17.790 -16.816 -20.361 1.00 88.25 338 ASP A CA 1
ATOM 2748 C C . ASP A 1 338 ? 16.944 -16.902 -19.077 1.00 88.25 338 ASP A C 1
ATOM 2750 O O . ASP A 1 338 ? 17.292 -17.614 -18.137 1.00 88.25 338 ASP A O 1
ATOM 2754 N N . LEU A 1 339 ? 15.834 -16.163 -19.003 1.00 89.31 339 LEU A N 1
ATOM 2755 C CA . LEU A 1 339 ? 14.969 -16.099 -17.828 1.00 89.31 339 LEU A CA 1
ATOM 2756 C C . LEU A 1 339 ? 13.572 -16.649 -18.135 1.00 89.31 339 LEU A C 1
ATOM 2758 O O . LEU A 1 339 ? 13.059 -16.444 -19.238 1.00 89.31 339 LEU A O 1
ATOM 2762 N N . PRO A 1 340 ? 12.877 -17.240 -17.140 1.00 90.19 340 PRO A N 1
ATOM 2763 C CA . PRO A 1 340 ? 11.522 -17.765 -17.328 1.00 90.19 340 PRO A CA 1
ATOM 2764 C C . PRO A 1 340 ? 10.537 -16.741 -17.909 1.00 90.19 340 PRO A C 1
ATOM 2766 O O . PRO A 1 340 ? 9.678 -17.086 -18.722 1.00 90.19 340 PRO A O 1
ATOM 2769 N N . ILE A 1 341 ? 10.700 -15.464 -17.549 1.00 93.00 341 ILE A N 1
ATOM 2770 C CA . ILE A 1 341 ? 9.877 -14.357 -18.043 1.00 93.00 341 ILE A CA 1
ATOM 2771 C C . ILE A 1 341 ? 9.913 -14.173 -19.569 1.00 93.00 341 ILE A C 1
ATOM 2773 O O . ILE A 1 341 ? 8.949 -13.641 -20.116 1.00 93.00 341 ILE A O 1
ATOM 2777 N N . ALA A 1 342 ? 10.962 -14.616 -20.282 1.00 92.00 342 ALA A N 1
ATOM 2778 C CA . ALA A 1 342 ? 11.048 -14.508 -21.748 1.00 92.00 342 ALA A CA 1
ATOM 2779 C C . ALA A 1 342 ? 9.850 -15.152 -22.452 1.00 92.00 342 ALA A C 1
ATOM 2781 O O . ALA A 1 342 ? 9.326 -14.618 -23.433 1.00 92.00 342 ALA A O 1
ATOM 2782 N N . ASN A 1 343 ? 9.410 -16.285 -21.904 1.00 92.38 343 ASN A N 1
ATOM 2783 C CA . ASN A 1 343 ? 8.330 -17.103 -22.442 1.00 92.38 343 ASN A CA 1
ATOM 2784 C C . ASN A 1 343 ? 6.949 -16.646 -21.959 1.00 92.38 343 ASN A C 1
ATOM 2786 O O . ASN A 1 343 ? 5.935 -17.153 -22.430 1.00 92.38 343 ASN A O 1
ATOM 2790 N N . ASN A 1 344 ? 6.895 -15.674 -21.046 1.00 95.69 344 ASN A N 1
ATOM 2791 C CA . ASN A 1 344 ? 5.667 -15.216 -20.410 1.00 95.69 344 ASN A CA 1
ATOM 2792 C C . ASN A 1 344 ? 5.570 -13.685 -20.410 1.00 95.69 344 ASN A C 1
ATOM 2794 O O . ASN A 1 344 ? 5.441 -13.021 -19.377 1.00 95.69 344 ASN A O 1
ATOM 2798 N N . MET A 1 345 ? 5.654 -13.123 -21.616 1.00 96.62 345 MET A N 1
ATOM 2799 C CA . MET A 1 345 ? 5.424 -11.706 -21.872 1.00 96.62 345 MET A CA 1
ATOM 2800 C C . MET A 1 345 ? 4.112 -11.514 -22.623 1.00 96.62 345 MET A C 1
ATOM 2802 O O . MET A 1 345 ? 3.958 -12.010 -23.741 1.00 96.62 345 MET A O 1
ATOM 2806 N N . GLN A 1 346 ? 3.192 -10.758 -22.035 1.00 95.94 346 GLN A N 1
ATOM 2807 C CA . GLN A 1 346 ? 1.840 -10.571 -22.545 1.00 95.94 346 GLN A CA 1
ATOM 2808 C C . GLN A 1 346 ? 1.589 -9.096 -22.854 1.00 95.94 346 GLN A C 1
ATOM 2810 O O . GLN A 1 346 ? 1.909 -8.206 -22.061 1.00 95.94 346 GLN A O 1
ATOM 2815 N N . VAL A 1 347 ? 1.005 -8.836 -24.025 1.00 97.06 347 VAL A N 1
ATOM 2816 C CA . VAL A 1 347 ? 0.493 -7.511 -24.384 1.00 97.06 347 VAL A CA 1
ATOM 2817 C C . VAL A 1 347 ? -0.995 -7.499 -24.071 1.00 97.06 347 VAL A C 1
ATOM 2819 O O . VAL A 1 347 ? -1.766 -8.232 -24.687 1.00 97.06 347 VAL A O 1
ATOM 2822 N N . ILE A 1 348 ? -1.387 -6.687 -23.097 1.00 95.94 348 ILE A N 1
ATOM 2823 C CA . ILE A 1 348 ? -2.764 -6.562 -22.629 1.00 95.94 348 ILE A CA 1
ATOM 2824 C C . ILE A 1 348 ? -3.311 -5.208 -23.082 1.00 95.94 348 ILE A C 1
ATOM 2826 O O . ILE A 1 348 ? -2.614 -4.201 -23.029 1.00 95.94 348 ILE A O 1
ATOM 2830 N N . LYS A 1 349 ? -4.566 -5.169 -23.532 1.00 94.31 349 LYS A N 1
ATOM 2831 C CA . LYS A 1 349 ? -5.225 -3.912 -23.911 1.00 94.31 349 LYS A CA 1
ATOM 2832 C C . LYS A 1 349 ? -5.377 -2.978 -22.703 1.00 94.31 349 LYS A C 1
ATOM 2834 O O . LYS A 1 349 ? -5.529 -3.434 -21.572 1.00 94.31 349 LYS A O 1
ATOM 2839 N N . GLU A 1 350 ? -5.388 -1.670 -22.940 1.00 91.06 350 GLU A N 1
ATOM 2840 C CA . GLU A 1 350 ? -5.450 -0.663 -21.868 1.00 91.06 350 GLU A CA 1
ATOM 2841 C C . GLU A 1 350 ? -6.746 -0.719 -21.032 1.00 91.06 350 GLU A C 1
ATOM 2843 O O . GLU A 1 350 ? -6.737 -0.387 -19.851 1.00 91.06 350 GLU A O 1
ATOM 2848 N N . ASP A 1 351 ? -7.856 -1.217 -21.584 1.00 92.81 351 ASP A N 1
ATOM 2849 C CA . ASP A 1 351 ? -9.089 -1.466 -20.821 1.00 92.81 351 ASP A CA 1
ATOM 2850 C C . ASP A 1 351 ? -8.961 -2.652 -19.849 1.00 92.81 351 ASP A C 1
ATOM 2852 O O . ASP A 1 351 ? -9.714 -2.757 -18.881 1.00 92.81 351 ASP A O 1
ATOM 2856 N N . LYS A 1 352 ? -7.997 -3.545 -20.094 1.00 96.00 352 LYS A N 1
ATOM 2857 C CA . LYS A 1 352 ? -7.757 -4.756 -19.304 1.00 96.00 352 LYS A CA 1
ATOM 2858 C C . LYS A 1 352 ? -6.614 -4.625 -18.305 1.00 96.00 352 LYS A C 1
ATOM 2860 O O . LYS A 1 352 ? -6.576 -5.414 -17.363 1.00 96.00 352 LYS A O 1
ATOM 2865 N N . PHE A 1 353 ? -5.726 -3.648 -18.481 1.00 96.94 353 PHE A N 1
ATOM 2866 C CA . PHE A 1 353 ? -4.636 -3.327 -17.563 1.00 96.94 353 PHE A CA 1
ATOM 2867 C C . PHE A 1 353 ? -4.467 -1.811 -17.451 1.00 96.94 353 PHE A C 1
ATOM 2869 O O . PHE A 1 353 ? -4.095 -1.142 -18.415 1.00 96.94 353 PHE A O 1
ATOM 2876 N N . GLN A 1 354 ? -4.723 -1.279 -16.258 1.00 95.88 354 GLN A N 1
ATOM 2877 C CA . GLN A 1 354 ? -4.696 0.154 -15.989 1.00 95.88 354 GLN A CA 1
ATOM 2878 C C . GLN A 1 354 ? -3.692 0.481 -14.896 1.00 95.88 354 GLN A C 1
ATOM 2880 O O . GLN A 1 354 ? -3.621 -0.207 -13.881 1.00 95.88 354 GLN A O 1
ATOM 2885 N N . ILE A 1 355 ? -2.967 1.579 -15.094 1.00 97.44 355 ILE A N 1
ATOM 2886 C CA . ILE A 1 355 ? -2.145 2.223 -14.072 1.00 97.44 355 ILE A CA 1
ATOM 2887 C C . ILE A 1 355 ? -2.607 3.673 -13.970 1.00 97.44 355 ILE A C 1
ATOM 2889 O O . ILE A 1 355 ? -2.779 4.342 -14.995 1.00 97.44 355 ILE A O 1
ATOM 2893 N N . GLN A 1 356 ? -2.822 4.140 -12.744 1.00 95.50 356 GLN A N 1
ATOM 2894 C CA . GLN A 1 356 ? -3.144 5.526 -12.433 1.00 95.50 356 GLN A CA 1
ATOM 2895 C C . GLN A 1 356 ? -2.223 6.030 -11.330 1.00 95.50 356 GLN A C 1
ATOM 2897 O O . GLN A 1 356 ? -2.023 5.352 -10.322 1.00 95.50 356 GLN A O 1
ATOM 2902 N N . VAL A 1 357 ? -1.712 7.249 -11.492 1.00 95.06 357 VAL A N 1
ATOM 2903 C CA . VAL A 1 357 ? -0.907 7.916 -10.468 1.00 95.06 357 VAL A CA 1
ATOM 2904 C C . VAL A 1 357 ? -1.541 9.248 -10.101 1.00 95.06 357 VAL A C 1
ATOM 2906 O O . VAL A 1 357 ? -1.897 10.047 -10.967 1.00 95.06 357 VAL A O 1
ATOM 2909 N N . LYS A 1 358 ? -1.688 9.491 -8.796 1.00 93.81 358 LYS A N 1
ATOM 2910 C CA . LYS A 1 358 ? -2.217 10.737 -8.239 1.00 93.81 358 LYS A CA 1
ATOM 2911 C C . LYS A 1 358 ? -1.405 11.138 -7.013 1.00 93.81 358 LYS A C 1
ATOM 2913 O O . LYS A 1 358 ? -1.537 10.547 -5.944 1.00 93.81 358 LYS A O 1
ATOM 2918 N N . GLY A 1 359 ? -0.572 12.168 -7.158 1.00 92.19 359 GLY A N 1
ATOM 2919 C CA . GLY A 1 359 ? 0.336 12.599 -6.094 1.00 92.19 359 GLY A CA 1
ATOM 2920 C C . GLY A 1 359 ? 1.313 11.482 -5.719 1.00 92.19 359 GLY A C 1
ATOM 2921 O O . GLY A 1 359 ? 2.033 10.987 -6.578 1.00 92.19 359 GLY A O 1
ATOM 2922 N N . ASN A 1 360 ? 1.303 11.067 -4.452 1.00 92.81 360 ASN A N 1
ATOM 2923 C CA . ASN A 1 360 ? 2.159 9.989 -3.944 1.00 92.81 360 ASN A CA 1
ATOM 2924 C C . ASN A 1 360 ? 1.491 8.606 -4.021 1.00 92.81 360 ASN A C 1
ATOM 2926 O O . ASN A 1 360 ? 1.965 7.663 -3.396 1.00 92.81 360 ASN A O 1
ATOM 2930 N N . THR A 1 361 ? 0.361 8.483 -4.716 1.00 91.62 361 THR A N 1
ATOM 2931 C CA . THR A 1 361 ? -0.403 7.238 -4.802 1.00 91.62 361 THR A CA 1
ATOM 2932 C C . THR A 1 361 ? -0.321 6.657 -6.202 1.00 91.62 361 THR A C 1
ATOM 2934 O O . THR A 1 361 ? -0.597 7.366 -7.168 1.00 91.62 361 THR A O 1
ATOM 2937 N N . MET A 1 362 ? 0.004 5.370 -6.309 1.00 96.88 362 MET A N 1
ATOM 2938 C CA . MET A 1 362 ? -0.035 4.615 -7.561 1.00 96.88 362 MET A CA 1
ATOM 2939 C C . MET A 1 362 ? -0.998 3.443 -7.416 1.00 96.88 362 MET A C 1
ATOM 2941 O O . MET A 1 362 ? -0.875 2.635 -6.504 1.00 96.88 362 MET A O 1
ATOM 2945 N N . PHE A 1 363 ? -1.950 3.346 -8.331 1.00 96.31 363 PHE A N 1
ATOM 2946 C CA . PHE A 1 363 ? -2.884 2.238 -8.440 1.00 96.31 363 PHE A CA 1
ATOM 2947 C C . PHE A 1 363 ? -2.601 1.477 -9.729 1.00 96.31 363 PHE A C 1
ATOM 2949 O O . PHE A 1 363 ? -2.442 2.095 -10.782 1.00 96.31 363 PHE A O 1
ATOM 2956 N N . ALA A 1 364 ? -2.586 0.150 -9.662 1.00 97.69 364 ALA A N 1
ATOM 2957 C CA . ALA A 1 364 ? -2.600 -0.702 -10.839 1.00 97.69 364 ALA A CA 1
ATOM 2958 C C . ALA A 1 364 ? -3.660 -1.792 -10.695 1.00 97.69 364 ALA A C 1
ATOM 2960 O O . ALA A 1 364 ? -3.793 -2.399 -9.636 1.00 97.69 364 ALA A O 1
ATOM 2961 N N . GLY A 1 365 ? -4.410 -2.052 -11.761 1.00 96.81 365 GLY A N 1
ATOM 2962 C CA . GLY A 1 365 ? -5.452 -3.072 -11.782 1.00 96.81 365 GLY A CA 1
ATOM 2963 C C . GLY A 1 365 ? -5.490 -3.810 -13.108 1.00 96.81 365 GLY A C 1
ATOM 2964 O O . GLY A 1 365 ? -5.225 -3.228 -14.162 1.00 96.81 365 GLY A O 1
ATOM 2965 N N . TRP A 1 366 ? -5.828 -5.093 -13.052 1.00 97.69 366 TRP A N 1
ATOM 2966 C CA . TRP A 1 366 ? -6.001 -5.940 -14.224 1.00 97.69 366 TRP A CA 1
ATOM 2967 C C . TRP A 1 366 ? -7.262 -6.791 -14.108 1.00 97.69 366 TRP A C 1
ATOM 2969 O O . TRP A 1 366 ? -7.652 -7.222 -13.025 1.00 97.69 366 TRP A O 1
ATOM 2979 N N . THR A 1 367 ? -7.907 -7.036 -15.248 1.00 96.12 367 THR A N 1
ATOM 2980 C CA . THR A 1 367 ? -9.200 -7.744 -15.315 1.00 96.12 367 THR A CA 1
ATOM 2981 C C . THR A 1 367 ? -9.119 -9.112 -15.985 1.00 96.12 367 THR A C 1
ATOM 2983 O O . THR A 1 367 ? -10.141 -9.770 -16.154 1.00 96.12 367 THR A O 1
ATOM 2986 N N . ILE A 1 368 ? -7.918 -9.553 -16.364 1.00 95.88 368 ILE A N 1
ATOM 2987 C CA . ILE A 1 368 ? -7.685 -10.882 -16.937 1.00 95.88 368 ILE A CA 1
ATOM 2988 C C . ILE A 1 368 ? -6.696 -11.663 -16.070 1.00 95.88 368 ILE A C 1
ATOM 2990 O O . ILE A 1 368 ? -5.810 -11.047 -15.480 1.00 95.88 368 ILE A O 1
ATOM 2994 N N . PRO A 1 369 ? -6.814 -12.995 -15.978 1.00 97.00 369 PRO A N 1
ATOM 2995 C CA . PRO A 1 369 ? -5.836 -13.797 -15.259 1.00 97.00 369 PRO A CA 1
ATOM 2996 C C . PRO A 1 369 ? -4.450 -13.697 -15.911 1.00 97.00 369 PRO A C 1
ATOM 2998 O O . PRO A 1 369 ? -4.329 -13.655 -17.135 1.00 97.00 369 PRO A O 1
ATOM 3001 N N . ILE A 1 370 ? -3.405 -13.694 -15.086 1.00 97.38 370 ILE A N 1
ATOM 3002 C CA . ILE A 1 370 ? -2.005 -13.674 -15.504 1.00 97.38 370 ILE A CA 1
ATOM 3003 C C . ILE A 1 370 ? -1.364 -14.992 -15.085 1.00 97.38 370 ILE A C 1
ATOM 3005 O O . ILE A 1 370 ? -1.156 -15.253 -13.900 1.00 97.38 370 ILE A O 1
ATOM 3009 N N . THR A 1 371 ? -1.018 -15.832 -16.054 1.00 97.06 371 THR A N 1
ATOM 3010 C CA . THR A 1 371 ? -0.172 -17.004 -15.802 1.00 97.06 371 THR A CA 1
ATOM 3011 C C . THR A 1 371 ? 1.162 -16.537 -15.226 1.00 97.06 371 THR A C 1
ATOM 3013 O O . THR A 1 371 ? 1.801 -15.674 -15.816 1.00 97.06 371 THR A O 1
ATOM 3016 N N . LEU A 1 372 ? 1.585 -17.076 -14.081 1.00 95.56 372 LEU A N 1
ATOM 3017 C CA . LEU A 1 372 ? 2.912 -16.825 -13.506 1.00 95.56 372 LEU A CA 1
ATOM 3018 C C . LEU A 1 372 ? 3.860 -17.967 -13.873 1.00 95.56 372 LEU A C 1
ATOM 3020 O O . LEU A 1 372 ? 4.956 -17.743 -14.367 1.00 95.56 372 LEU A O 1
ATOM 3024 N N . THR A 1 373 ? 3.400 -19.200 -13.679 1.00 91.81 373 THR A N 1
ATOM 3025 C CA . THR A 1 373 ? 4.067 -20.446 -14.079 1.00 91.81 373 THR A CA 1
ATOM 3026 C C . THR A 1 373 ? 2.990 -21.450 -14.508 1.00 91.81 373 THR A C 1
ATOM 3028 O O . THR A 1 373 ? 1.807 -21.181 -14.288 1.00 91.81 373 THR A O 1
ATOM 3031 N N . PRO A 1 374 ? 3.333 -22.637 -15.044 1.00 90.94 374 PRO A N 1
ATOM 3032 C CA . PRO A 1 374 ? 2.336 -23.685 -15.289 1.00 90.94 374 PRO A CA 1
ATOM 3033 C C . PRO A 1 374 ? 1.522 -24.079 -14.043 1.00 90.94 374 PRO A C 1
ATOM 3035 O O . PRO A 1 374 ? 0.422 -24.605 -14.169 1.00 90.94 374 PRO A O 1
ATOM 3038 N N . LYS A 1 375 ? 2.055 -23.817 -12.842 1.00 93.62 375 LYS A N 1
ATOM 3039 C CA . LYS A 1 375 ? 1.434 -24.137 -11.552 1.00 93.62 375 LYS A CA 1
ATOM 3040 C C . LYS A 1 375 ? 0.573 -23.002 -10.991 1.00 93.62 375 LYS A C 1
ATOM 3042 O O . LYS A 1 375 ? -0.352 -23.272 -10.233 1.00 93.62 375 LYS A O 1
ATOM 3047 N N . TYR A 1 376 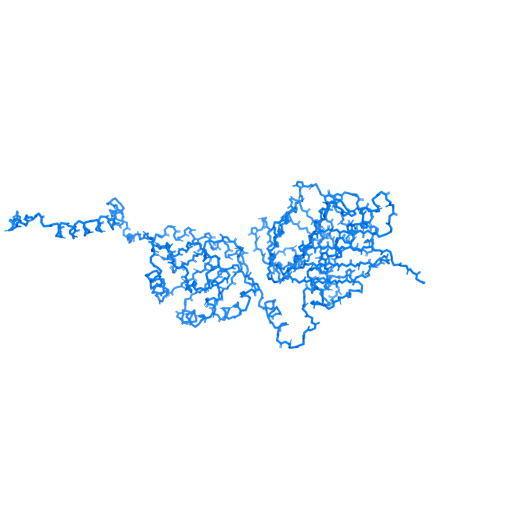? 0.878 -21.746 -11.320 1.00 95.81 376 TYR A N 1
ATOM 3048 C CA . TYR A 1 376 ? 0.272 -20.583 -10.669 1.00 95.81 376 TYR A CA 1
ATOM 3049 C C . TYR A 1 376 ? -0.348 -19.622 -11.682 1.00 95.81 376 TYR A C 1
ATOM 3051 O O . TYR A 1 376 ? 0.318 -19.154 -12.607 1.00 95.81 376 TYR A O 1
ATOM 3059 N N . ILE A 1 377 ? -1.612 -19.269 -11.449 1.00 96.75 377 ILE A N 1
ATOM 3060 C CA . ILE A 1 377 ? -2.351 -18.260 -12.210 1.00 96.75 377 ILE A CA 1
ATOM 3061 C C . ILE A 1 377 ? -2.790 -17.176 -11.233 1.00 96.75 377 ILE A C 1
ATOM 3063 O O . ILE A 1 377 ? -3.562 -17.439 -10.313 1.00 96.75 377 ILE A O 1
ATOM 3067 N N . LEU A 1 378 ? -2.304 -15.955 -11.437 1.00 96.62 378 LEU A N 1
ATOM 3068 C CA . LEU A 1 378 ? -2.744 -14.785 -10.692 1.00 96.62 378 LEU A CA 1
ATOM 3069 C C . LEU A 1 378 ? -4.109 -14.340 -11.244 1.00 96.62 378 LEU A C 1
ATOM 3071 O O . LEU A 1 378 ? -4.179 -13.955 -12.412 1.00 96.62 378 LEU A O 1
ATOM 3075 N N . PRO A 1 379 ? -5.200 -14.402 -10.463 1.00 96.12 379 PRO A N 1
ATOM 3076 C CA . PRO A 1 379 ? -6.519 -13.958 -10.913 1.00 96.12 379 PRO A CA 1
ATOM 3077 C C . PRO A 1 379 ? -6.542 -12.440 -11.172 1.00 96.12 379 PRO A C 1
ATOM 3079 O O . PRO A 1 379 ? -5.594 -11.738 -10.800 1.00 96.12 379 PRO A O 1
ATOM 3082 N N . PRO A 1 380 ? -7.624 -11.906 -11.771 1.00 96.94 380 PRO A N 1
ATOM 3083 C CA . PRO A 1 380 ? -7.914 -10.476 -11.755 1.00 96.94 380 PRO A CA 1
ATOM 3084 C C . PRO A 1 380 ? -7.731 -9.868 -10.360 1.00 96.94 380 PRO A C 1
ATOM 3086 O O . PRO A 1 380 ? -8.218 -10.400 -9.361 1.00 96.94 380 PRO A O 1
ATOM 3089 N N . ALA A 1 381 ? -7.001 -8.762 -10.289 1.00 95.88 381 ALA A N 1
ATOM 3090 C CA . ALA A 1 381 ? -6.633 -8.139 -9.026 1.00 95.88 381 ALA A CA 1
ATOM 3091 C C . ALA A 1 381 ? -6.268 -6.667 -9.216 1.00 95.88 381 ALA A C 1
ATOM 3093 O O . ALA A 1 381 ? -6.150 -6.158 -10.336 1.00 95.88 381 ALA A O 1
ATOM 3094 N N . CYS A 1 382 ? -6.083 -5.975 -8.097 1.00 95.81 382 CYS A N 1
ATOM 3095 C CA . CYS A 1 382 ? -5.462 -4.664 -8.103 1.00 95.81 382 CYS A CA 1
ATOM 3096 C C . CYS A 1 382 ? -4.514 -4.476 -6.922 1.00 95.81 382 CYS A C 1
ATOM 3098 O O . CYS A 1 382 ? -4.556 -5.188 -5.919 1.00 95.81 382 CYS A O 1
ATOM 3100 N N . ILE A 1 383 ? -3.622 -3.510 -7.076 1.00 95.88 383 ILE A N 1
ATOM 3101 C CA . ILE A 1 383 ? -2.604 -3.142 -6.109 1.00 95.88 383 ILE A CA 1
ATOM 3102 C C . ILE A 1 383 ? -2.578 -1.621 -5.973 1.00 95.88 383 ILE A C 1
ATOM 3104 O O . ILE A 1 383 ? -2.654 -0.885 -6.959 1.00 95.88 383 ILE A O 1
ATOM 3108 N N . LEU A 1 384 ? -2.493 -1.154 -4.734 1.00 92.50 384 LEU A N 1
ATOM 3109 C CA . LEU A 1 384 ? -2.428 0.253 -4.374 1.00 92.50 384 LEU A CA 1
ATOM 3110 C C . LEU A 1 384 ? -1.147 0.507 -3.586 1.00 92.50 384 LEU A C 1
ATOM 3112 O O . LEU A 1 384 ? -0.902 -0.143 -2.574 1.00 92.50 384 LEU A O 1
ATOM 3116 N N . PHE A 1 385 ? -0.365 1.474 -4.041 1.00 93.44 385 PHE A N 1
ATOM 3117 C CA . PHE A 1 385 ? 0.819 1.988 -3.373 1.00 93.44 385 PHE A CA 1
ATOM 3118 C C . PHE A 1 385 ? 0.515 3.375 -2.828 1.00 93.44 385 PHE A C 1
ATOM 3120 O O . PHE A 1 385 ? 0.261 4.300 -3.598 1.00 93.44 385 PHE A O 1
ATOM 3127 N N . GLU A 1 386 ? 0.570 3.540 -1.513 1.00 88.25 386 GLU A N 1
ATOM 3128 C CA . GLU A 1 386 ? 0.387 4.827 -0.843 1.00 88.25 386 GLU A CA 1
ATOM 3129 C C . GLU A 1 386 ? 1.733 5.311 -0.307 1.00 88.25 386 GLU A C 1
ATOM 3131 O O . GLU A 1 386 ? 2.177 4.883 0.758 1.00 88.25 386 GLU A O 1
ATOM 3136 N N . GLY A 1 387 ? 2.397 6.182 -1.069 1.00 88.31 387 GLY A N 1
ATOM 3137 C CA . GLY A 1 387 ? 3.697 6.752 -0.737 1.00 88.31 387 GLY A CA 1
ATOM 3138 C C . GLY A 1 387 ? 3.654 7.667 0.488 1.00 88.31 387 GLY A C 1
ATOM 3139 O O . GLY A 1 387 ? 2.798 8.548 0.596 1.00 88.31 387 GLY A O 1
ATOM 3140 N N . PHE A 1 388 ? 4.611 7.502 1.397 1.00 80.12 388 PHE A N 1
ATOM 3141 C CA . PHE A 1 388 ? 4.682 8.202 2.674 1.00 80.12 388 PHE A CA 1
ATOM 3142 C C . PHE A 1 388 ? 6.125 8.521 3.097 1.00 80.12 388 PHE A C 1
ATOM 3144 O O . PHE A 1 388 ? 7.103 7.997 2.564 1.00 80.12 388 PHE A O 1
ATOM 3151 N N . GLY A 1 389 ? 6.258 9.386 4.106 1.00 79.56 389 GLY A N 1
ATOM 3152 C CA . GLY A 1 389 ? 7.550 9.773 4.670 1.00 79.56 389 GLY A CA 1
ATOM 3153 C C . GLY A 1 389 ? 8.276 10.863 3.875 1.00 79.56 389 GLY A C 1
ATOM 3154 O O . GLY A 1 389 ? 7.685 11.590 3.077 1.00 79.56 389 GLY A O 1
ATOM 3155 N N . LYS A 1 390 ? 9.575 11.024 4.154 1.00 85.50 390 LYS A N 1
ATOM 3156 C CA . LYS A 1 390 ? 10.436 11.984 3.448 1.00 85.50 390 LYS A CA 1
ATOM 3157 C C . LYS A 1 390 ? 10.905 11.385 2.126 1.00 85.50 390 LYS A C 1
ATOM 3159 O O . LYS A 1 390 ? 11.223 10.200 2.076 1.00 85.50 390 LYS A O 1
ATOM 3164 N N . VAL A 1 391 ? 11.024 12.228 1.101 1.00 91.50 391 VAL A N 1
ATOM 3165 C CA . VAL A 1 391 ? 11.617 11.836 -0.183 1.00 91.50 391 VAL A CA 1
ATOM 3166 C C . VAL A 1 391 ? 13.058 11.377 0.033 1.00 91.50 391 VAL A C 1
ATOM 3168 O O . VAL A 1 391 ? 13.860 12.095 0.631 1.00 91.50 391 VAL A O 1
ATOM 3171 N N . LYS A 1 392 ? 13.372 10.189 -0.478 1.00 91.00 392 LYS A N 1
ATOM 3172 C CA . LYS A 1 392 ? 14.699 9.579 -0.490 1.00 91.00 392 LYS A CA 1
ATOM 3173 C C . LYS A 1 392 ? 15.234 9.648 -1.910 1.00 91.00 392 LYS A C 1
ATOM 3175 O O . LYS A 1 392 ? 14.689 9.027 -2.819 1.00 91.00 392 LYS A O 1
ATOM 3180 N N . SER A 1 393 ? 16.279 10.433 -2.102 1.00 94.12 393 SER A N 1
ATOM 3181 C CA . SER A 1 393 ? 16.915 10.615 -3.401 1.00 94.12 393 SER A CA 1
ATOM 3182 C C . SER A 1 393 ? 18.146 9.726 -3.496 1.00 94.12 393 SER A C 1
ATOM 3184 O O . SER A 1 393 ? 18.912 9.605 -2.535 1.00 94.12 393 SER A O 1
ATOM 3186 N N . GLY A 1 394 ? 18.334 9.089 -4.646 1.00 93.88 394 GLY A N 1
ATOM 3187 C CA . GLY A 1 394 ? 19.442 8.168 -4.825 1.00 93.88 394 GLY A CA 1
ATOM 3188 C C . GLY A 1 394 ? 19.699 7.783 -6.269 1.00 93.88 394 GLY A C 1
ATOM 3189 O O . GLY A 1 394 ? 18.997 8.186 -7.200 1.00 93.88 394 GLY A O 1
ATOM 3190 N N . MET A 1 395 ? 20.752 6.988 -6.425 1.00 94.50 395 MET A N 1
ATOM 3191 C CA . MET A 1 395 ? 21.117 6.366 -7.683 1.00 94.50 395 MET A CA 1
ATOM 3192 C C . MET A 1 395 ? 21.693 4.977 -7.422 1.00 94.50 395 MET A C 1
ATOM 3194 O O . MET A 1 395 ? 22.374 4.748 -6.420 1.00 94.50 395 MET A O 1
ATOM 3198 N N . PHE A 1 396 ? 21.420 4.043 -8.321 1.00 93.50 396 PHE A N 1
ATOM 3199 C CA . PHE A 1 396 ? 22.152 2.788 -8.384 1.00 93.50 396 PHE A CA 1
ATOM 3200 C C . PHE A 1 396 ? 22.496 2.433 -9.824 1.00 93.50 396 PHE A C 1
ATOM 3202 O O . PHE A 1 396 ? 21.850 2.894 -10.771 1.00 93.50 396 PHE A O 1
ATOM 3209 N N . THR A 1 397 ? 23.510 1.591 -9.974 1.00 93.44 397 THR A N 1
ATOM 3210 C CA . THR A 1 397 ? 23.816 0.943 -11.246 1.00 93.44 397 THR A CA 1
ATOM 3211 C C . THR A 1 397 ? 23.609 -0.556 -11.138 1.00 93.44 397 THR A C 1
ATOM 3213 O O . THR A 1 397 ? 23.827 -1.120 -10.070 1.00 93.44 397 THR A O 1
ATOM 3216 N N . ASN A 1 398 ? 23.207 -1.193 -12.230 1.00 92.44 398 ASN A N 1
ATOM 3217 C CA . ASN A 1 398 ? 23.113 -2.645 -12.319 1.00 92.44 398 ASN A CA 1
ATOM 3218 C C . ASN A 1 398 ? 23.594 -3.116 -13.691 1.00 92.44 398 ASN A C 1
ATOM 3220 O O . ASN A 1 398 ? 23.201 -2.537 -14.706 1.00 92.44 398 ASN A O 1
ATOM 3224 N N . ASN A 1 399 ? 24.384 -4.184 -13.714 1.00 89.75 399 ASN A N 1
ATOM 3225 C CA . ASN A 1 399 ? 24.721 -4.892 -14.941 1.00 89.75 399 ASN A CA 1
ATOM 3226 C C . ASN A 1 399 ? 23.719 -6.024 -15.177 1.00 89.75 399 ASN A C 1
ATOM 3228 O O . ASN A 1 399 ? 23.243 -6.676 -14.247 1.00 89.75 399 ASN A O 1
ATOM 3232 N N . THR A 1 400 ? 23.363 -6.212 -16.440 1.00 84.19 400 THR A N 1
ATOM 3233 C CA . THR A 1 400 ? 22.427 -7.249 -16.886 1.00 84.19 400 THR A CA 1
ATOM 3234 C C . THR A 1 400 ? 23.164 -8.411 -17.532 1.00 84.19 400 THR A C 1
ATOM 3236 O O . THR A 1 400 ? 24.266 -8.198 -18.040 1.00 84.19 400 THR A O 1
ATOM 3239 N N . PRO A 1 401 ? 22.530 -9.596 -17.635 1.00 80.25 401 PRO A N 1
ATOM 3240 C CA . PRO A 1 401 ? 23.119 -10.754 -18.318 1.00 80.25 401 PRO A CA 1
ATOM 3241 C C . PRO A 1 401 ? 23.533 -10.499 -19.777 1.00 80.25 401 PRO A C 1
ATOM 3243 O O . PRO A 1 401 ? 24.357 -11.211 -20.331 1.00 80.25 401 PRO A O 1
ATOM 3246 N N . ILE A 1 402 ? 22.977 -9.465 -20.407 1.00 83.88 402 ILE A N 1
ATOM 3247 C CA . ILE A 1 402 ? 23.154 -9.139 -21.827 1.00 83.88 402 ILE A CA 1
ATOM 3248 C C . ILE A 1 402 ? 24.192 -8.029 -22.074 1.00 83.88 402 ILE A C 1
ATOM 3250 O O . ILE A 1 402 ? 24.068 -7.286 -23.050 1.00 83.88 402 ILE A O 1
ATOM 3254 N N . ASN A 1 403 ? 25.167 -7.852 -21.174 1.00 88.44 403 ASN A N 1
ATOM 3255 C CA . ASN A 1 403 ? 26.198 -6.802 -21.246 1.00 88.44 403 ASN A CA 1
ATOM 3256 C C . ASN A 1 403 ? 25.615 -5.391 -21.418 1.00 88.44 403 ASN A C 1
ATOM 3258 O O . ASN A 1 403 ? 26.101 -4.555 -22.188 1.00 88.44 403 ASN A O 1
ATOM 3262 N N . ARG A 1 404 ? 24.507 -5.119 -20.724 1.00 90.25 404 ARG A N 1
ATOM 3263 C CA . ARG A 1 404 ? 23.935 -3.774 -20.641 1.00 90.25 404 ARG A CA 1
ATOM 3264 C C . ARG A 1 404 ? 23.997 -3.269 -19.217 1.00 90.25 404 ARG A C 1
ATOM 3266 O O . ARG A 1 404 ? 23.636 -3.986 -18.284 1.00 90.25 404 ARG A O 1
ATOM 3273 N N . LYS A 1 405 ? 24.380 -2.003 -19.091 1.00 94.19 405 LYS A N 1
ATOM 3274 C CA . LYS A 1 405 ? 24.434 -1.276 -17.832 1.00 94.19 405 LYS A CA 1
ATOM 3275 C C . LYS A 1 405 ? 23.191 -0.412 -17.686 1.00 94.19 405 LYS A C 1
ATOM 3277 O O . LYS A 1 405 ? 22.889 0.418 -18.550 1.00 94.19 405 LYS A O 1
ATOM 3282 N N . TYR A 1 406 ? 22.490 -0.602 -16.578 1.00 93.94 406 TYR A N 1
ATOM 3283 C CA . TYR A 1 406 ? 21.466 0.306 -16.093 1.00 93.94 406 TYR A CA 1
ATOM 3284 C C . TYR A 1 406 ? 22.084 1.306 -15.122 1.00 93.94 406 TYR A C 1
ATOM 3286 O O . TYR A 1 406 ? 22.763 0.919 -14.177 1.00 93.94 406 TYR A O 1
ATOM 3294 N N . GLU A 1 407 ? 21.800 2.586 -15.324 1.00 96.12 407 GLU A N 1
ATOM 3295 C CA . GLU A 1 407 ? 22.016 3.661 -14.357 1.00 96.12 407 GLU A CA 1
ATOM 3296 C C . GLU A 1 407 ? 20.649 4.260 -14.034 1.00 96.12 407 GLU A C 1
ATOM 3298 O O . GLU A 1 407 ? 19.966 4.779 -14.920 1.00 96.12 407 GLU A O 1
ATOM 3303 N N . ILE A 1 408 ? 20.221 4.149 -12.778 1.00 96.00 408 ILE A N 1
ATOM 3304 C CA . ILE A 1 408 ? 18.881 4.549 -12.355 1.00 96.00 408 ILE A CA 1
ATOM 3305 C C . ILE A 1 408 ? 18.991 5.623 -11.289 1.00 96.00 408 ILE A C 1
ATOM 3307 O O . ILE A 1 408 ? 19.574 5.389 -10.236 1.00 96.00 408 ILE A O 1
ATOM 3311 N N . TRP A 1 409 ? 18.390 6.778 -11.558 1.00 97.19 409 TRP A N 1
ATOM 3312 C CA . TRP A 1 409 ? 18.255 7.893 -10.623 1.00 97.19 409 TRP A CA 1
ATOM 3313 C C . TRP A 1 409 ? 16.800 8.044 -10.224 1.00 97.19 409 TRP A C 1
ATOM 3315 O O . TRP A 1 409 ? 15.922 7.968 -11.086 1.00 97.19 409 TRP A O 1
ATOM 3325 N N . TYR A 1 410 ? 16.542 8.283 -8.944 1.00 96.56 410 TYR A N 1
ATOM 3326 C CA . TYR A 1 410 ? 15.181 8.277 -8.424 1.00 96.56 410 TYR A CA 1
ATOM 3327 C C . TYR A 1 410 ? 14.998 9.201 -7.223 1.00 96.56 410 TYR A C 1
ATOM 3329 O O . TYR A 1 410 ? 15.903 9.406 -6.412 1.00 96.56 410 TYR A O 1
ATOM 3337 N N . ASN A 1 411 ? 13.784 9.730 -7.115 1.00 96.44 411 ASN A N 1
ATOM 3338 C CA . ASN A 1 411 ? 13.211 10.279 -5.897 1.00 96.44 411 ASN A CA 1
ATOM 3339 C C . ASN A 1 411 ? 12.130 9.304 -5.432 1.00 96.44 411 ASN A C 1
ATOM 3341 O O . ASN A 1 411 ? 11.144 9.123 -6.141 1.00 96.44 411 ASN A O 1
ATOM 3345 N N . SER A 1 412 ? 12.315 8.690 -4.266 1.00 94.62 412 SER A N 1
ATOM 3346 C CA . SER A 1 412 ? 11.453 7.622 -3.755 1.00 94.62 412 SER A CA 1
ATOM 3347 C C . SER A 1 412 ? 10.770 7.986 -2.443 1.00 94.62 412 SER A C 1
ATOM 3349 O O . SER A 1 412 ? 11.268 8.806 -1.670 1.00 94.62 412 SER A O 1
ATOM 3351 N N . LEU A 1 413 ? 9.638 7.349 -2.178 1.00 90.25 413 LEU A N 1
ATOM 3352 C CA . LEU A 1 413 ? 8.942 7.323 -0.897 1.00 90.25 413 LEU A CA 1
ATOM 3353 C C . LEU A 1 413 ? 8.789 5.864 -0.465 1.00 90.25 413 LEU A C 1
ATOM 3355 O O . LEU A 1 413 ? 8.616 4.986 -1.308 1.00 90.25 413 LEU A O 1
ATOM 3359 N N . ASP A 1 414 ? 8.808 5.599 0.844 1.00 86.25 414 ASP A N 1
ATOM 3360 C CA . ASP A 1 414 ? 8.253 4.337 1.352 1.00 86.25 414 ASP A CA 1
ATOM 3361 C C . ASP A 1 414 ? 6.783 4.238 0.909 1.00 86.25 414 ASP A C 1
ATOM 3363 O O . ASP A 1 414 ? 6.125 5.270 0.803 1.00 86.25 414 ASP A O 1
ATOM 3367 N N . ALA A 1 415 ? 6.245 3.044 0.666 1.00 88.00 415 ALA A N 1
ATOM 3368 C CA . ALA A 1 415 ? 4.849 2.877 0.262 1.00 88.00 415 ALA A CA 1
ATOM 3369 C C . ALA A 1 415 ? 4.133 1.793 1.073 1.00 88.00 415 ALA A C 1
ATOM 3371 O O . ALA A 1 415 ? 4.669 0.701 1.267 1.00 88.00 415 ALA A O 1
ATOM 3372 N N . PHE A 1 416 ? 2.914 2.092 1.540 1.00 83.44 416 PHE A N 1
ATOM 3373 C CA . PHE A 1 416 ? 1.998 1.035 1.968 1.00 83.44 416 PHE A CA 1
ATOM 3374 C C . PHE A 1 416 ? 1.468 0.369 0.729 1.00 83.44 416 PHE A C 1
ATOM 3376 O O . PHE A 1 416 ? 1.006 1.040 -0.191 1.00 83.44 416 PHE A O 1
ATOM 3383 N N . VAL A 1 417 ? 1.558 -0.948 0.719 1.00 87.75 417 VAL A N 1
ATOM 3384 C CA . VAL A 1 417 ? 1.080 -1.748 -0.390 1.00 87.75 417 VAL A CA 1
ATOM 3385 C C . VAL A 1 417 ? -0.204 -2.406 0.070 1.00 87.75 417 VAL A C 1
ATOM 3387 O O . VAL A 1 417 ? -0.184 -3.173 1.027 1.00 87.75 417 VAL A O 1
ATOM 3390 N N . THR A 1 418 ? -1.310 -2.115 -0.599 1.00 85.25 418 THR A N 1
ATOM 3391 C CA . THR A 1 418 ? -2.567 -2.837 -0.405 1.00 85.25 418 THR A CA 1
ATOM 3392 C C . THR A 1 418 ? -2.836 -3.669 -1.644 1.00 85.25 418 THR A C 1
ATOM 3394 O O . THR A 1 418 ? -2.882 -3.140 -2.753 1.00 85.25 418 THR A O 1
ATOM 3397 N N . PHE A 1 419 ? -2.994 -4.974 -1.460 1.00 90.75 419 PHE A N 1
ATOM 3398 C CA . PHE A 1 419 ? -3.247 -5.929 -2.525 1.00 90.75 419 PHE A CA 1
ATOM 3399 C C . PHE A 1 419 ? -4.660 -6.495 -2.405 1.00 90.75 419 PHE A C 1
ATOM 3401 O O . PHE A 1 419 ? -5.039 -7.036 -1.365 1.00 90.75 419 PHE A O 1
ATOM 3408 N N . PHE A 1 420 ? -5.439 -6.360 -3.472 1.00 89.25 420 PHE A N 1
ATOM 3409 C CA . PHE A 1 420 ? -6.844 -6.736 -3.517 1.00 89.25 420 PHE A CA 1
ATOM 3410 C C . PHE A 1 420 ? -7.021 -7.935 -4.446 1.00 89.25 420 PHE A C 1
ATOM 3412 O O . PHE A 1 420 ? -6.653 -7.874 -5.619 1.00 89.25 420 PHE A O 1
ATOM 3419 N N . LEU A 1 421 ? -7.646 -8.993 -3.931 1.00 88.38 421 LEU A N 1
ATOM 3420 C CA . LEU A 1 421 ? -8.057 -10.178 -4.688 1.00 88.38 421 LEU A CA 1
ATOM 3421 C C . LEU A 1 421 ? -9.589 -10.298 -4.599 1.00 88.38 421 LEU A C 1
ATOM 3423 O O . LEU A 1 421 ? -10.093 -10.919 -3.654 1.00 88.38 421 LEU A O 1
ATOM 3427 N N . PRO A 1 422 ? -10.343 -9.682 -5.535 1.00 83.69 422 PRO A N 1
ATOM 3428 C CA . PRO A 1 422 ? -11.805 -9.619 -5.480 1.00 83.69 422 PRO A CA 1
ATOM 3429 C C . PRO A 1 422 ? -12.479 -10.990 -5.411 1.00 83.69 422 PRO A C 1
ATOM 3431 O O . PRO A 1 422 ? -13.356 -11.186 -4.570 1.00 83.69 422 PRO A O 1
ATOM 3434 N N . ASP A 1 423 ? -12.011 -11.953 -6.210 1.00 83.19 423 ASP A N 1
ATOM 3435 C CA . ASP A 1 423 ? -12.554 -13.321 -6.262 1.00 83.19 423 ASP A CA 1
ATOM 3436 C C . ASP A 1 423 ? -12.471 -14.038 -4.906 1.00 83.19 423 ASP A C 1
ATOM 3438 O O . ASP A 1 423 ? -13.300 -14.882 -4.576 1.00 83.19 423 ASP A O 1
ATOM 3442 N N . TYR A 1 424 ? -11.499 -13.645 -4.083 1.00 80.06 424 TYR A N 1
ATOM 3443 C CA . TYR A 1 424 ? -11.259 -14.191 -2.749 1.00 80.06 424 TYR A CA 1
ATOM 3444 C C . TYR A 1 424 ? -11.790 -13.284 -1.634 1.00 80.06 424 TYR A C 1
ATOM 3446 O O . TYR A 1 424 ? -11.577 -13.571 -0.457 1.00 80.06 424 TYR A O 1
ATOM 3454 N N . LYS A 1 425 ? -12.443 -12.164 -1.983 1.00 80.69 425 LYS A N 1
ATOM 3455 C CA . LYS A 1 425 ? -12.857 -11.098 -1.055 1.00 80.69 425 LYS A CA 1
ATOM 3456 C C . LYS A 1 425 ? -11.719 -10.636 -0.134 1.00 80.69 425 LYS A C 1
ATOM 3458 O O . LYS A 1 425 ? -11.967 -10.247 1.004 1.00 80.69 425 LYS A O 1
ATOM 3463 N N . TYR A 1 426 ? -10.480 -10.681 -0.619 1.00 80.12 426 TYR A N 1
ATOM 3464 C CA . TYR A 1 426 ? -9.282 -10.471 0.190 1.00 80.12 426 TYR A CA 1
ATOM 3465 C C . TYR A 1 426 ? -8.673 -9.086 -0.030 1.00 80.12 426 TYR A C 1
ATOM 3467 O O . TYR A 1 426 ? -8.583 -8.613 -1.166 1.00 80.12 426 TYR A O 1
ATOM 3475 N N . VAL A 1 427 ? -8.230 -8.465 1.069 1.00 78.31 427 VAL A N 1
ATOM 3476 C CA . VAL A 1 427 ? -7.534 -7.170 1.089 1.00 78.31 427 VAL A CA 1
ATOM 3477 C C . VAL A 1 427 ? -6.323 -7.263 2.019 1.00 78.31 427 VAL A C 1
ATOM 3479 O O . VAL A 1 427 ? -6.420 -7.085 3.231 1.00 78.31 427 VAL A O 1
ATOM 3482 N N . GLY A 1 428 ? -5.164 -7.570 1.447 1.00 72.19 428 GLY A N 1
ATOM 3483 C CA . GLY A 1 428 ? -3.920 -7.787 2.181 1.00 72.19 428 GLY A CA 1
ATOM 3484 C C . GLY A 1 428 ? -2.988 -6.589 2.182 1.00 72.19 428 GLY A C 1
ATOM 3485 O O . GLY A 1 428 ? -2.956 -5.822 1.223 1.00 72.19 428 GLY A O 1
ATOM 3486 N N . SER A 1 429 ? -2.163 -6.470 3.222 1.00 74.38 429 SER A N 1
ATOM 3487 C CA . SER A 1 429 ? -1.012 -5.563 3.221 1.00 74.38 429 SER A CA 1
ATOM 3488 C C . SER A 1 429 ? 0.221 -6.258 2.639 1.00 74.38 429 SER A C 1
ATOM 3490 O O . SER A 1 429 ? 0.587 -7.340 3.102 1.00 74.38 429 SER A O 1
ATOM 3492 N N . GLY A 1 430 ? 0.912 -5.623 1.697 1.00 73.44 430 GLY A N 1
ATOM 3493 C CA . GLY A 1 430 ? 2.301 -5.953 1.390 1.00 73.44 430 GLY A CA 1
ATOM 3494 C C . GLY A 1 430 ? 3.230 -5.470 2.506 1.00 73.44 430 GLY A C 1
ATOM 3495 O O . GLY A 1 430 ? 2.913 -4.537 3.246 1.00 73.44 430 GLY A O 1
ATOM 3496 N N . THR A 1 431 ? 4.361 -6.147 2.667 1.00 65.88 431 THR A N 1
ATOM 3497 C CA . THR A 1 431 ? 5.225 -6.000 3.851 1.00 65.88 431 THR A CA 1
ATOM 3498 C C . THR A 1 431 ? 6.407 -5.061 3.623 1.00 65.88 431 THR A C 1
ATOM 3500 O O . THR A 1 431 ? 6.956 -4.532 4.585 1.00 65.88 431 THR A O 1
ATOM 3503 N N . GLU A 1 432 ? 6.778 -4.828 2.361 1.00 78.00 432 GLU A N 1
ATOM 3504 C CA . GLU A 1 432 ? 7.881 -3.956 1.943 1.00 78.00 432 GLU A CA 1
ATOM 3505 C C . GLU A 1 432 ? 7.508 -3.299 0.610 1.00 78.00 432 GLU A C 1
ATOM 3507 O O . GLU A 1 432 ? 7.327 -4.005 -0.384 1.00 78.00 432 GLU A O 1
ATOM 3512 N N . GLY A 1 433 ? 7.380 -1.972 0.564 1.00 89.25 433 GLY A N 1
ATOM 3513 C CA . GLY A 1 433 ? 7.086 -1.280 -0.685 1.00 89.25 433 GLY A CA 1
ATOM 3514 C C . GLY A 1 433 ? 7.641 0.131 -0.764 1.00 89.25 433 GLY A C 1
ATOM 3515 O O . GLY A 1 433 ? 7.897 0.781 0.251 1.00 89.25 433 GLY A O 1
ATOM 3516 N N . PHE A 1 434 ? 7.828 0.597 -1.993 1.00 93.50 434 PHE A N 1
ATOM 3517 C CA . PHE A 1 434 ? 8.249 1.960 -2.293 1.00 93.50 434 PHE A CA 1
ATOM 3518 C C . PHE A 1 434 ? 7.632 2.450 -3.603 1.00 93.50 434 PHE A C 1
ATOM 3520 O O . PHE A 1 434 ? 7.214 1.651 -4.444 1.00 93.50 434 PHE A O 1
ATOM 3527 N N . ILE A 1 435 ? 7.596 3.771 -3.768 1.00 95.75 435 ILE A N 1
ATOM 3528 C CA . ILE A 1 435 ? 7.194 4.447 -5.001 1.00 95.75 435 ILE A CA 1
ATOM 3529 C C . ILE A 1 435 ? 8.246 5.484 -5.380 1.00 95.75 435 ILE A C 1
ATOM 3531 O O . ILE A 1 435 ? 8.526 6.412 -4.622 1.00 95.75 435 ILE A O 1
ATOM 3535 N N . ASP A 1 436 ? 8.795 5.358 -6.580 1.00 96.62 436 ASP A N 1
ATOM 3536 C CA . ASP A 1 436 ? 9.612 6.400 -7.180 1.00 96.62 436 ASP A CA 1
ATOM 3537 C C . ASP A 1 436 ? 8.685 7.392 -7.879 1.00 96.62 436 ASP A C 1
ATOM 3539 O O . ASP A 1 436 ? 8.098 7.096 -8.922 1.00 96.62 436 ASP A O 1
ATOM 3543 N N . ILE A 1 437 ? 8.548 8.571 -7.272 1.00 96.19 437 ILE A N 1
ATOM 3544 C CA . ILE A 1 437 ? 7.682 9.656 -7.749 1.00 96.19 437 ILE A CA 1
ATOM 3545 C C . ILE A 1 437 ? 8.245 10.345 -8.995 1.00 96.19 437 ILE A C 1
ATOM 3547 O O . ILE A 1 437 ? 7.477 10.877 -9.791 1.00 96.19 437 ILE A O 1
ATOM 3551 N N . ASP A 1 438 ? 9.569 10.297 -9.164 1.00 95.88 438 ASP A N 1
ATOM 3552 C CA . ASP A 1 438 ? 10.291 10.734 -10.354 1.00 95.88 438 ASP A CA 1
ATOM 3553 C C . ASP A 1 438 ? 11.521 9.840 -10.531 1.00 95.88 438 ASP A C 1
ATOM 3555 O O . ASP A 1 438 ? 12.315 9.683 -9.596 1.00 95.88 438 ASP A O 1
ATOM 3559 N N . SER A 1 439 ? 11.730 9.293 -11.727 1.00 97.25 439 SER A N 1
ATOM 3560 C CA . SER A 1 439 ? 12.937 8.525 -12.027 1.00 97.25 439 SER A CA 1
ATOM 3561 C C . SER A 1 439 ? 13.403 8.684 -13.473 1.00 97.25 439 SER A C 1
ATOM 3563 O O . SER A 1 439 ? 12.625 9.013 -14.371 1.00 97.25 439 SER A O 1
ATOM 3565 N N . VAL A 1 440 ? 14.700 8.453 -13.694 1.00 98.00 440 VAL A N 1
ATOM 3566 C CA . VAL A 1 440 ? 15.266 8.197 -15.023 1.00 98.00 440 VAL A CA 1
ATOM 3567 C C . VAL A 1 440 ? 16.115 6.939 -14.989 1.00 98.00 440 VAL A C 1
ATOM 3569 O O . VAL A 1 440 ? 16.955 6.765 -14.108 1.00 98.00 440 VAL A O 1
ATOM 3572 N N . TRP A 1 441 ? 15.898 6.070 -15.968 1.00 96.50 441 TRP A N 1
ATOM 3573 C CA . TRP A 1 441 ? 16.668 4.859 -16.181 1.00 96.50 441 TRP A CA 1
ATOM 3574 C C . TRP A 1 441 ? 17.402 4.973 -17.501 1.00 96.50 441 TRP A C 1
ATOM 3576 O O . TRP A 1 441 ? 16.793 5.134 -18.559 1.00 96.50 441 TRP A O 1
ATOM 3586 N N . ILE A 1 442 ? 18.716 4.864 -17.440 1.00 97.31 442 ILE A N 1
ATOM 3587 C CA . ILE A 1 442 ? 19.593 4.946 -18.595 1.00 97.31 442 ILE A CA 1
ATOM 3588 C C . ILE A 1 442 ? 20.116 3.541 -18.838 1.00 97.31 442 ILE A C 1
ATOM 3590 O O . ILE A 1 442 ? 20.765 2.960 -17.978 1.00 97.31 442 ILE A O 1
ATOM 3594 N N . ASN A 1 443 ? 19.795 2.986 -19.999 1.00 95.19 443 ASN A N 1
ATOM 3595 C CA . ASN A 1 443 ? 20.201 1.652 -20.404 1.00 95.19 443 ASN A CA 1
ATOM 3596 C C . ASN A 1 443 ? 21.177 1.757 -21.580 1.00 95.19 443 ASN A C 1
ATOM 3598 O O . ASN A 1 443 ? 20.751 2.008 -22.712 1.00 95.19 443 ASN A O 1
ATOM 3602 N N . SER A 1 444 ? 22.463 1.535 -21.331 1.00 95.31 444 SER A N 1
ATOM 3603 C CA . SER A 1 444 ? 23.533 1.569 -22.336 1.00 95.31 444 SER A CA 1
ATOM 3604 C C . SER A 1 444 ? 24.158 0.192 -22.549 1.00 95.31 444 SER A C 1
ATOM 3606 O O . SER A 1 444 ? 24.219 -0.607 -21.619 1.00 95.31 444 SER A O 1
ATOM 3608 N N . LEU A 1 445 ? 24.648 -0.068 -23.765 1.00 92.50 445 LEU A N 1
ATOM 3609 C CA . LEU A 1 445 ? 25.573 -1.179 -24.004 1.00 92.50 445 LEU A CA 1
ATOM 3610 C C . LEU A 1 445 ? 26.859 -0.927 -23.218 1.00 92.50 445 LEU A C 1
ATOM 3612 O O . LEU A 1 445 ? 27.385 0.190 -23.234 1.00 92.50 445 LEU A O 1
ATOM 3616 N N . GLU A 1 446 ? 27.332 -1.943 -22.511 1.00 87.50 446 GLU A N 1
ATOM 3617 C CA . GLU A 1 446 ? 28.658 -1.916 -21.915 1.00 87.50 446 GLU A CA 1
ATOM 3618 C C . GLU A 1 446 ? 29.665 -2.153 -23.041 1.00 87.50 446 GLU A C 1
ATOM 3620 O O . GLU A 1 446 ? 29.565 -3.129 -23.785 1.00 87.50 446 GLU A O 1
ATOM 3625 N N . LYS A 1 447 ? 30.589 -1.208 -23.237 1.00 79.25 447 LYS A N 1
ATOM 3626 C CA . LYS A 1 447 ? 31.675 -1.409 -24.191 1.00 79.25 447 LYS A CA 1
ATOM 3627 C C . LYS A 1 447 ? 32.584 -2.472 -23.591 1.00 79.25 447 LYS A C 1
ATOM 3629 O O . LYS A 1 447 ? 33.197 -2.222 -22.557 1.00 79.25 447 LYS A O 1
ATOM 3634 N N . THR A 1 448 ? 32.638 -3.643 -24.212 1.00 72.75 448 THR A N 1
ATOM 3635 C CA . THR A 1 448 ? 33.706 -4.611 -23.961 1.00 72.75 448 THR A CA 1
ATOM 3636 C C . THR A 1 448 ? 35.013 -3.933 -24.356 1.00 72.75 448 THR A C 1
ATOM 3638 O O . THR A 1 448 ? 35.211 -3.653 -25.540 1.00 72.75 448 THR A O 1
ATOM 3641 N N . ASN A 1 449 ? 35.811 -3.559 -23.354 1.00 53.50 449 ASN A N 1
ATOM 3642 C CA . ASN A 1 449 ? 37.158 -3.025 -23.552 1.00 53.50 449 ASN A CA 1
ATOM 3643 C C . ASN A 1 449 ? 38.105 -4.104 -24.063 1.00 53.50 449 ASN A C 1
ATOM 3645 O O . ASN A 1 449 ? 37.923 -5.273 -23.651 1.00 53.50 449 ASN A O 1
#